Protein 8RSJ (pdb70)

InterPro domains:
  IPR002589 Macro domain [PF01661] (97-222)
  IPR002589 Macro domain [PS51154] (68-260)
  IPR002589 Macro domain [SM00506] (80-222)
  IPR043472 Macro domain-like [G3DSA:3.40.220.10] (12-259)
  IPR043472 Macro domain-like [SSF52949] (79-257)

Secondary structure (DSSP, 8-state):
----HHHHHHHHHHHHHHH-SS--PPP-SHHHHHHHHHHHHHH--S----HHHHHHHHHHHHHHHHTS--B-GGG---EETTEEEEES-GGGB--SEEEEE--TT-S---STT--SHHHHHHHHH-HHHHHHHHHHHHHHTSPPPTT--EEEE-TTSSSSEEEEE------TT-PPPHHHHHHHHHHHHHHHHHHHHTT-SEEEE--TTSSTT---HHHHHHHHHHHHHHHHHH---S--EEEEEE-SHHHHHHHHHHHH--/----HHHHHHHHHHHHHHHSSS--PPPSSHHHHHHHHHHHHHH--S----HHHHHHHHHHHHHHHHHS--B-GGG--EEETTEEEEES-GGGB--SEEEEE--TT-S---STT--SHHHHHHHHH-HHHHHHHHHHHHTTTS-PPTT--EEEE-TTSSSSEEEEE------TT-PPPHHHHHHHHHHHHHHHHHHHHTT-SEEEE--TTSSTT---HHHHHHHHHHHHHHHHHH---S-SEEEEEE-SHHHHHHHHHHHH-

Nearest PDB structures (foldseek):
  8rsi-assembly1_A  TM=9.944E-01  e=8.160E-47  Methanobrevibacter oralis
  8rsm-assembly1_A  TM=9.387E-01  e=8.386E-29  Streptococcus pyogenes
  6y4y-assembly1_A  TM=8.424E-01  e=1.197E-21  Escherichia coli K-12
  4iqy-assembly2_B  TM=8.321E-01  e=1.344E-21  Homo sapiens
  4iqy-assembly1_A  TM=8.313E-01  e=1.197E-21  Homo sapiens

Structure (mmCIF, N/CA/C/O backbone):
data_8RSJ
#
_entry.id   8RSJ
#
_cell.length_a   75.986
_cell.length_b   58.101
_cell.length_c   76.269
_cell.angle_alpha   90.000
_cell.angle_beta   117.664
_cell.angle_gamma   90.000
#
_symmetry.space_group_name_H-M   'P 1 21 1'
#
loop_
_entity.id
_entity.type
_entity.pdbx_description
1 polymer 'O-acetyl-ADP-ribose deacetylase'
2 non-polymer 'ZINC ION'
3 non-polymer '[[(2~{R},3~{S},4~{R},5~{R})-5-(6-aminopurin-9-yl)-3,4-bis(oxidanyl)oxolan-2-yl]methoxy-oxidanyl-phosphoryl] [(2~{R},3~{S},4~{S})-2,3,4,5-tetrakis(oxidanyl)pentyl] hydrogen phosphate'
4 non-polymer GLYCEROL
5 water water
#
loop_
_atom_site.group_PDB
_atom_site.id
_atom_site.type_symbol
_atom_site.label_atom_id
_atom_site.label_alt_id
_atom_site.label_comp_id
_atom_site.label_asym_id
_atom_site.label_entity_id
_atom_site.label_seq_id
_atom_site.pdbx_PDB_ins_code
_atom_site.Cartn_x
_atom_site.Cartn_y
_atom_site.Cartn_z
_atom_site.occupancy
_atom_site.B_iso_or_equiv
_atom_site.auth_seq_id
_atom_site.auth_comp_id
_atom_site.auth_asym_id
_atom_site.auth_atom_id
_atom_site.pdbx_PDB_model_num
ATOM 1 N N . GLY A 1 1 ? 35.923 14.712 18.551 1.000 59.216 -1 GLY A N 1
ATOM 2 C CA . GLY A 1 1 ? 35.829 13.715 17.464 1.000 54.994 -1 GLY A CA 1
ATOM 3 C C . GLY A 1 1 ? 34.390 13.388 17.062 1.000 50.892 -1 GLY A C 1
ATOM 4 O O . GLY A 1 1 ? 33.953 12.251 17.239 1.000 52.467 -1 GLY A O 1
ATOM 5 N N . PRO A 1 2 ? 33.606 14.347 16.496 1.000 44.912 0 PRO A N 1
ATOM 6 C CA . PRO A 1 2 ? 32.449 14.011 15.659 1.000 40.087 0 PRO A CA 1
ATOM 7 C C . PRO A 1 2 ? 32.779 12.912 14.647 1.000 38.007 0 PRO A C 1
ATOM 8 O O . PRO A 1 2 ? 33.881 12.899 14.098 1.000 36.027 0 PRO A O 1
ATOM 12 N N . MET A 1 3 ? 31.789 12.053 14.369 1.000 35.264 1 MET A N 1
ATOM 13 C CA A MET A 1 3 ? 31.987 10.883 13.528 0.500 34.638 1 MET A CA 1
ATOM 14 C CA B MET A 1 3 ? 31.933 10.842 13.571 0.500 34.457 1 MET A CA 1
ATOM 15 C C . MET A 1 3 ? 31.006 10.917 12.357 1.000 33.039 1 MET A C 1
ATOM 16 O O . MET A 1 3 ? 29.850 11.289 12.499 1.000 31.789 1 MET A O 1
ATOM 25 N N . ASN A 1 4 ? 31.503 10.534 11.170 1.000 32.273 2 ASN A N 1
ATOM 26 C CA . ASN A 1 4 ? 30.668 10.373 9.988 1.000 32.889 2 ASN A CA 1
ATOM 27 C C . ASN A 1 4 ? 29.949 9.027 10.105 1.000 31.215 2 ASN A C 1
ATOM 28 O O . ASN A 1 4 ? 30.228 8.277 11.039 1.000 29.087 2 ASN A O 1
ATOM 33 N N . ASN A 1 5 ? 29.078 8.713 9.133 1.000 32.791 3 ASN A N 1
ATOM 34 C CA . ASN A 1 5 ? 28.237 7.523 9.199 1.000 32.919 3 ASN A CA 1
ATOM 35 C C . ASN A 1 5 ? 29.100 6.262 9.290 1.000 32.294 3 ASN A C 1
ATOM 36 O O . ASN A 1 5 ? 28.800 5.373 10.091 1.000 30.066 3 ASN A O 1
ATOM 41 N N . ASP A 1 6 ? 30.174 6.221 8.486 1.000 33.457 4 ASP A N 1
ATOM 42 C CA . ASP A 1 6 ? 31.001 5.037 8.358 1.000 35.350 4 ASP A CA 1
ATOM 43 C C . ASP A 1 6 ? 31.779 4.809 9.649 1.000 33.134 4 ASP A C 1
ATOM 44 O O . ASP A 1 6 ? 31.840 3.704 10.151 1.000 31.567 4 ASP A O 1
ATOM 49 N N . GLU A 1 7 ? 32.313 5.877 10.234 1.000 32.435 5 GLU A N 1
ATOM 50 C CA . GLU A 1 7 ? 33.004 5.813 11.514 1.000 32.011 5 GLU A CA 1
ATOM 51 C C . GLU A 1 7 ? 32.076 5.370 12.642 1.000 30.589 5 GLU A C 1
ATOM 52 O O . GLU A 1 7 ? 32.515 4.645 13.545 1.000 29.048 5 GLU A O 1
ATOM 58 N N . GLN A 1 8 ? 30.795 5.781 12.580 1.000 29.593 6 GLN A N 1
ATOM 59 C CA . GLN A 1 8 ? 29.835 5.371 13.586 1.000 29.677 6 GLN A CA 1
ATOM 60 C C . GLN A 1 8 ? 29.591 3.867 13.461 1.000 26.943 6 GLN A C 1
ATOM 61 O O . GLN A 1 8 ? 29.688 3.180 14.467 1.000 26.815 6 GLN A O 1
ATOM 67 N N . LEU A 1 9 ? 29.388 3.375 12.226 1.000 29.238 7 LEU A N 1
ATOM 68 C CA . LEU A 1 9 ? 29.211 1.943 11.971 1.000 26.224 7 LEU A CA 1
ATOM 69 C C . LEU A 1 9 ? 30.419 1.146 12.475 1.000 28.204 7 LEU A C 1
ATOM 70 O O . LEU A 1 9 ? 30.229 0.171 13.208 1.000 27.916 7 LEU A O 1
ATOM 75 N N . GLU A 1 10 ? 31.637 1.600 12.137 1.000 28.700 8 GLU A N 1
ATOM 76 C CA A GLU A 1 10 ? 32.855 0.928 12.577 0.400 29.839 8 GLU A CA 1
ATOM 77 C CA B GLU A 1 10 ? 32.888 0.993 12.582 0.600 29.414 8 GLU A CA 1
ATOM 78 C C . GLU A 1 10 ? 32.960 0.958 14.108 1.000 29.467 8 GLU A C 1
ATOM 79 O O . GLU A 1 10 ? 33.315 -0.065 14.712 1.000 29.772 8 GLU A O 1
ATOM 90 N N . PHE A 1 11 ? 32.636 2.091 14.756 1.000 27.879 9 PHE A N 1
ATOM 91 C CA . PHE A 1 11 ? 32.706 2.150 16.212 1.000 29.136 9 PHE A CA 1
ATOM 92 C C . PHE A 1 11 ? 31.771 1.129 16.864 1.000 27.429 9 PHE A C 1
ATOM 93 O O . PHE A 1 11 ? 32.153 0.437 17.814 1.000 28.766 9 PHE A O 1
ATOM 101 N N . LEU A 1 12 ? 30.538 1.046 16.351 1.000 27.166 10 LEU A N 1
ATOM 102 C CA . LEU A 1 12 ? 29.518 0.151 16.892 1.000 27.347 10 LEU A CA 1
ATOM 103 C C . LEU A 1 12 ? 29.900 -1.319 16.725 1.000 25.654 10 LEU A C 1
ATOM 104 O O . LEU A 1 12 ? 29.818 -2.053 17.707 1.000 25.722 10 LEU A O 1
ATOM 109 N N . ILE A 1 13 ? 30.307 -1.704 15.506 1.000 26.048 11 ILE A N 1
ATOM 110 C CA . ILE A 1 13 ? 30.765 -3.060 15.209 1.000 25.915 11 ILE A CA 1
ATOM 111 C C . ILE A 1 13 ? 31.921 -3.411 16.145 1.000 27.681 11 ILE A C 1
ATOM 112 O O . ILE A 1 13 ? 31.906 -4.471 16.773 1.000 27.569 11 ILE A O 1
ATOM 117 N N . ASN A 1 14 ? 32.932 -2.517 16.238 1.000 28.249 12 ASN A N 1
ATOM 118 C CA . ASN A 1 14 ? 34.139 -2.810 16.988 1.000 29.192 12 ASN A CA 1
ATOM 119 C C . ASN A 1 14 ? 33.851 -2.944 18.476 1.000 27.446 12 ASN A C 1
ATOM 120 O O . ASN A 1 14 ? 34.422 -3.810 19.138 1.000 27.416 12 ASN A O 1
ATOM 125 N N . TYR A 1 15 ? 32.949 -2.112 18.995 1.000 26.670 13 TYR A N 1
ATOM 126 C CA . TYR A 1 15 ? 32.576 -2.189 20.395 1.000 26.868 13 TYR A CA 1
ATOM 127 C C . TYR A 1 15 ? 31.981 -3.580 20.682 1.000 26.291 13 TYR A C 1
ATOM 128 O O . TYR A 1 15 ? 32.348 -4.201 21.674 1.000 26.121 13 TYR A O 1
ATOM 137 N N . LEU A 1 16 ? 31.027 -4.030 19.845 1.000 24.474 14 LEU A N 1
ATOM 138 C CA . LEU A 1 16 ? 30.337 -5.296 20.058 1.000 25.273 14 LEU A CA 1
ATOM 139 C C . LEU A 1 16 ? 31.275 -6.485 19.791 1.000 24.016 14 LEU A C 1
ATOM 140 O O . LEU A 1 16 ? 31.175 -7.465 20.520 1.000 26.673 14 LEU A O 1
ATOM 145 N N . LEU A 1 17 ? 32.140 -6.411 18.758 1.000 24.270 15 LEU A N 1
ATOM 146 C CA . LEU A 1 17 ? 33.137 -7.451 18.511 1.000 25.162 15 LEU A CA 1
ATOM 147 C C . LEU A 1 17 ? 34.073 -7.618 19.701 1.000 26.554 15 LEU A C 1
ATOM 148 O O . LEU A 1 17 ? 34.438 -8.742 19.999 1.000 27.298 15 LEU A O 1
ATOM 153 N N . ASP A 1 18 ? 34.491 -6.507 20.327 1.000 28.863 16 ASP A N 1
ATOM 154 C CA . ASP A 1 18 ? 35.382 -6.564 21.473 1.000 29.297 16 ASP A CA 1
ATOM 155 C C . ASP A 1 18 ? 34.742 -7.305 22.647 1.000 28.398 16 ASP A C 1
ATOM 156 O O . ASP A 1 18 ? 35.471 -7.912 23.444 1.000 27.791 16 ASP A O 1
ATOM 161 N N . GLU A 1 19 ? 33.400 -7.279 22.746 1.000 24.390 17 GLU A N 1
ATOM 162 C CA . GLU A 1 19 ? 32.692 -8.016 23.780 1.000 25.315 17 GLU A CA 1
ATOM 163 C C . GLU A 1 19 ? 32.657 -9.510 23.475 1.000 22.801 17 GLU A C 1
ATOM 164 O O . GLU A 1 19 ? 32.508 -10.289 24.398 1.000 26.388 17 GLU A O 1
ATOM 170 N N . ARG A 1 20 ? 32.737 -9.898 22.195 1.000 23.350 18 ARG A N 1
ATOM 171 C CA . ARG A 1 20 ? 32.574 -11.307 21.836 1.000 23.423 18 ARG A CA 1
ATOM 172 C C . ARG A 1 20 ? 33.890 -12.083 21.958 1.000 21.939 18 ARG A C 1
ATOM 173 O O . ARG A 1 20 ? 34.966 -11.491 21.849 1.000 26.413 18 ARG A O 1
ATOM 181 N N . SER A 1 21 ? 33.778 -13.402 22.161 1.000 21.621 19 SER A N 1
ATOM 182 C CA A SER A 1 21 ? 34.912 -14.309 22.256 0.400 22.198 19 SER A CA 1
ATOM 183 C CA B SER A 1 21 ? 34.983 -14.219 22.252 0.300 21.226 19 SER A CA 1
ATOM 184 C CA C SER A 1 21 ? 34.903 -14.327 22.257 0.300 21.638 19 SER A CA 1
ATOM 185 C C . SER A 1 21 ? 35.435 -14.652 20.858 1.000 21.319 19 SER A C 1
ATOM 186 O O . SER A 1 21 ? 36.629 -14.845 20.650 1.000 21.536 19 SER A O 1
ATOM 193 N N . GLU A 1 22 ? 34.495 -14.754 19.903 1.000 19.350 20 GLU A N 1
ATOM 194 C CA . GLU A 1 22 ? 34.829 -15.102 18.544 1.000 18.944 20 GLU A CA 1
ATOM 195 C C . GLU A 1 22 ? 35.506 -13.952 17.817 1.000 20.319 20 GLU A C 1
ATOM 196 O O . GLU A 1 22 ? 35.235 -12.770 18.076 1.000 23.770 20 GLU A O 1
ATOM 202 N N . SER A 1 23 ? 36.406 -14.346 16.906 1.000 19.905 21 SER A N 1
ATOM 203 C CA A SER A 1 23 ? 37.156 -13.489 16.004 0.500 22.452 21 SER A CA 1
ATOM 204 C CA B SER A 1 23 ? 37.075 -13.409 16.034 0.500 22.616 21 SER A CA 1
ATOM 205 C C . SER A 1 23 ? 36.536 -13.557 14.611 1.000 24.697 21 SER A C 1
ATOM 206 O O . SER A 1 23 ? 36.344 -14.657 14.124 1.000 21.711 21 SER A O 1
ATOM 211 N N . ILE A 1 24 ? 36.186 -12.403 14.034 1.000 31.010 22 ILE A N 1
ATOM 212 C CA A ILE A 1 24 ? 35.555 -12.308 12.728 0.500 39.258 22 ILE A CA 1
ATOM 213 C CA B ILE A 1 24 ? 35.526 -12.281 12.741 0.500 38.643 22 ILE A CA 1
ATOM 214 C C . ILE A 1 24 ? 36.326 -11.239 11.967 1.000 43.876 22 ILE A C 1
ATOM 215 O O . ILE A 1 24 ? 36.388 -10.097 12.419 1.000 50.891 22 ILE A O 1
ATOM 224 N N . ASP A 1 25 ? 36.927 -11.621 10.835 1.000 51.372 23 ASP A N 1
ATOM 225 C CA . ASP A 1 25 ? 37.586 -10.628 9.993 1.000 54.819 23 ASP A CA 1
ATOM 226 C C . ASP A 1 25 ? 36.520 -9.607 9.585 1.000 53.551 23 ASP A C 1
ATOM 227 O O . ASP A 1 25 ? 35.426 -10.005 9.174 1.000 49.254 23 ASP A O 1
ATOM 232 N N . ILE A 1 26 ? 36.804 -8.315 9.853 1.000 52.877 24 ILE A N 1
ATOM 233 C CA A ILE A 1 26 ? 35.817 -7.250 9.731 0.500 50.392 24 ILE A CA 1
ATOM 234 C CA B ILE A 1 26 ? 35.807 -7.263 9.730 0.500 51.114 24 ILE A CA 1
ATOM 235 C C . ILE A 1 26 ? 35.479 -7.109 8.246 1.000 45.669 24 ILE A C 1
ATOM 236 O O . ILE A 1 26 ? 36.364 -7.158 7.395 1.000 44.367 24 ILE A O 1
ATOM 245 N N . PRO A 1 27 ? 34.198 -6.978 7.865 1.000 35.083 25 PRO A N 1
ATOM 246 C CA . PRO A 1 27 ? 33.884 -7.012 6.454 1.000 33.988 25 PRO A CA 1
ATOM 247 C C . PRO A 1 27 ? 34.216 -5.690 5.801 1.000 30.928 25 PRO A C 1
ATOM 248 O O . PRO A 1 27 ? 34.546 -4.726 6.489 1.000 29.713 25 PRO A O 1
ATOM 252 N N . LYS A 1 28 ? 34.102 -5.694 4.472 1.000 30.423 26 LYS A N 1
ATOM 253 C CA A LYS A 1 28 ? 34.555 -4.582 3.650 0.600 31.591 26 LYS A CA 1
ATOM 254 C CA B LYS A 1 28 ? 34.552 -4.591 3.638 0.400 31.207 26 LYS A CA 1
ATOM 255 C C . LYS A 1 28 ? 33.353 -3.776 3.158 1.000 31.099 26 LYS A C 1
ATOM 256 O O . LYS A 1 28 ? 33.341 -2.562 3.336 1.000 32.288 26 LYS A O 1
ATOM 267 N N . THR A 1 29 ? 32.377 -4.464 2.535 1.000 31.061 27 THR A N 1
ATOM 268 C CA . THR A 1 29 ? 31.287 -3.816 1.813 1.000 35.117 27 THR A CA 1
ATOM 269 C C . THR A 1 29 ? 30.237 -3.302 2.789 1.000 34.956 27 THR A C 1
ATOM 270 O O . THR A 1 29 ? 30.181 -3.716 3.954 1.000 31.174 27 THR A O 1
ATOM 274 N N . PHE A 1 30 ? 29.366 -2.422 2.289 1.000 32.276 28 PHE A N 1
ATOM 275 C CA . PHE A 1 30 ? 28.343 -1.847 3.136 1.000 33.170 28 PHE A CA 1
ATOM 276 C C . PHE A 1 30 ? 27.342 -2.895 3.607 1.000 32.546 28 PHE A C 1
ATOM 277 O O . PHE A 1 30 ? 26.935 -2.833 4.776 1.000 33.303 28 PHE A O 1
ATOM 285 N N . SER A 1 31 ? 26.950 -3.845 2.726 1.000 33.604 29 SER A N 1
ATOM 286 C CA . SER A 1 31 ? 26.015 -4.886 3.146 1.000 36.425 29 SER A CA 1
ATOM 287 C C . SER A 1 31 ? 26.639 -5.749 4.243 1.000 35.705 29 SER A C 1
ATOM 288 O O . SER A 1 31 ? 25.974 -6.067 5.226 1.000 33.462 29 SER A O 1
ATOM 291 N N . GLU A 1 32 ? 27.928 -6.064 4.114 1.000 34.547 30 GLU A N 1
ATOM 292 C CA . GLU A 1 32 ? 28.564 -6.951 5.064 1.000 34.307 30 GLU A CA 1
ATOM 293 C C . GLU A 1 32 ? 28.684 -6.249 6.421 1.000 28.796 30 GLU A C 1
ATOM 294 O O . GLU A 1 32 ? 28.398 -6.871 7.449 1.000 24.717 30 GLU A O 1
ATOM 300 N N . LYS A 1 33 ? 29.068 -4.956 6.437 1.000 27.278 31 LYS A N 1
ATOM 301 C CA . LYS A 1 33 ? 29.269 -4.250 7.707 1.000 25.256 31 LYS A CA 1
ATOM 302 C C . LYS A 1 33 ? 27.962 -4.037 8.458 1.000 24.697 31 LYS A C 1
ATOM 303 O O . LYS A 1 33 ? 27.895 -4.207 9.688 1.000 21.680 31 LYS A O 1
ATOM 309 N N . ARG A 1 34 ? 26.950 -3.577 7.722 1.000 24.007 32 ARG A N 1
ATOM 310 C CA . ARG A 1 34 ? 25.656 -3.298 8.316 1.000 24.003 32 ARG A CA 1
ATOM 311 C C . ARG A 1 34 ? 25.010 -4.578 8.849 1.000 21.482 32 ARG A C 1
ATOM 312 O O . ARG A 1 34 ? 24.365 -4.544 9.906 1.000 22.106 32 ARG A O 1
ATOM 320 N N . ASN A 1 35 ? 25.129 -5.655 8.076 1.000 21.363 33 ASN A N 1
ATOM 321 C CA . ASN A 1 35 ? 24.567 -6.947 8.477 1.000 21.842 33 ASN A CA 1
ATOM 322 C C . ASN A 1 35 ? 25.299 -7.489 9.695 1.000 20.967 33 ASN A C 1
ATOM 323 O O . ASN A 1 35 ? 24.642 -8.042 10.556 1.000 20.288 33 ASN A O 1
ATOM 328 N N . LEU A 1 36 ? 26.603 -7.216 9.801 1.000 19.601 34 LEU A N 1
ATOM 329 C CA . LEU A 1 36 ? 27.353 -7.608 10.983 1.000 19.802 34 LEU A CA 1
ATOM 330 C C . LEU A 1 36 ? 26.856 -6.879 12.222 1.000 20.045 34 LEU A C 1
ATOM 331 O O . LEU A 1 36 ? 26.685 -7.530 13.270 1.000 20.418 34 LEU A O 1
ATOM 336 N N . LEU A 1 37 ? 26.688 -5.554 12.132 1.000 20.504 35 LEU A N 1
ATOM 337 C CA . LEU A 1 37 ? 26.132 -4.776 13.229 1.000 20.999 35 LEU A CA 1
ATOM 338 C C . LEU A 1 37 ? 24.792 -5.388 13.649 1.000 21.494 35 LEU A C 1
ATOM 339 O O . LEU A 1 37 ? 24.571 -5.665 14.835 1.000 20.133 35 LEU A O 1
ATOM 344 N N . ARG A 1 38 ? 23.873 -5.565 12.698 1.000 19.785 36 ARG A N 1
ATOM 345 C CA . ARG A 1 38 ? 22.596 -6.173 13.069 1.000 19.679 36 ARG A CA 1
ATOM 346 C C . ARG A 1 38 ? 22.755 -7.550 13.768 1.000 20.578 36 ARG A C 1
ATOM 347 O O . ARG A 1 38 ? 22.115 -7.811 14.803 1.000 19.841 36 ARG A O 1
ATOM 355 N N . SER A 1 39 ? 23.618 -8.432 13.232 1.000 19.361 37 SER A N 1
ATOM 356 C CA . SER A 1 39 ? 23.893 -9.754 13.824 1.000 18.623 37 SER A CA 1
ATOM 357 C C . SER A 1 39 ? 24.387 -9.660 15.255 1.000 18.422 37 SER A C 1
ATOM 358 O O . SER A 1 39 ? 23.895 -10.378 16.124 1.000 16.985 37 SER A O 1
ATOM 361 N N . LEU A 1 40 ? 25.337 -8.754 15.482 1.000 18.611 38 LEU A N 1
ATOM 362 C CA . LEU A 1 40 ? 25.906 -8.617 16.818 1.000 18.719 38 LEU A CA 1
ATOM 363 C C . LEU A 1 40 ? 24.857 -8.091 17.792 1.000 18.197 38 LEU A C 1
ATOM 364 O O . LEU A 1 40 ? 24.835 -8.519 18.941 1.000 18.528 38 LEU A O 1
ATOM 369 N N . MET A 1 41 ? 24.021 -7.152 17.344 1.000 18.896 39 MET A N 1
ATOM 370 C CA . MET A 1 41 ? 22.936 -6.634 18.165 1.000 18.448 39 MET A CA 1
ATOM 371 C C . MET A 1 41 ? 21.940 -7.757 18.451 1.000 18.803 39 MET A C 1
ATOM 372 O O . MET A 1 41 ? 21.555 -7.975 19.597 1.000 18.337 39 MET A O 1
ATOM 377 N N . ASN A 1 42 ? 21.571 -8.503 17.408 1.000 17.534 40 ASN A N 1
ATOM 378 C CA . ASN A 1 42 ? 20.663 -9.636 17.580 1.000 17.048 40 ASN A CA 1
ATOM 379 C C . ASN A 1 42 ? 21.124 -10.596 18.680 1.000 16.442 40 ASN A C 1
ATOM 380 O O . ASN A 1 42 ? 20.316 -11.010 19.495 1.000 16.784 40 ASN A O 1
ATOM 385 N N . MET A 1 43 ? 22.414 -10.963 18.689 1.000 16.172 41 MET A N 1
ATOM 386 C CA . MET A 1 43 ? 22.945 -11.977 19.573 1.000 18.668 41 MET A CA 1
ATOM 387 C C . MET A 1 43 ? 23.210 -11.453 20.982 1.000 20.371 41 MET A C 1
ATOM 388 O O . MET A 1 43 ? 23.365 -12.290 21.879 1.000 20.262 41 MET A O 1
ATOM 393 N N . ARG A 1 44 ? 23.208 -10.124 21.189 1.000 19.209 42 ARG A N 1
ATOM 394 C CA . ARG A 1 44 ? 23.734 -9.597 22.454 1.000 20.699 42 ARG A CA 1
ATOM 395 C C . ARG A 1 44 ? 22.721 -9.786 23.585 1.000 22.015 42 ARG A C 1
ATOM 396 O O . ARG A 1 44 ? 21.733 -9.074 23.600 1.000 22.185 42 ARG A O 1
ATOM 404 N N . HIS A 1 45 ? 23.021 -10.651 24.571 1.000 23.038 43 HIS A N 1
ATOM 405 C CA . HIS A 1 45 ? 22.205 -10.688 25.782 1.000 26.327 43 HIS A CA 1
ATOM 406 C C . HIS A 1 45 ? 22.222 -9.336 26.489 1.000 25.624 43 HIS A C 1
ATOM 407 O O . HIS A 1 45 ? 23.205 -8.610 26.411 1.000 25.182 43 HIS A O 1
ATOM 414 N N . PRO A 1 46 ? 21.145 -8.987 27.238 1.000 25.126 44 PRO A N 1
ATOM 415 C CA . PRO A 1 46 ? 21.117 -7.722 27.980 1.000 27.512 44 PRO A CA 1
ATOM 416 C C . PRO A 1 46 ? 22.197 -7.637 29.065 1.000 27.402 44 PRO A C 1
ATOM 417 O O . PRO A 1 46 ? 22.436 -8.547 29.844 1.000 25.288 44 PRO A O 1
ATOM 421 N N . SER A 1 47 ? 22.913 -6.532 29.011 1.000 31.030 45 SER A N 1
ATOM 422 C CA . SER A 1 47 ? 23.988 -6.254 29.945 1.000 31.145 45 SER A CA 1
ATOM 423 C C . SER A 1 47 ? 24.312 -4.782 29.786 1.000 30.464 45 SER A C 1
ATOM 424 O O . SER A 1 47 ? 24.044 -4.185 28.746 1.000 33.296 45 SER A O 1
ATOM 427 N N . ASN A 1 48 ? 24.890 -4.206 30.831 1.000 33.330 46 ASN A N 1
ATOM 428 C CA . ASN A 1 48 ? 25.317 -2.821 30.832 1.000 35.462 46 ASN A CA 1
ATOM 429 C C . ASN A 1 48 ? 26.174 -2.533 29.601 1.000 34.100 46 ASN A C 1
ATOM 430 O O . ASN A 1 48 ? 26.963 -3.376 29.184 1.000 34.534 46 ASN A O 1
ATOM 435 N N . ILE A 1 49 ? 25.979 -1.352 29.006 1.000 34.421 47 ILE A N 1
ATOM 436 C CA . ILE A 1 49 ? 26.778 -0.870 27.891 1.000 33.308 47 ILE A CA 1
ATOM 437 C C . ILE A 1 49 ? 27.039 0.618 28.111 1.000 36.067 47 ILE A C 1
ATOM 438 O O . ILE A 1 49 ? 26.357 1.250 28.933 1.000 36.223 47 ILE A O 1
ATOM 443 N N . SER A 1 50 ? 28.033 1.153 27.391 1.000 34.374 48 SER A N 1
ATOM 444 C CA . SER A 1 50 ? 28.477 2.521 27.632 1.000 34.299 48 SER A CA 1
ATOM 445 C C . SER A 1 50 ? 27.419 3.492 27.119 1.000 34.653 48 SER A C 1
ATOM 446 O O . SER A 1 50 ? 26.807 3.284 26.072 1.000 32.901 48 SER A O 1
ATOM 449 N N . GLU A 1 51 ? 27.222 4.561 27.887 1.000 33.546 49 GLU A N 1
ATOM 450 C CA . GLU A 1 51 ? 26.486 5.739 27.459 1.000 35.179 49 GLU A CA 1
ATOM 451 C C . GLU A 1 51 ? 26.968 6.200 26.071 1.000 33.397 49 GLU A C 1
ATOM 452 O O . GLU A 1 51 ? 26.149 6.521 25.218 1.000 34.479 49 GLU A O 1
ATOM 458 N N . GLU A 1 52 ? 28.290 6.194 25.821 1.000 35.467 50 GLU A N 1
ATOM 459 C CA . GLU A 1 52 ? 28.870 6.526 24.521 1.000 35.966 50 GLU A CA 1
ATOM 460 C C . GLU A 1 52 ? 28.339 5.597 23.423 1.000 34.663 50 GLU A C 1
ATOM 461 O O . GLU A 1 52 ? 27.969 6.062 22.349 1.000 37.876 50 GLU A O 1
ATOM 467 N N . PHE A 1 53 ? 28.330 4.284 23.662 1.000 33.348 51 PHE A N 1
ATOM 468 C CA . PHE A 1 53 ? 27.801 3.360 22.657 1.000 32.010 51 PHE A CA 1
ATOM 469 C C . PHE A 1 53 ? 26.356 3.724 22.273 1.000 28.467 51 PHE A C 1
ATOM 470 O O . PHE A 1 53 ? 26.020 3.878 21.083 1.000 26.789 51 PHE A O 1
ATOM 478 N N . LEU A 1 54 ? 25.515 3.850 23.301 1.000 29.543 52 LEU A N 1
ATOM 479 C CA . LEU A 1 54 ? 24.100 4.135 23.128 1.000 30.645 52 LEU A CA 1
ATOM 480 C C . LEU A 1 54 ? 23.883 5.460 22.405 1.000 29.846 52 LEU A C 1
ATOM 481 O O . LEU A 1 54 ? 23.028 5.506 21.520 1.000 28.818 52 LEU A O 1
ATOM 486 N N . ARG A 1 55 ? 24.703 6.493 22.719 1.000 32.782 53 ARG A N 1
ATOM 487 C CA A ARG A 1 55 ? 24.619 7.784 22.050 0.500 32.739 53 ARG A CA 1
ATOM 488 C CA B ARG A 1 55 ? 24.609 7.780 22.051 0.500 32.696 53 ARG A CA 1
ATOM 489 C C . ARG A 1 55 ? 24.905 7.625 20.557 1.000 32.096 53 ARG A C 1
ATOM 490 O O . ARG A 1 55 ? 24.156 8.143 19.718 1.000 34.793 53 ARG A O 1
ATOM 505 N N . ILE A 1 56 ? 26.003 6.941 20.226 1.000 29.608 54 ILE A N 1
ATOM 506 C CA . ILE A 1 56 ? 26.424 6.744 18.843 1.000 28.542 54 ILE A CA 1
ATOM 507 C C . ILE A 1 56 ? 25.429 5.846 18.103 1.000 27.358 54 ILE A C 1
ATOM 508 O O . ILE A 1 56 ? 25.063 6.129 16.960 1.000 29.447 54 ILE A O 1
ATOM 513 N N . GLN A 1 57 ? 24.981 4.787 18.775 1.000 27.706 55 GLN A N 1
ATOM 514 C CA . GLN A 1 57 ? 23.986 3.861 18.236 1.000 26.421 55 GLN A CA 1
ATOM 515 C C . GLN A 1 57 ? 22.717 4.616 17.849 1.000 26.373 55 GLN A C 1
ATOM 516 O O . GLN A 1 57 ? 22.180 4.386 16.759 1.000 26.503 55 GLN A O 1
ATOM 522 N N . ASP A 1 58 ? 22.305 5.560 18.715 1.000 26.413 56 ASP A N 1
ATOM 523 C CA . ASP A 1 58 ? 21.085 6.318 18.520 1.000 26.572 56 ASP A CA 1
ATOM 524 C C . ASP A 1 58 ? 21.235 7.236 17.322 1.000 28.416 56 ASP A C 1
ATOM 525 O O . ASP A 1 58 ? 20.350 7.271 16.476 1.000 26.182 56 ASP A O 1
ATOM 530 N N . GLU A 1 59 ? 22.366 7.955 17.244 1.000 28.596 57 GLU A N 1
ATOM 53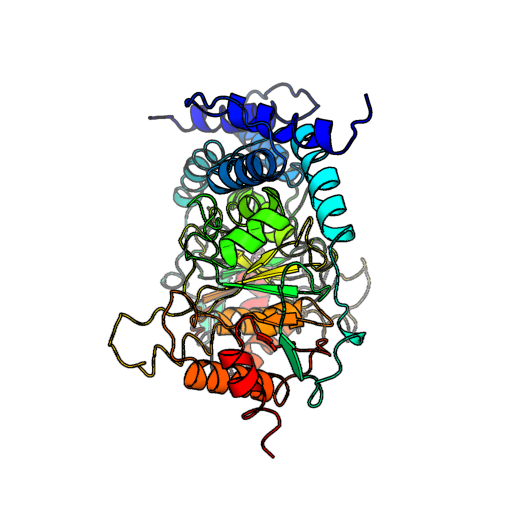1 C CA . GLU A 1 59 ? 22.636 8.812 16.109 1.000 30.456 57 GLU A CA 1
ATOM 532 C C . GLU A 1 59 ? 22.572 7.994 14.818 1.000 30.033 57 GLU A C 1
ATOM 533 O O . GLU A 1 59 ? 21.856 8.383 13.895 1.000 30.642 57 GLU A O 1
ATOM 539 N N . PHE A 1 60 ? 23.227 6.818 14.790 1.000 28.985 58 PHE A N 1
ATOM 540 C CA . PHE A 1 60 ? 23.314 6.004 13.587 1.000 28.815 58 PHE A CA 1
ATOM 541 C C . PHE A 1 60 ? 21.940 5.461 13.174 1.000 28.629 58 PHE A C 1
ATOM 542 O O . PHE A 1 60 ? 21.581 5.546 11.994 1.000 28.189 58 PHE A O 1
ATOM 550 N N . LEU A 1 61 ? 21.196 4.883 14.127 1.000 29.483 59 LEU A N 1
ATOM 551 C CA . LEU A 1 61 ? 19.909 4.256 13.817 1.000 29.298 59 LEU A CA 1
ATOM 552 C C . LEU A 1 61 ? 18.823 5.307 13.543 1.000 30.210 59 LEU A C 1
ATOM 553 O O . LEU A 1 61 ? 17.977 5.095 12.672 1.000 30.624 59 LEU A O 1
ATOM 558 N N . SER A 1 62 ? 18.813 6.405 14.315 1.000 31.741 60 SER A N 1
ATOM 559 C CA . SER A 1 62 ? 17.926 7.536 14.054 1.000 32.162 60 SER A CA 1
ATOM 560 C C . SER A 1 62 ? 18.139 8.079 12.639 1.000 31.859 60 SER A C 1
ATOM 561 O O . SER A 1 62 ? 17.180 8.363 11.930 1.000 33.168 60 SER A O 1
ATOM 564 N N . ARG A 1 63 ? 19.403 8.217 12.219 1.000 33.540 61 ARG A N 1
ATOM 565 C CA . ARG A 1 63 ? 19.736 8.716 10.898 1.000 33.976 61 ARG A CA 1
ATOM 566 C C . ARG A 1 63 ? 19.316 7.731 9.817 1.000 32.637 61 ARG A C 1
ATOM 567 O O . ARG A 1 63 ? 18.873 8.135 8.754 1.000 36.865 61 ARG A O 1
ATOM 575 N N . GLU A 1 64 ? 19.474 6.432 10.082 1.000 32.589 62 GLU A N 1
ATOM 576 C CA . GLU A 1 64 ? 18.995 5.423 9.163 1.000 29.981 62 GLU A CA 1
ATOM 577 C C . GLU A 1 64 ? 17.472 5.553 9.026 1.000 28.425 62 GLU A C 1
ATOM 578 O O . GLU A 1 64 ? 16.969 5.552 7.903 1.000 29.791 62 GLU A O 1
ATOM 584 N N . THR A 1 65 ? 16.754 5.728 10.145 1.000 29.334 63 THR A N 1
ATOM 585 C CA . THR A 1 65 ? 15.300 5.840 10.121 1.000 28.881 63 THR A CA 1
ATOM 586 C C . THR A 1 65 ? 14.874 7.068 9.296 1.000 29.379 63 THR A C 1
ATOM 587 O O . THR A 1 65 ? 13.967 6.980 8.472 1.000 28.866 63 THR A O 1
ATOM 591 N N . ALA A 1 66 ? 15.519 8.209 9.527 1.000 30.947 64 ALA A N 1
ATOM 592 C CA . ALA A 1 66 ? 15.164 9.426 8.817 1.000 31.806 64 ALA A CA 1
ATOM 593 C C . ALA A 1 66 ? 15.392 9.314 7.303 1.000 33.179 64 ALA A C 1
ATOM 594 O O . ALA A 1 66 ? 14.738 10.036 6.550 1.000 31.720 64 ALA A O 1
ATOM 596 N N . ASN A 1 67 ? 16.309 8.429 6.855 1.000 32.112 65 ASN A N 1
ATOM 597 C CA . ASN A 1 67 ? 16.689 8.309 5.452 1.000 32.665 65 ASN A CA 1
ATOM 598 C C . ASN A 1 67 ? 15.910 7.210 4.726 1.000 33.889 65 ASN A C 1
ATOM 599 O O . ASN A 1 67 ? 16.087 7.007 3.526 1.000 34.840 65 ASN A O 1
ATOM 604 N N . LYS A 1 68 ? 15.017 6.513 5.441 1.000 32.604 66 LYS A N 1
ATOM 605 C CA . LYS A 1 68 ? 14.036 5.646 4.817 1.000 32.566 66 LYS A CA 1
ATOM 606 C C . LYS A 1 68 ? 12.930 6.496 4.175 1.000 33.897 66 LYS A C 1
ATOM 607 O O . LYS A 1 68 ? 12.778 7.678 4.481 1.000 33.733 66 LYS A O 1
ATOM 613 N N . ASN A 1 69 ? 12.179 5.879 3.250 1.000 35.086 67 ASN A N 1
ATOM 614 C CA . ASN A 1 69 ? 10.915 6.419 2.780 1.000 38.554 67 ASN A CA 1
ATOM 615 C C . ASN A 1 69 ? 9.856 6.163 3.854 1.000 36.809 67 ASN A C 1
ATOM 616 O O . ASN A 1 69 ? 9.317 5.058 3.945 1.000 34.772 67 ASN A O 1
ATOM 621 N N . LEU A 1 70 ? 9.563 7.182 4.676 1.000 35.444 68 LEU A N 1
ATOM 622 C CA . LEU A 1 70 ? 8.633 7.014 5.789 1.000 33.477 68 LEU A CA 1
ATOM 623 C C . LEU A 1 70 ? 7.197 7.302 5.326 1.000 33.644 68 LEU A C 1
ATOM 624 O O . LEU A 1 70 ? 6.984 8.033 4.351 1.000 34.451 68 LEU A O 1
ATOM 629 N N . THR A 1 71 ? 6.223 6.714 6.050 1.000 32.112 69 THR A N 1
ATOM 630 C CA . THR A 1 71 ? 4.791 6.930 5.870 1.000 33.022 69 THR A CA 1
ATOM 631 C C . THR A 1 71 ? 4.190 7.507 7.154 1.000 33.284 69 THR A C 1
ATOM 632 O O . THR A 1 71 ? 4.351 6.941 8.234 1.000 34.060 69 THR A O 1
ATOM 636 N N . SER A 1 72 ? 3.525 8.663 7.020 1.000 35.396 70 SER A N 1
ATOM 637 C CA . SER A 1 72 ? 2.694 9.223 8.072 1.000 37.452 70 SER A CA 1
ATOM 638 C C . SER A 1 72 ? 1.297 8.610 7.982 1.000 38.080 70 SER A C 1
ATOM 639 O O . SER A 1 72 ? 0.856 8.197 6.913 1.000 38.231 70 SER A O 1
ATOM 642 N N . VAL A 1 73 ? 0.581 8.599 9.108 1.000 38.129 71 VAL A N 1
ATOM 643 C CA . VAL A 1 73 ? -0.786 8.101 9.171 1.000 38.978 71 VAL A CA 1
ATOM 644 C C . VAL A 1 73 ? -1.683 8.865 8.179 1.000 40.401 71 VAL A C 1
ATOM 645 O O . VAL A 1 73 ? -2.451 8.259 7.428 1.000 42.540 71 VAL A O 1
ATOM 649 N N . GLU A 1 74 ? -1.539 10.195 8.132 1.000 45.107 72 GLU A N 1
ATOM 650 C CA . GLU A 1 74 ? -2.313 11.043 7.231 1.000 47.704 72 GLU A CA 1
ATOM 651 C C . GLU A 1 74 ? -2.012 10.790 5.747 1.000 45.168 72 GLU A C 1
ATOM 652 O O . GLU A 1 74 ? -2.811 11.196 4.905 1.000 54.104 72 GLU A O 1
ATOM 658 N N . ASP A 1 75 ? -0.880 10.150 5.418 1.000 41.811 73 ASP A N 1
ATOM 659 C CA . ASP A 1 75 ? -0.581 9.670 4.075 1.000 41.500 73 ASP A CA 1
ATOM 660 C C . ASP A 1 75 ? -1.431 8.456 3.646 1.000 41.531 73 ASP A C 1
ATOM 661 O O . ASP A 1 75 ? -1.399 8.099 2.466 1.000 41.886 73 ASP A O 1
ATOM 666 N N . ILE A 1 76 ? -2.151 7.768 4.549 1.000 34.044 74 ILE A N 1
ATOM 667 C CA . ILE A 1 76 ? -2.803 6.516 4.168 1.000 34.178 74 ILE A CA 1
ATOM 668 C C . ILE A 1 76 ? -4.204 6.790 3.619 1.000 34.761 74 ILE A C 1
ATOM 669 O O . ILE A 1 76 ? -5.072 7.262 4.338 1.000 37.072 74 ILE A O 1
ATOM 674 N N . SER A 1 77 ? -4.416 6.438 2.345 1.000 37.146 75 SER A N 1
ATOM 675 C CA . SER A 1 77 ? -5.634 6.735 1.611 1.000 39.420 75 SER A CA 1
ATOM 676 C C . SER A 1 77 ? -6.759 5.763 1.963 1.000 38.024 75 SER A C 1
ATOM 677 O O . SER A 1 77 ? -7.932 6.151 2.000 1.000 41.158 75 SER A O 1
ATOM 680 N N . LEU A 1 78 ? -6.395 4.491 2.180 1.000 37.399 76 LEU A N 1
ATOM 681 C CA . LEU A 1 78 ? -7.356 3.402 2.236 1.000 34.651 76 LEU A CA 1
ATOM 682 C C . LEU A 1 78 ? -7.829 3.294 3.681 1.000 34.019 76 LEU A C 1
ATOM 683 O O . LEU A 1 78 ? -7.146 2.682 4.496 1.000 35.360 76 LEU A O 1
ATOM 688 N N . SER A 1 79 ? -8.974 3.927 3.984 1.000 31.466 77 SER A N 1
ATOM 689 C CA . SER A 1 79 ? -9.591 3.875 5.297 1.000 31.753 77 SER A CA 1
ATOM 690 C C . SER A 1 79 ? -11.093 3.578 5.234 1.000 33.268 77 SER A C 1
ATOM 691 O O . SER A 1 79 ? -11.765 3.846 4.231 1.000 34.374 77 SER A O 1
ATOM 694 N N . SER A 1 80 ? -11.575 2.949 6.319 1.000 29.340 78 SER A N 1
ATOM 695 C CA . SER A 1 80 ? -12.980 2.679 6.600 1.000 30.992 78 SER A CA 1
ATOM 696 C C . SER A 1 80 ? -13.281 3.146 8.027 1.000 31.500 78 SER A C 1
ATOM 697 O O . SER A 1 80 ? -13.012 2.417 8.984 1.000 32.017 78 SER A O 1
ATOM 700 N N . GLY A 1 81 ? -13.810 4.379 8.152 1.000 34.983 79 GLY A N 1
ATOM 701 C CA . GLY A 1 81 ? -13.808 5.111 9.414 1.000 33.628 79 GLY A CA 1
ATOM 702 C C . GLY A 1 81 ? -12.393 5.227 9.983 1.000 30.365 79 GLY A C 1
ATOM 703 O O . GLY A 1 81 ? -11.486 5.659 9.279 1.000 28.510 79 GLY A O 1
ATOM 704 N N . LYS A 1 82 ? -12.210 4.766 11.239 1.000 29.881 80 LYS A N 1
ATOM 705 C CA . LYS A 1 82 ? -10.929 4.814 11.939 1.000 28.810 80 LYS A CA 1
ATOM 706 C C . LYS A 1 82 ? -9.952 3.721 11.500 1.000 28.211 80 LYS A C 1
ATOM 707 O O . LYS A 1 82 ? -8.786 3.794 11.903 1.000 27.144 80 LYS A O 1
ATOM 713 N N . ILE A 1 83 ? -10.420 2.689 10.766 1.000 25.532 81 ILE A N 1
ATOM 714 C CA . ILE A 1 83 ? -9.551 1.617 10.307 1.000 25.988 81 ILE A CA 1
ATOM 715 C C . ILE A 1 83 ? -8.840 2.054 9.034 1.000 27.646 81 ILE A C 1
ATOM 716 O O . ILE A 1 83 ? -9.464 2.619 8.132 1.000 28.599 81 ILE A O 1
ATOM 721 N N . MET A 1 84 ? -7.536 1.742 8.973 1.000 27.067 82 MET A N 1
ATOM 722 C CA . MET A 1 84 ? -6.728 1.911 7.784 1.000 27.398 82 MET A CA 1
ATOM 723 C C . MET A 1 84 ? -6.127 0.573 7.372 1.000 25.912 82 MET A C 1
ATOM 724 O O . MET A 1 84 ? -5.823 -0.250 8.226 1.000 24.945 82 MET A O 1
ATOM 729 N N . LEU A 1 85 ? -5.989 0.373 6.058 1.000 24.851 83 LEU A N 1
ATOM 730 C CA . LEU A 1 85 ? -5.249 -0.744 5.502 1.000 25.693 83 LEU A CA 1
ATOM 731 C C . LEU A 1 85 ? -4.066 -0.157 4.736 1.000 27.098 83 LEU A C 1
ATOM 732 O O . LEU A 1 85 ? -4.265 0.721 3.878 1.000 28.243 83 LEU A O 1
ATOM 737 N N . TRP A 1 86 ? -2.868 -0.688 5.048 1.000 24.717 84 TRP A N 1
ATOM 738 C CA . TRP A 1 86 ? -1.611 -0.239 4.488 1.000 25.942 84 TRP A CA 1
ATOM 739 C C . TRP A 1 86 ? -0.664 -1.428 4.339 1.000 25.062 84 TRP A C 1
ATOM 740 O O . TRP A 1 86 ? -0.450 -2.179 5.284 1.000 24.673 84 TRP A O 1
ATOM 751 N N . GLN A 1 87 ? -0.106 -1.588 3.140 1.000 23.573 85 GLN A N 1
ATOM 752 C CA . GLN A 1 87 ? 0.957 -2.539 2.911 1.000 24.726 85 GLN A CA 1
ATOM 753 C C . GLN A 1 87 ? 2.279 -1.793 3.011 1.000 26.301 85 GLN A C 1
ATOM 754 O O . GLN A 1 87 ? 2.554 -0.870 2.236 1.000 24.726 85 GLN A O 1
ATOM 760 N N . GLY A 1 88 ? 3.088 -2.198 3.987 1.000 25.668 86 GLY A N 1
ATOM 761 C CA . GLY A 1 88 ? 4.482 -1.816 3.977 1.000 26.957 86 GLY A CA 1
ATOM 762 C C . GLY A 1 88 ? 5.185 -2.236 5.252 1.000 26.202 86 GLY A C 1
ATOM 763 O O . GLY A 1 88 ? 4.642 -3.006 6.037 1.000 23.326 86 GLY A O 1
ATOM 764 N N . ASP A 1 89 ? 6.401 -1.717 5.411 1.000 26.412 87 ASP A N 1
ATOM 765 C CA . ASP A 1 89 ? 7.301 -2.123 6.479 1.000 24.900 87 ASP A CA 1
ATOM 766 C C . ASP A 1 89 ? 6.961 -1.292 7.718 1.000 23.977 87 ASP A C 1
ATOM 767 O O . ASP A 1 89 ? 7.063 -0.056 7.685 1.000 23.312 87 ASP A O 1
ATOM 772 N N . ILE A 1 90 ? 6.677 -1.983 8.844 1.000 22.217 88 ILE A N 1
ATOM 773 C CA . ILE A 1 90 ? 6.188 -1.331 10.051 1.000 20.679 88 ILE A CA 1
ATOM 774 C C . ILE A 1 90 ? 7.266 -0.424 10.653 1.000 22.637 88 ILE A C 1
ATOM 775 O O . ILE A 1 90 ? 6.922 0.519 11.380 1.000 23.225 88 ILE A O 1
ATOM 780 N N . THR A 1 91 ? 8.573 -0.678 10.367 1.000 21.820 89 THR A N 1
ATOM 781 C CA . THR A 1 91 ? 9.645 0.163 10.885 1.000 22.267 89 THR A CA 1
ATOM 782 C C . THR A 1 91 ? 9.767 1.497 10.142 1.000 24.546 89 THR A C 1
ATOM 783 O O . THR A 1 91 ? 10.658 2.269 10.496 1.000 24.859 89 THR A O 1
ATOM 787 N N . THR A 1 92 ? 8.948 1.750 9.111 1.000 26.239 90 THR A N 1
ATOM 788 C CA . THR A 1 92 ? 8.934 2.998 8.356 1.000 26.371 90 THR A CA 1
ATOM 789 C C . THR A 1 92 ? 7.626 3.775 8.517 1.000 26.020 90 THR A C 1
ATOM 790 O O . THR A 1 92 ? 7.440 4.800 7.876 1.000 28.963 90 THR A O 1
ATOM 794 N N . LEU A 1 93 ? 6.759 3.355 9.440 1.000 24.716 91 LEU A N 1
ATOM 795 C CA . LEU A 1 93 ? 5.450 3.929 9.645 1.000 24.802 91 LEU A CA 1
ATOM 796 C C . LEU A 1 93 ? 5.499 4.759 10.929 1.000 26.192 91 LEU A C 1
ATOM 797 O O . LEU A 1 93 ? 5.841 4.270 11.992 1.000 25.427 91 LEU A O 1
ATOM 802 N N . SER A 1 94 ? 5.073 6.012 10.841 1.000 27.599 92 SER A N 1
ATOM 803 C CA A SER A 1 94 ? 5.175 6.922 11.973 0.500 28.207 92 SER A CA 1
ATOM 804 C CA B SER A 1 94 ? 5.154 6.954 11.942 0.500 27.523 92 SER A CA 1
ATOM 805 C C . SER A 1 94 ? 3.858 6.945 12.755 1.000 27.999 92 SER A C 1
ATOM 806 O O . SER A 1 94 ? 3.327 8.005 13.078 1.000 30.891 92 SER A O 1
ATOM 811 N N . ALA A 1 95 ? 3.367 5.745 13.134 1.000 25.802 93 ALA A N 1
ATOM 812 C CA . ALA A 1 95 ? 2.211 5.606 14.007 1.000 25.765 93 ALA A CA 1
ATOM 813 C C . ALA A 1 95 ? 2.681 5.816 15.435 1.000 24.778 93 ALA A C 1
ATOM 814 O O . ALA A 1 95 ? 3.874 5.766 15.691 1.000 25.285 93 ALA A O 1
ATOM 816 N N . ASP A 1 96 ? 1.767 6.110 16.347 1.000 24.072 94 ASP A N 1
ATOM 817 C CA . ASP A 1 96 ? 2.170 6.385 17.714 1.000 23.982 94 ASP A CA 1
ATOM 818 C C . ASP A 1 96 ? 2.664 5.080 18.312 1.000 23.823 94 ASP A C 1
ATOM 819 O O . ASP A 1 96 ? 3.702 5.104 18.962 1.000 26.707 94 ASP A O 1
ATOM 824 N N . ALA A 1 97 ? 1.904 3.990 18.090 1.000 22.184 95 ALA A N 1
ATOM 825 C CA . ALA A 1 97 ? 2.313 2.650 18.530 1.000 23.023 95 ALA A CA 1
ATOM 826 C C . ALA A 1 97 ? 2.396 1.701 17.342 1.000 21.886 95 ALA A C 1
ATOM 827 O O . ALA A 1 97 ? 1.498 1.716 16.500 1.000 22.121 95 ALA A O 1
ATOM 829 N N . ILE A 1 98 ? 3.454 0.872 17.298 1.000 20.090 96 ILE A N 1
ATOM 830 C CA . ILE A 1 98 ? 3.472 -0.326 16.467 1.000 21.315 96 ILE A CA 1
ATOM 831 C C . ILE A 1 98 ? 3.473 -1.562 17.367 1.000 20.444 96 ILE A C 1
ATOM 832 O O . ILE A 1 98 ? 3.945 -1.512 18.514 1.000 21.465 96 ILE A O 1
ATOM 837 N N . VAL A 1 99 ? 2.899 -2.638 16.826 1.000 19.887 97 VAL A N 1
ATOM 838 C CA . VAL A 1 99 ? 2.749 -3.886 17.528 1.000 18.944 97 VAL A CA 1
ATOM 839 C C . VAL A 1 99 ? 3.770 -4.876 16.992 1.000 17.718 97 VAL A C 1
ATOM 840 O O . VAL A 1 99 ? 3.865 -5.142 15.796 1.000 18.591 97 VAL A O 1
ATOM 844 N N . ASN A 1 100 ? 4.487 -5.449 17.949 1.000 17.502 98 ASN A N 1
ATOM 845 C CA . ASN A 1 100 ? 5.518 -6.450 17.764 1.000 16.985 98 ASN A CA 1
ATOM 846 C C . ASN A 1 100 ? 4.931 -7.793 18.187 1.000 18.670 98 ASN A C 1
ATOM 847 O O . ASN A 1 100 ? 4.380 -7.893 19.285 1.000 16.473 98 ASN A O 1
ATOM 852 N N . ALA A 1 101 ? 4.978 -8.754 17.261 1.000 17.562 99 ALA A N 1
ATOM 853 C CA . ALA A 1 101 ? 4.717 -10.155 17.571 1.000 16.207 99 ALA A CA 1
ATOM 854 C C . ALA A 1 101 ? 5.972 -10.739 18.231 1.000 16.688 99 ALA A C 1
ATOM 855 O O . ALA A 1 101 ? 6.867 -11.273 17.602 1.000 17.021 99 ALA A O 1
ATOM 857 N N . ALA A 1 102 ? 6.024 -10.593 19.554 1.000 16.785 100 ALA A N 1
ATOM 858 C CA . ALA A 1 102 ? 7.181 -10.919 20.355 1.000 17.976 100 ALA A CA 1
ATOM 859 C C . ALA A 1 102 ? 7.128 -12.367 20.779 1.000 16.147 100 ALA A C 1
ATOM 860 O O . ALA A 1 102 ? 6.094 -13.019 20.588 1.000 16.990 100 ALA A O 1
ATOM 862 N N . ASN A 1 103 ? 8.254 -12.888 21.301 1.000 16.017 101 ASN A N 1
ATOM 863 C CA . ASN A 1 103 ? 8.222 -14.237 21.887 1.000 16.671 101 ASN A CA 1
ATOM 864 C C . ASN A 1 103 ? 7.994 -14.103 23.386 1.000 16.589 101 ASN A C 1
ATOM 865 O O . ASN A 1 103 ? 8.179 -12.993 23.924 1.000 14.972 101 ASN A O 1
ATOM 870 N N . SER A 1 104 ? 7.729 -15.234 24.060 1.000 17.175 102 SER A N 1
ATOM 871 C CA . SER A 1 104 ? 7.389 -15.222 25.491 1.000 17.826 102 SER A CA 1
ATOM 872 C C . SER A 1 104 ? 8.518 -14.770 26.406 1.000 20.074 102 SER A C 1
ATOM 873 O O . SER A 1 104 ? 8.223 -14.378 27.536 1.000 19.394 102 SER A O 1
ATOM 876 N N . LYS A 1 105 ? 9.775 -14.786 25.955 1.000 19.043 103 LYS A N 1
ATOM 877 C CA . LYS A 1 105 ? 10.873 -14.229 26.732 1.000 20.066 103 LYS A CA 1
ATOM 878 C C . LYS A 1 105 ? 10.933 -12.707 26.593 1.000 18.830 103 LYS A C 1
ATOM 879 O O . LYS A 1 105 ? 11.571 -12.012 27.390 1.000 19.148 103 LYS A O 1
ATOM 885 N N . LEU A 1 106 ? 10.395 -12.179 25.478 1.000 17.462 104 LEU A N 1
ATOM 886 C CA . LEU A 1 106 ? 10.173 -10.761 25.236 1.000 18.530 104 LEU A CA 1
ATOM 887 C C . LEU A 1 106 ? 11.462 -9.970 24.948 1.000 16.559 104 LEU A C 1
ATOM 888 O O . LEU A 1 106 ? 11.357 -8.768 24.745 1.000 18.564 104 LEU A O 1
ATOM 893 N N . LEU A 1 107 ? 12.621 -10.638 24.787 1.000 17.137 105 LEU A N 1
ATOM 894 C CA . LEU A 1 107 ? 13.907 -9.979 24.631 1.000 17.561 105 LEU A CA 1
ATOM 895 C C . LEU A 1 107 ? 14.230 -9.777 23.146 1.000 17.174 105 LEU A C 1
ATOM 896 O O . LEU A 1 107 ? 15.333 -9.350 22.846 1.000 19.092 105 LEU A O 1
ATOM 901 N N . GLY A 1 108 ? 13.269 -10.014 22.253 1.000 17.232 106 GLY A N 1
ATOM 902 C CA . GLY A 1 108 ? 13.553 -9.973 20.843 1.000 16.897 106 GLY A CA 1
ATOM 903 C C . GLY A 1 108 ? 14.114 -11.306 20.351 1.000 16.692 106 GLY A C 1
ATOM 904 O O . GLY A 1 108 ? 13.894 -12.369 20.928 1.000 15.745 106 GLY A O 1
ATOM 905 N N . CYS A 1 109 ? 14.787 -11.214 19.200 1.000 15.502 107 CYS A N 1
ATOM 906 C CA . CYS A 1 109 ? 15.206 -12.395 18.477 1.000 16.693 107 CYS A CA 1
ATOM 907 C C . CYS A 1 109 ? 16.733 -12.444 18.493 1.000 17.978 107 CYS A C 1
ATOM 908 O O . CYS A 1 109 ? 17.383 -11.494 18.074 1.000 16.370 107 CYS A O 1
ATOM 911 N N . PHE A 1 110 ? 17.279 -13.573 18.918 1.000 16.124 108 PHE A N 1
ATOM 912 C CA . PHE A 1 110 ? 18.713 -13.766 18.977 1.000 17.232 108 PHE A CA 1
ATOM 913 C C . PHE A 1 110 ? 19.281 -14.518 17.792 1.000 16.692 108 PHE A C 1
ATOM 914 O O . PHE A 1 110 ? 20.476 -14.821 17.807 1.000 17.974 108 PHE A O 1
ATOM 922 N N . ILE A 1 111 ? 18.446 -14.849 16.819 1.000 19.124 109 ILE A N 1
ATOM 923 C CA . ILE A 1 111 ? 18.933 -15.566 15.641 1.000 16.867 109 ILE A CA 1
ATOM 924 C C . ILE A 1 111 ? 19.414 -14.493 14.689 1.000 15.614 109 ILE A C 1
ATOM 925 O O . ILE A 1 111 ? 18.596 -13.758 14.299 1.000 14.959 109 ILE A O 1
ATOM 930 N N . PRO A 1 112 ? 20.706 -14.367 14.341 1.000 16.681 110 PRO A N 1
ATOM 931 C CA . PRO A 1 112 ? 21.221 -13.266 13.524 1.000 17.559 110 PRO A CA 1
ATOM 932 C C . PRO A 1 112 ? 20.592 -13.237 12.137 1.000 17.797 110 PRO A C 1
ATOM 933 O O . PRO A 1 112 ? 20.406 -14.304 11.547 1.000 19.260 110 PRO A O 1
ATOM 937 N N . MET A 1 113 ? 20.113 -12.030 11.768 1.000 18.908 111 MET A N 1
ATOM 938 C CA A MET A 1 113 ? 19.602 -11.736 10.426 0.500 19.578 111 MET A CA 1
ATOM 939 C CA B MET A 1 113 ? 19.558 -11.677 10.467 0.500 18.553 111 MET A CA 1
ATOM 940 C C . MET A 1 113 ? 18.231 -12.389 10.195 1.000 18.188 111 MET A C 1
ATOM 941 O O . MET A 1 113 ? 17.744 -12.438 9.075 1.000 20.388 111 MET A O 1
ATOM 950 N N . HIS A 1 114 ? 17.535 -12.832 11.256 1.000 17.094 112 HIS A N 1
ATOM 951 C CA . HIS A 1 114 ? 16.266 -13.514 11.070 1.000 17.624 112 HIS A CA 1
ATOM 952 C C . HIS A 1 114 ? 15.210 -12.470 10.726 1.000 19.504 112 HIS A C 1
ATOM 953 O O . HIS A 1 114 ? 15.176 -11.424 11.376 1.000 19.146 112 HIS A O 1
ATOM 960 N N . ASN A 1 115 ? 14.414 -12.736 9.683 1.000 18.843 113 ASN A N 1
ATOM 961 C CA A ASN A 1 115 ? 13.491 -11.707 9.222 0.600 19.678 113 ASN A CA 1
ATOM 962 C CA B ASN A 1 115 ? 13.434 -11.848 9.097 0.400 18.887 113 ASN A CA 1
ATOM 963 C C . ASN A 1 115 ? 12.086 -11.871 9.813 1.000 19.091 113 ASN A C 1
ATOM 964 O O . ASN A 1 115 ? 11.118 -11.365 9.236 1.000 17.815 113 ASN A O 1
ATOM 973 N N . CYS A 1 116 ? 11.989 -12.397 11.058 1.000 18.504 114 CYS A N 1
ATOM 974 C CA . CYS A 1 116 ? 10.762 -12.243 11.828 1.000 18.707 114 CYS A CA 1
ATOM 975 C C . CYS A 1 116 ? 10.566 -10.744 12.151 1.000 17.173 114 CYS A C 1
ATOM 976 O O . CYS A 1 116 ? 11.527 -9.927 12.207 1.000 15.943 114 CYS A O 1
ATOM 979 N N . ILE A 1 117 ? 9.318 -10.309 12.383 1.000 17.418 115 ILE A N 1
ATOM 980 C CA . ILE A 1 117 ? 9.073 -8.894 12.653 1.000 16.249 115 ILE A CA 1
ATOM 981 C C . ILE A 1 117 ? 9.742 -8.458 13.962 1.000 16.745 115 ILE A C 1
ATOM 982 O O . ILE A 1 117 ? 10.151 -7.319 14.115 1.000 15.159 115 ILE A O 1
ATOM 987 N N . ASP A 1 118 ? 9.895 -9.401 14.928 1.000 16.243 116 ASP A N 1
ATOM 988 C CA . ASP A 1 118 ? 10.537 -9.124 16.216 1.000 17.535 116 ASP A CA 1
ATOM 989 C C . ASP A 1 118 ? 11.995 -8.656 16.025 1.000 18.247 116 ASP A C 1
ATOM 990 O O . ASP A 1 118 ? 12.424 -7.640 16.577 1.000 17.214 116 ASP A O 1
ATOM 995 N N . ASN A 1 119 ? 12.740 -9.412 15.220 1.000 17.491 117 ASN A N 1
ATOM 996 C CA . ASN A 1 119 ? 14.134 -9.106 14.927 1.000 17.519 117 ASN A CA 1
ATOM 997 C C . ASN A 1 119 ? 14.207 -7.762 14.209 1.000 16.987 117 ASN A C 1
ATOM 998 O O . ASN A 1 119 ? 15.049 -6.933 14.514 1.000 17.294 117 ASN A O 1
ATOM 1003 N N . ILE A 1 120 ? 13.334 -7.568 13.227 1.000 20.976 118 ILE A N 1
ATOM 1004 C CA . ILE A 1 120 ? 13.332 -6.360 12.429 1.000 20.651 118 ILE A CA 1
ATOM 1005 C C . ILE A 1 120 ? 13.046 -5.119 13.276 1.000 19.398 118 ILE A C 1
ATOM 1006 O O . ILE A 1 120 ? 13.706 -4.072 13.117 1.000 18.518 118 ILE A O 1
ATOM 1011 N N . ILE A 1 121 ? 12.070 -5.243 14.170 1.000 17.280 119 ILE A N 1
ATOM 1012 C CA . ILE A 1 121 ? 11.759 -4.176 15.116 1.000 18.518 119 ILE A CA 1
ATOM 1013 C C . ILE A 1 121 ? 12.933 -3.877 16.047 1.000 18.132 119 ILE A C 1
ATOM 1014 O O . ILE A 1 121 ? 13.328 -2.738 16.147 1.000 18.834 119 ILE A O 1
ATOM 1019 N N . HIS A 1 122 ? 13.471 -4.872 16.744 1.000 17.919 120 HIS A N 1
ATOM 1020 C CA . HIS A 1 122 ? 14.595 -4.663 17.653 1.000 17.857 120 HIS A CA 1
ATOM 1021 C C . HIS A 1 122 ? 15.808 -4.106 16.926 1.000 17.857 120 HIS A C 1
ATOM 1022 O O . HIS A 1 122 ? 16.480 -3.221 17.445 1.000 19.844 120 HIS A O 1
ATOM 1029 N N . SER A 1 123 ? 16.032 -4.578 15.689 1.000 17.627 121 SER A N 1
ATOM 1030 C CA . SER A 1 123 ? 17.218 -4.203 14.934 1.000 18.419 121 SER A CA 1
ATOM 1031 C C . SER A 1 123 ? 17.214 -2.712 14.598 1.000 20.188 121 SER A C 1
ATOM 1032 O O . SER A 1 123 ? 18.292 -2.099 14.623 1.000 18.977 121 SER A O 1
ATOM 1035 N N . ALA A 1 124 ? 16.027 -2.156 14.293 1.000 19.670 122 ALA A N 1
ATOM 1036 C CA . ALA A 1 124 ? 15.855 -0.754 13.924 1.000 22.168 122 ALA A CA 1
ATOM 1037 C C . ALA A 1 124 ? 15.723 0.129 15.177 1.000 23.747 122 ALA A C 1
ATOM 1038 O O . ALA A 1 124 ? 16.197 1.255 15.162 1.000 23.166 122 ALA A O 1
ATOM 1040 N N . SER A 1 125 ? 15.139 -0.399 16.259 1.000 23.526 123 SER A N 1
ATOM 1041 C CA . SER A 1 125 ? 14.896 0.326 17.503 1.000 23.306 123 SER A CA 1
ATOM 1042 C C . SER A 1 125 ? 16.181 0.634 18.254 1.000 24.371 123 SER A C 1
ATOM 1043 O O . SER A 1 125 ? 16.336 1.750 18.744 1.000 26.829 123 SER A O 1
ATOM 1046 N N . GLY A 1 126 ? 17.047 -0.378 18.394 1.000 24.832 124 GLY A N 1
ATOM 1047 C CA . GLY A 1 126 ? 18.221 -0.312 19.258 1.000 25.788 124 GLY A CA 1
ATOM 1048 C C . GLY A 1 126 ? 18.129 -1.279 20.432 1.000 23.974 124 GLY A C 1
ATOM 1049 O O . GLY A 1 126 ? 17.061 -1.803 20.760 1.000 24.020 124 GLY A O 1
ATOM 1050 N N . LEU A 1 127 ? 19.280 -1.494 21.085 1.000 22.793 125 LEU A N 1
ATOM 1051 C CA . LEU A 1 127 ? 19.443 -2.443 22.180 1.000 24.013 125 LEU A CA 1
ATOM 1052 C C . LEU A 1 127 ? 18.656 -2.068 23.447 1.000 23.276 125 LEU A C 1
ATOM 1053 O O . LEU A 1 127 ? 18.476 -2.917 24.325 1.000 23.138 125 LEU A O 1
ATOM 1058 N N . GLN A 1 128 ? 18.213 -0.812 23.552 1.000 22.649 126 GLN A N 1
ATOM 1059 C CA . GLN A 1 128 ? 17.408 -0.322 24.673 1.000 23.833 126 GLN A CA 1
ATOM 1060 C C . GLN A 1 128 ? 16.046 -1.031 24.740 1.000 23.510 126 GLN A C 1
ATOM 1061 O O . GLN A 1 128 ? 15.499 -1.236 25.829 1.000 22.670 126 GLN A O 1
ATOM 1067 N N . LEU A 1 129 ? 15.512 -1.404 23.562 1.000 22.690 127 LEU A N 1
ATOM 1068 C CA . LEU A 1 129 ? 14.245 -2.131 23.487 1.000 20.890 127 LEU A CA 1
ATOM 1069 C C . LEU A 1 129 ? 14.353 -3.471 24.219 1.000 20.908 127 LEU A C 1
ATOM 1070 O O . LEU A 1 129 ? 13.511 -3.784 25.060 1.000 20.420 127 LEU A O 1
ATOM 1075 N N . ARG A 1 130 ? 15.426 -4.235 23.951 1.000 19.687 128 ARG A N 1
ATOM 1076 C CA . ARG A 1 130 ? 15.683 -5.486 24.649 1.000 19.888 128 ARG A CA 1
ATOM 1077 C C . ARG A 1 130 ? 15.880 -5.263 26.141 1.000 20.884 128 ARG A C 1
ATOM 1078 O O . ARG A 1 130 ? 15.412 -6.046 26.960 1.000 21.223 128 ARG A O 1
ATOM 1086 N N . GLU A 1 131 ? 16.597 -4.182 26.468 1.000 22.028 129 GLU A N 1
ATOM 1087 C CA . GLU A 1 131 ? 16.877 -3.870 27.862 1.000 25.013 129 GLU A CA 1
ATOM 1088 C C . GLU A 1 131 ? 15.576 -3.558 28.618 1.000 24.600 129 GLU A C 1
ATOM 1089 O O . GLU A 1 131 ? 15.379 -4.133 29.691 1.000 23.584 129 GLU A O 1
ATOM 1095 N N . GLU A 1 132 ? 14.710 -2.700 28.052 1.000 24.748 130 GLU A N 1
ATOM 1096 C CA A GLU A 1 132 ? 13.448 -2.320 28.693 0.600 25.305 130 GLU A CA 1
ATOM 1097 C CA B GLU A 1 132 ? 13.449 -2.334 28.676 0.400 23.117 130 GLU A CA 1
ATOM 1098 C C . GLU A 1 132 ? 12.623 -3.593 28.929 1.000 24.508 130 GLU A C 1
ATOM 1099 O O . GLU A 1 132 ? 12.142 -3.824 30.035 1.000 23.785 130 GLU A O 1
ATOM 1110 N N . CYS A 1 133 ? 12.521 -4.461 27.901 1.000 22.750 131 CYS A N 1
ATOM 1111 C CA . CYS A 1 133 ? 11.791 -5.715 27.992 1.000 21.599 131 CYS A CA 1
ATOM 1112 C C . CYS A 1 133 ? 12.380 -6.654 29.051 1.000 19.955 131 CYS A C 1
ATOM 1113 O O . CYS A 1 133 ? 11.623 -7.292 29.768 1.000 19.937 131 CYS A O 1
ATOM 1116 N N . ASN A 1 134 ? 13.718 -6.718 29.162 1.000 19.680 132 ASN A N 1
ATOM 1117 C CA . ASN A 1 134 ? 14.412 -7.545 30.133 1.000 20.605 132 ASN A CA 1
ATOM 1118 C C . ASN A 1 134 ? 13.982 -7.149 31.544 1.000 21.674 132 ASN A C 1
ATOM 1119 O O . ASN A 1 134 ? 13.632 -8.009 32.336 1.000 24.295 132 ASN A O 1
ATOM 1124 N N . ARG A 1 135 ? 13.982 -5.851 31.805 1.000 22.262 133 ARG A N 1
ATOM 1125 C CA . ARG A 1 135 ? 13.568 -5.311 33.098 1.000 25.443 133 ARG A CA 1
ATOM 1126 C C . ARG A 1 135 ? 12.136 -5.736 33.428 1.000 26.445 133 ARG A C 1
ATOM 1127 O O . ARG A 1 135 ? 11.850 -6.168 34.540 1.000 27.345 133 ARG A O 1
ATOM 1135 N N . MET A 1 136 ? 11.230 -5.602 32.464 1.000 26.947 134 MET A N 1
ATOM 1136 C CA A MET A 1 136 ? 9.837 -5.943 32.693 0.600 27.209 134 MET A CA 1
ATOM 1137 C CA B MET A 1 136 ? 9.829 -5.940 32.675 0.400 25.897 134 MET A CA 1
ATOM 1138 C C . MET A 1 136 ? 9.707 -7.425 33.054 1.000 27.304 134 MET A C 1
ATOM 1139 O O . MET A 1 136 ? 9.034 -7.776 34.014 1.000 25.281 134 MET A O 1
ATOM 1148 N N . ILE A 1 137 ? 10.360 -8.308 32.298 1.000 24.505 135 ILE A N 1
ATOM 1149 C CA . ILE A 1 137 ? 10.294 -9.749 32.559 1.000 24.462 135 ILE A CA 1
ATOM 1150 C C . ILE A 1 137 ? 10.948 -10.123 33.880 1.000 25.859 135 ILE A C 1
ATOM 1151 O O . ILE A 1 137 ? 10.425 -11.008 34.560 1.000 29.032 135 ILE A O 1
ATOM 1156 N N . MET A 1 138 ? 12.125 -9.528 34.166 1.000 25.888 136 MET A N 1
ATOM 1157 C CA A MET A 1 138 ? 12.846 -9.706 35.421 0.400 28.289 136 MET A CA 1
ATOM 1158 C CA B MET A 1 138 ? 12.831 -9.774 35.415 0.300 28.424 136 MET A CA 1
ATOM 1159 C CA C MET A 1 138 ? 12.843 -9.731 35.418 0.300 26.784 136 MET A CA 1
ATOM 1160 C C . MET A 1 138 ? 11.897 -9.452 36.585 1.000 28.275 136 MET A C 1
ATOM 1161 O O . MET A 1 138 ? 11.771 -10.273 37.491 1.000 29.973 136 MET A O 1
ATOM 1174 N N . LEU A 1 139 ? 11.232 -8.272 36.551 1.000 27.858 137 LEU A N 1
ATOM 1175 C CA . LEU A 1 139 ? 10.320 -7.861 37.624 1.000 28.782 137 LEU A CA 1
ATOM 1176 C C . LEU A 1 139 ? 9.096 -8.778 37.702 1.000 27.722 137 LEU A C 1
ATOM 1177 O O . LEU A 1 139 ? 8.669 -9.125 38.797 1.000 30.697 137 LEU A O 1
ATOM 1182 N N . GLN A 1 140 ? 8.566 -9.199 36.544 1.000 25.319 138 GLN A N 1
ATOM 1183 C CA . GLN A 1 140 ? 7.415 -10.092 36.474 1.000 26.171 138 GLN A CA 1
ATOM 1184 C C . GLN A 1 140 ? 7.718 -11.481 37.053 1.000 27.083 138 GLN A C 1
ATOM 1185 O O . GLN A 1 140 ? 6.807 -12.149 37.569 1.000 28.826 138 GLN A O 1
ATOM 1191 N N . GLY A 1 141 ? 8.986 -11.901 36.992 1.000 26.718 139 GLY A N 1
ATOM 1192 C CA . GLY A 1 141 ? 9.417 -13.164 37.564 1.000 27.236 139 GLY A CA 1
ATOM 1193 C C . GLY A 1 141 ? 9.082 -14.340 36.646 1.000 29.754 139 GLY A C 1
ATOM 1194 O O . GLY A 1 141 ? 9.049 -15.477 37.098 1.000 30.605 139 GLY A O 1
ATOM 1195 N N . GLY A 1 142 ? 8.774 -14.075 35.361 1.000 29.574 140 GLY A N 1
ATOM 1196 C CA . GLY A 1 142 ? 8.294 -15.156 34.526 1.000 28.007 140 GLY A CA 1
ATOM 1197 C C . GLY A 1 142 ? 8.081 -14.721 33.083 1.000 25.942 140 GLY A C 1
ATOM 1198 O O . GLY A 1 142 ? 7.952 -13.523 32.793 1.000 26.736 140 GLY A O 1
ATOM 1199 N N . ASP A 1 143 ? 8.076 -15.733 32.204 1.000 24.999 141 ASP A N 1
ATOM 1200 C CA . ASP A 1 143 ? 7.785 -15.566 30.789 1.000 24.088 141 ASP A CA 1
ATOM 1201 C C . ASP A 1 143 ? 6.414 -14.933 30.594 1.000 20.870 141 ASP A C 1
ATOM 1202 O O . ASP A 1 143 ? 5.500 -15.074 31.429 1.000 21.997 141 ASP A O 1
ATOM 1207 N N . GLU A 1 144 ? 6.236 -14.285 29.433 1.000 20.140 142 GLU A N 1
ATOM 1208 C CA . GLU A 1 144 ? 5.026 -13.530 29.154 1.000 20.849 142 GLU A CA 1
ATOM 1209 C C . GLU A 1 144 ? 3.998 -14.507 28.583 1.000 23.863 142 GLU A C 1
ATOM 1210 O O . GLU A 1 144 ? 4.304 -15.196 27.615 1.000 22.619 142 GLU A O 1
ATOM 1216 N N . ASP A 1 145 ? 2.774 -14.499 29.144 1.000 22.567 143 ASP A N 1
ATOM 1217 C CA . ASP A 1 145 ? 1.672 -15.300 28.618 1.000 22.647 143 ASP A CA 1
ATOM 1218 C C . ASP A 1 145 ? 1.223 -14.756 27.265 1.000 20.084 143 ASP A C 1
ATOM 1219 O O . ASP A 1 145 ? 1.380 -13.584 27.024 1.000 19.523 143 ASP A O 1
ATOM 1224 N N . VAL A 1 146 ? 0.605 -15.617 26.469 1.000 19.161 144 VAL A N 1
ATOM 1225 C CA . VAL A 1 146 ? -0.052 -15.233 25.221 1.000 19.550 144 VAL A CA 1
ATOM 1226 C C . VAL A 1 146 ? -1.221 -14.313 25.554 1.000 17.475 144 VAL A C 1
ATOM 1227 O O . VAL A 1 146 ? -1.937 -14.505 26.556 1.000 18.275 144 VAL A O 1
ATOM 1231 N N . GLY A 1 147 ? -1.485 -13.343 24.680 1.000 18.620 145 GLY A N 1
ATOM 1232 C CA . GLY A 1 147 ? -2.729 -12.600 24.712 1.000 18.182 145 GLY A CA 1
ATOM 1233 C C . GLY A 1 147 ? -2.694 -11.355 25.582 1.000 21.053 145 GLY A C 1
ATOM 1234 O O . GLY A 1 147 ? -3.772 -10.802 25.843 1.000 21.632 145 GLY A O 1
ATOM 1235 N N . LYS A 1 148 ? -1.461 -10.903 25.939 1.000 20.263 146 LYS A N 1
ATOM 1236 C CA . LYS A 1 148 ? -1.216 -9.716 26.744 1.000 23.040 146 LYS A CA 1
ATOM 1237 C C . LYS A 1 148 ? -0.554 -8.612 25.911 1.000 20.394 146 LYS A C 1
ATOM 1238 O O . LYS A 1 148 ? -0.425 -8.716 24.700 1.000 22.228 146 LYS A O 1
ATOM 1244 N N . ALA A 1 149 ? -0.224 -7.497 26.575 1.000 20.818 147 ALA A N 1
ATOM 1245 C CA . ALA A 1 149 ? 0.461 -6.398 25.921 1.000 21.396 147 ALA A CA 1
ATOM 1246 C C . ALA A 1 149 ? 1.371 -5.705 26.932 1.000 22.008 147 ALA A C 1
ATOM 1247 O O . ALA A 1 149 ? 0.982 -5.508 28.088 1.000 24.554 147 ALA A O 1
ATOM 1249 N N . LYS A 1 150 ? 2.605 -5.376 26.508 1.000 20.834 148 LYS A N 1
ATOM 1250 C CA . LYS A 1 150 ? 3.493 -4.493 27.253 1.000 22.077 148 LYS A CA 1
ATOM 1251 C C . LYS A 1 150 ? 3.942 -3.388 26.308 1.000 22.872 148 LYS A C 1
ATOM 1252 O O . LYS A 1 150 ? 4.202 -3.660 25.130 1.000 25.056 148 LYS A O 1
ATOM 1258 N N . ILE A 1 151 ? 3.990 -2.137 26.808 1.000 22.050 149 ILE A N 1
ATOM 1259 C CA . ILE A 1 151 ? 4.387 -1.003 25.994 1.000 22.311 149 ILE A CA 1
ATOM 1260 C C . ILE A 1 151 ? 5.773 -0.546 26.441 1.000 23.654 149 ILE A C 1
ATOM 1261 O O . ILE A 1 151 ? 6.079 -0.529 27.652 1.000 21.851 149 ILE A O 1
ATOM 1266 N N . THR A 1 152 ? 6.570 -0.140 25.439 1.000 21.097 150 THR A N 1
ATOM 1267 C CA . THR A 1 152 ? 7.899 0.444 25.618 1.000 20.243 150 THR A CA 1
ATOM 1268 C C . THR A 1 152 ? 8.041 1.636 24.681 1.000 20.133 150 THR A C 1
ATOM 1269 O O . THR A 1 152 ? 7.300 1.756 23.700 1.000 20.257 150 THR A O 1
ATOM 1273 N N . ASN A 1 153 ? 9.073 2.457 24.950 1.000 21.235 151 ASN A N 1
ATOM 1274 C CA A ASN A 1 153 ? 9.517 3.440 23.973 0.500 21.662 151 ASN A CA 1
ATOM 1275 C CA B ASN A 1 153 ? 9.558 3.436 23.993 0.500 22.715 151 ASN A CA 1
ATOM 1276 C C . ASN A 1 153 ? 9.957 2.719 22.706 1.000 21.545 151 ASN A C 1
ATOM 1277 O O . ASN A 1 153 ? 10.375 1.569 22.778 1.000 22.958 151 ASN A O 1
ATOM 1286 N N . ALA A 1 154 ? 9.783 3.377 21.553 1.000 22.212 152 ALA A N 1
ATOM 1287 C CA . ALA A 1 154 ? 10.244 2.849 20.278 1.000 22.862 152 ALA A CA 1
ATOM 1288 C C . ALA A 1 154 ? 11.695 3.240 19.943 1.000 24.979 152 ALA A C 1
ATOM 1289 O O . ALA A 1 154 ? 12.242 2.667 18.990 1.000 25.915 152 ALA A O 1
ATOM 1291 N N . TYR A 1 155 ? 12.338 4.141 20.715 1.000 25.936 153 TYR A N 1
ATOM 1292 C CA . TYR A 1 155 ? 13.749 4.518 20.529 1.000 24.722 153 TYR A CA 1
ATOM 1293 C C . TYR A 1 155 ? 13.944 5.036 19.097 1.000 25.636 153 TYR A C 1
ATOM 1294 O O . TYR A 1 155 ? 13.293 6.006 18.701 1.000 27.413 153 TYR A O 1
ATOM 1303 N N . ASN A 1 156 ? 14.727 4.325 18.260 1.000 23.921 154 ASN A N 1
ATOM 1304 C CA . ASN A 1 156 ? 15.195 4.858 16.992 1.000 23.305 154 ASN A CA 1
ATOM 1305 C C . ASN A 1 156 ? 14.242 4.589 15.833 1.000 23.301 154 ASN A C 1
ATOM 1306 O O . ASN A 1 156 ? 14.526 5.020 14.712 1.000 24.149 154 ASN A O 1
ATOM 1311 N N . LEU A 1 157 ? 13.106 3.910 16.119 1.000 23.034 155 LEU A N 1
ATOM 1312 C CA . LEU A 1 157 ? 12.005 3.807 15.186 1.000 23.888 155 LEU A CA 1
ATOM 1313 C C . LEU A 1 157 ? 11.299 5.149 14.998 1.000 24.014 155 LEU A C 1
ATOM 1314 O O . LEU A 1 157 ? 11.373 6.013 15.883 1.000 25.081 155 LEU A O 1
ATOM 1319 N N . PRO A 1 158 ? 10.593 5.334 13.853 1.000 25.564 156 PRO A N 1
ATOM 1320 C CA . PRO A 1 158 ? 9.832 6.553 13.582 1.000 26.661 156 PRO A CA 1
ATOM 1321 C C . PRO A 1 158 ? 8.512 6.637 14.353 1.000 27.016 156 PRO A C 1
ATOM 1322 O O . PRO A 1 158 ? 7.936 7.729 14.434 1.000 27.622 156 PRO A O 1
ATOM 1326 N N . SER A 1 159 ? 8.070 5.508 14.932 1.000 24.997 157 SER A N 1
ATOM 1327 C CA . SER A 1 159 ? 6.943 5.474 15.845 1.000 23.561 157 SER A CA 1
ATOM 1328 C C . SER A 1 159 ? 7.370 5.914 17.245 1.000 22.901 157 SER A C 1
ATOM 1329 O O . SER A 1 159 ? 8.538 5.963 17.534 1.000 25.741 157 SER A O 1
ATOM 1332 N N . LYS A 1 160 ? 6.417 6.182 18.134 1.000 23.630 158 LYS A N 1
ATOM 1333 C CA . LYS A 1 160 ? 6.721 6.621 19.492 1.000 25.443 158 LYS A CA 1
ATOM 1334 C C . LYS A 1 160 ? 6.897 5.443 20.443 1.000 24.139 158 LYS A C 1
ATOM 1335 O O . LYS A 1 160 ? 7.741 5.517 21.343 1.000 23.824 158 LYS A O 1
ATOM 1341 N N . TYR A 1 161 ? 6.060 4.407 20.273 1.000 23.243 159 TYR A N 1
ATOM 1342 C CA . TYR A 1 161 ? 5.987 3.270 21.183 1.000 22.033 159 TYR A CA 1
ATOM 1343 C C . TYR A 1 161 ? 5.915 1.958 20.407 1.000 20.950 159 TYR A C 1
ATOM 1344 O O . TYR A 1 161 ? 5.428 1.895 19.265 1.000 20.932 159 TYR A O 1
ATOM 1353 N N . VAL A 1 162 ? 6.466 0.917 21.037 1.000 20.857 160 VAL A N 1
ATOM 1354 C CA . VAL A 1 162 ? 6.261 -0.457 20.614 1.000 19.127 160 VAL A CA 1
ATOM 1355 C C . VAL A 1 162 ? 5.386 -1.154 21.658 1.000 19.770 160 VAL A C 1
ATOM 1356 O O . VAL A 1 162 ? 5.689 -1.076 22.847 1.000 19.026 160 VAL A O 1
ATOM 1360 N N . VAL A 1 163 ? 4.302 -1.820 21.193 1.000 18.047 161 VAL A N 1
ATOM 1361 C CA . VAL A 1 163 ? 3.476 -2.656 22.042 1.000 18.719 161 VAL A CA 1
ATOM 1362 C C . VAL A 1 163 ? 3.815 -4.114 21.722 1.000 18.534 161 VAL A C 1
ATOM 1363 O O . VAL A 1 163 ? 3.664 -4.548 20.589 1.000 18.858 161 VAL A O 1
ATOM 1367 N N . HIS A 1 164 ? 4.286 -4.847 22.727 1.000 16.479 162 HIS A N 1
ATOM 1368 C CA . HIS A 1 164 ? 4.755 -6.212 22.551 1.000 17.793 162 HIS A CA 1
ATOM 1369 C C . HIS A 1 164 ? 3.673 -7.192 22.989 1.000 17.688 162 HIS A C 1
ATOM 1370 O O . HIS A 1 164 ? 3.263 -7.201 24.156 1.000 17.753 162 HIS A O 1
ATOM 1377 N N . THR A 1 165 ? 3.274 -8.081 22.073 1.000 16.822 163 THR A N 1
ATOM 1378 C CA . THR A 1 165 ? 2.260 -9.092 22.319 1.000 19.064 163 THR A CA 1
ATOM 1379 C C . THR A 1 165 ? 2.790 -10.446 21.843 1.000 17.941 163 THR A C 1
ATOM 1380 O O . THR A 1 165 ? 3.579 -10.506 20.901 1.000 17.313 163 THR A O 1
ATOM 1384 N N . VAL A 1 166 ? 2.335 -11.518 22.496 1.000 19.589 164 VAL A N 1
ATOM 1385 C CA . VAL A 1 166 ? 2.706 -12.877 22.152 1.000 17.317 164 VAL A CA 1
ATOM 1386 C C . VAL A 1 166 ? 1.440 -13.609 21.707 1.000 17.085 164 VAL A C 1
ATOM 1387 O O . VAL A 1 166 ? 0.463 -13.648 22.439 1.000 17.528 164 VAL A O 1
ATOM 1391 N N . GLY A 1 167 ? 1.421 -14.008 20.428 1.000 17.160 165 GLY A N 1
ATOM 1392 C CA . GLY A 1 167 ? 0.254 -14.656 19.871 1.000 16.519 165 GLY A CA 1
ATOM 1393 C C . GLY A 1 167 ? 0.290 -16.177 19.998 1.000 16.262 165 GLY A C 1
ATOM 1394 O O . GLY A 1 167 ? 1.314 -16.776 20.341 1.000 16.379 165 GLY A O 1
ATOM 1395 N N . PRO A 1 168 ? -0.871 -16.811 19.723 1.000 17.240 166 PRO A N 1
ATOM 1396 C CA . PRO A 1 168 ? -0.984 -18.267 19.615 1.000 17.318 166 PRO A CA 1
ATOM 1397 C C . PRO A 1 168 ? -0.252 -18.769 18.396 1.000 18.140 166 PRO A C 1
ATOM 1398 O O . PRO A 1 168 ? -0.228 -18.105 17.387 1.000 17.971 166 PRO A O 1
ATOM 1402 N N . SER A 1 169 ? 0.325 -19.971 18.531 1.000 20.264 167 SER A N 1
ATOM 1403 C CA A SER A 1 169 ? 1.002 -20.661 17.452 0.500 20.927 167 SER A CA 1
ATOM 1404 C CA B SER A 1 169 ? 1.028 -20.689 17.489 0.500 21.051 167 SER A CA 1
ATOM 1405 C C . SER A 1 169 ? 0.190 -21.893 17.073 1.000 22.193 167 SER A C 1
ATOM 1406 O O . SER A 1 169 ? -0.256 -22.631 17.938 1.000 23.193 167 SER A O 1
ATOM 1411 N N . ILE A 1 170 ? 0.068 -22.134 15.776 1.000 20.471 168 ILE A N 1
ATOM 1412 C CA . ILE A 1 170 ? -0.717 -23.251 15.255 1.000 23.166 168 ILE A CA 1
ATOM 1413 C C . ILE A 1 170 ? 0.298 -24.254 14.716 1.000 25.334 168 ILE A C 1
ATOM 1414 O O . ILE A 1 170 ? 1.134 -23.884 13.885 1.000 26.572 168 ILE A O 1
ATOM 1419 N N A GLU A 1 171 ? 0.234 -25.507 15.178 0.500 28.308 169 GLU A N 1
ATOM 1420 N N B GLU A 1 171 ? 0.207 -25.502 15.201 0.500 27.846 169 GLU A N 1
ATOM 1421 C CA A GLU A 1 171 ? 1.183 -26.521 14.747 0.500 30.825 169 GLU A CA 1
ATOM 1422 C CA B GLU A 1 171 ? 1.057 -26.585 14.736 0.500 30.101 169 GLU A CA 1
ATOM 1423 C C A GLU A 1 171 ? 0.864 -26.923 13.314 0.500 32.120 169 GLU A C 1
ATOM 1424 C C B GLU A 1 171 ? 0.813 -26.800 13.252 0.500 31.181 169 GLU A C 1
ATOM 1425 O O A GLU A 1 171 ? -0.300 -27.060 12.947 0.500 30.546 169 GLU A O 1
ATOM 1426 O O B GLU A 1 171 ? -0.319 -26.731 12.789 0.500 30.336 169 GLU A O 1
ATOM 1437 N N A ARG A 1 172 ? 1.930 -27.118 12.538 0.500 33.791 170 ARG A N 1
ATOM 1438 N N B ARG A 1 172 ? 1.898 -27.084 12.540 0.500 33.339 170 ARG A N 1
ATOM 1439 C CA A ARG A 1 172 ? 1.858 -27.557 11.155 0.500 37.871 170 ARG A CA 1
ATOM 1440 C CA B ARG A 1 172 ? 1.846 -27.518 11.157 0.500 37.718 170 ARG A CA 1
ATOM 1441 C C A ARG A 1 172 ? 0.715 -28.554 10.960 0.500 37.832 170 ARG A C 1
ATOM 1442 C C B ARG A 1 172 ? 0.724 -28.541 10.955 0.500 37.802 170 ARG A C 1
ATOM 1443 O O A ARG A 1 172 ? 0.688 -29.610 11.599 0.500 39.475 170 ARG A O 1
ATOM 1444 O O B ARG A 1 172 ? 0.715 -29.600 11.590 0.500 39.671 170 ARG A O 1
ATOM 1459 N N . GLY A 1 173 ? -0.223 -28.212 10.063 1.000 37.925 171 GLY A N 1
ATOM 1460 C CA . GLY A 1 173 ? -1.244 -29.142 9.605 1.000 38.782 171 GLY A CA 1
ATOM 1461 C C . GLY A 1 173 ? -2.382 -29.375 10.602 1.000 38.403 171 GLY A C 1
ATOM 1462 O O . GLY A 1 173 ? -3.161 -30.309 10.396 1.000 37.733 171 GLY A O 1
ATOM 1463 N N . MET A 1 174 ? -2.481 -28.537 11.657 1.000 34.734 172 MET A N 1
ATOM 1464 C CA A MET A 1 174 ? -3.498 -28.652 12.693 0.500 34.500 172 MET A CA 1
ATOM 1465 C CA B MET A 1 174 ? -3.521 -28.673 12.663 0.500 34.302 172 MET A CA 1
ATOM 1466 C C . MET A 1 174 ? -4.526 -27.533 12.493 1.000 33.369 172 MET A C 1
ATOM 1467 O O . MET A 1 174 ? -4.198 -26.457 12.008 1.000 29.520 172 MET A O 1
ATOM 1476 N N . ARG A 1 175 ? -5.781 -27.788 12.877 1.000 31.964 173 ARG A N 1
ATOM 1477 C CA A ARG A 1 175 ? -6.822 -26.771 12.770 0.700 29.722 173 ARG A CA 1
ATOM 1478 C CA B ARG A 1 175 ? -6.859 -26.809 12.796 0.300 30.893 173 ARG A CA 1
ATOM 1479 C C . ARG A 1 175 ? -6.690 -25.814 13.948 1.000 26.160 173 ARG A C 1
ATOM 1480 O O . ARG A 1 175 ? -6.114 -26.150 14.954 1.000 26.570 173 ARG A O 1
ATOM 1495 N N . VAL A 1 176 ? -7.295 -24.637 13.815 1.000 26.792 174 VAL A N 1
ATOM 1496 C CA . VAL A 1 176 ? -7.425 -23.647 14.865 1.000 24.318 174 VAL A CA 1
ATOM 1497 C C . VAL A 1 176 ? -8.539 -24.096 15.815 1.000 21.974 174 VAL A C 1
ATOM 1498 O O . VAL A 1 176 ? -9.634 -24.450 15.391 1.000 22.628 174 VAL A O 1
ATOM 1502 N N . SER A 1 177 ? -8.271 -24.034 17.115 1.000 22.542 175 SER A N 1
ATOM 1503 C CA . SER A 1 177 ? -9.275 -24.282 18.138 1.000 20.537 175 SER A CA 1
ATOM 1504 C C . SER A 1 177 ? -9.898 -22.976 18.591 1.000 20.206 175 SER A C 1
ATOM 1505 O O . SER A 1 177 ? -9.322 -21.905 18.409 1.000 21.461 175 SER A O 1
ATOM 1508 N N . SER A 1 178 ? -11.006 -23.098 19.311 1.000 20.801 176 SER A N 1
ATOM 1509 C CA A SER A 1 178 ? -11.669 -21.947 19.898 0.700 21.359 176 SER A CA 1
ATOM 1510 C CA B SER A 1 178 ? -11.668 -21.940 19.895 0.300 21.454 176 SER A CA 1
ATOM 1511 C C . SER A 1 178 ? -10.711 -21.200 20.835 1.000 21.658 176 SER A C 1
ATOM 1512 O O . SER A 1 178 ? -10.702 -19.959 20.820 1.000 20.057 176 SER A O 1
ATOM 1517 N N . ASP A 1 179 ? -9.914 -21.957 21.616 1.000 21.623 177 ASP A N 1
ATOM 1518 C CA A ASP A 1 179 ? -8.891 -21.372 22.472 0.600 24.185 177 ASP A CA 1
ATOM 1519 C CA B ASP A 1 179 ? -8.872 -21.397 22.473 0.400 22.082 177 ASP A CA 1
ATOM 1520 C C . ASP A 1 179 ? -7.881 -20.594 21.629 1.000 21.364 177 ASP A C 1
ATOM 1521 O O . ASP A 1 179 ? -7.469 -19.494 22.018 1.000 18.452 177 ASP A O 1
ATOM 1530 N N . ASP A 1 180 ? -7.486 -21.148 20.473 1.000 20.043 178 ASP A N 1
ATOM 1531 C CA . ASP A 1 180 ? -6.574 -20.406 19.615 1.000 21.143 178 ASP A CA 1
ATOM 1532 C C . ASP A 1 180 ? -7.174 -19.050 19.202 1.000 18.335 178 ASP A C 1
ATOM 1533 O O . ASP A 1 180 ? -6.466 -18.070 19.165 1.000 16.382 178 ASP A O 1
ATOM 1538 N N . VAL A 1 181 ? -8.469 -19.025 18.871 1.000 19.591 179 VAL A N 1
ATOM 1539 C CA . VAL A 1 181 ? -9.174 -17.833 18.415 1.000 19.157 179 VAL A CA 1
ATOM 1540 C C . VAL A 1 181 ? -9.213 -16.842 19.561 1.000 18.617 179 VAL A C 1
ATOM 1541 O O . VAL A 1 181 ? -8.838 -15.693 19.369 1.000 17.114 179 VAL A O 1
ATOM 1545 N N . LYS A 1 182 ? -9.543 -17.351 20.762 1.000 19.365 180 LYS A N 1
ATOM 1546 C CA A LYS A 1 182 ? -9.677 -16.476 21.914 0.500 20.517 180 LYS A CA 1
ATOM 1547 C CA B LYS A 1 182 ? -9.668 -16.527 21.956 0.500 20.384 180 LYS A CA 1
ATOM 1548 C C . LYS A 1 182 ? -8.335 -15.839 22.260 1.000 19.023 180 LYS A C 1
ATOM 1549 O O . LYS A 1 182 ? -8.302 -14.693 22.660 1.000 19.981 180 LYS A O 1
ATOM 1560 N N . LYS A 1 183 ? -7.219 -16.570 22.097 1.000 18.860 181 LYS A N 1
ATOM 1561 C CA . LYS A 1 183 ? -5.901 -16.012 22.356 1.000 17.810 181 LYS A CA 1
ATOM 1562 C C . LYS A 1 183 ? -5.556 -14.887 21.391 1.000 17.445 181 LYS A C 1
ATOM 1563 O O . LYS A 1 183 ? -5.021 -13.827 21.784 1.000 16.435 181 LYS A O 1
ATOM 1569 N N . LEU A 1 184 ? -5.935 -15.071 20.113 1.000 18.405 182 LEU A N 1
ATOM 1570 C CA . LEU A 1 184 ? -5.579 -14.051 19.154 1.000 17.733 182 LEU A CA 1
ATOM 1571 C C . LEU A 1 184 ? -6.436 -12.821 19.410 1.000 18.932 182 LEU A C 1
ATOM 1572 O O . LEU A 1 184 ? -5.929 -11.710 19.379 1.000 20.089 182 LEU A O 1
ATOM 1577 N N . GLU A 1 185 ? -7.727 -13.047 19.690 1.000 19.342 183 GLU A N 1
ATOM 1578 C CA A GLU A 1 185 ? -8.629 -11.982 20.108 0.500 19.535 183 GLU A CA 1
ATOM 1579 C CA B GLU A 1 185 ? -8.615 -11.969 20.090 0.500 20.721 183 GLU A CA 1
ATOM 1580 C C . GLU A 1 185 ? -8.004 -11.180 21.243 1.000 19.448 183 GLU A C 1
ATOM 1581 O O . GLU A 1 185 ? -8.053 -9.966 21.232 1.000 19.143 183 GLU A O 1
ATOM 1592 N N . ARG A 1 186 ? -7.485 -11.887 22.231 1.000 19.314 184 ARG A N 1
ATOM 1593 C CA . ARG A 1 186 ? -6.921 -11.274 23.422 1.000 21.378 184 ARG A CA 1
ATOM 1594 C C . ARG A 1 186 ? -5.703 -10.409 23.088 1.000 19.220 184 ARG A C 1
ATOM 1595 O O . ARG A 1 186 ? -5.600 -9.307 23.632 1.000 18.073 184 ARG A O 1
ATOM 1603 N N . CYS A 1 187 ? -4.847 -10.844 22.156 1.000 18.146 185 CYS A N 1
ATOM 1604 C CA . CYS A 1 187 ? -3.725 -9.996 21.759 1.000 17.554 185 CYS A CA 1
ATOM 1605 C C . CYS A 1 187 ? -4.254 -8.657 21.223 1.000 17.648 185 CYS A C 1
ATOM 1606 O O . CYS A 1 187 ? -3.774 -7.595 21.636 1.000 16.441 185 CYS A O 1
ATOM 1609 N N . TYR A 1 188 ? -5.237 -8.696 20.307 1.000 18.196 186 TYR A N 1
ATOM 1610 C CA . TYR A 1 188 ? -5.794 -7.478 19.708 1.000 18.868 186 TYR A CA 1
ATOM 1611 C C . TYR A 1 188 ? -6.416 -6.601 20.793 1.000 19.711 186 TYR A C 1
ATOM 1612 O O . TYR A 1 188 ? -6.103 -5.422 20.915 1.000 18.205 186 TYR A O 1
ATOM 1621 N N . ASN A 1 189 ? -7.245 -7.213 21.643 1.000 21.812 187 ASN A N 1
ATOM 1622 C CA A ASN A 1 189 ? -7.870 -6.518 22.758 0.600 21.956 187 ASN A CA 1
ATOM 1623 C CA B ASN A 1 189 ? -7.888 -6.512 22.745 0.400 22.757 187 ASN A CA 1
ATOM 1624 C C . ASN A 1 189 ? -6.853 -5.854 23.667 1.000 23.256 187 ASN A C 1
ATOM 1625 O O . ASN A 1 189 ? -6.946 -4.652 23.928 1.000 23.516 187 ASN A O 1
ATOM 1634 N N . SER A 1 190 ? -5.862 -6.620 24.140 1.000 21.385 188 SER A N 1
ATOM 1635 C CA . SER A 1 190 ? -4.867 -6.107 25.071 1.000 20.676 188 SER A CA 1
ATOM 1636 C C . SER A 1 190 ? -4.051 -4.938 24.513 1.000 20.047 188 SER A C 1
ATOM 1637 O O . SER A 1 190 ? -3.777 -3.993 25.235 1.000 21.363 188 SER A O 1
ATOM 1640 N N . CYS A 1 191 ? -3.681 -4.983 23.218 1.000 20.243 189 CYS A N 1
ATOM 1641 C CA . CYS A 1 191 ? -2.977 -3.880 22.567 1.000 20.178 189 CYS A CA 1
ATOM 1642 C C . CYS A 1 191 ? -3.854 -2.625 22.433 1.000 19.728 189 CYS A C 1
ATOM 1643 O O . CYS A 1 191 ? -3.395 -1.486 22.641 1.000 20.392 189 CYS A O 1
ATOM 1646 N N . LEU A 1 192 ? -5.114 -2.803 21.994 1.000 20.313 190 LEU A N 1
ATOM 1647 C CA . LEU A 1 192 ? -6.050 -1.684 21.860 1.000 20.550 190 LEU A CA 1
ATOM 1648 C C . LEU A 1 192 ? -6.295 -0.998 23.215 1.000 21.478 190 LEU A C 1
ATOM 1649 O O . LEU A 1 192 ? -6.213 0.238 23.303 1.000 22.795 190 LEU A O 1
ATOM 1654 N N . GLU A 1 193 ? -6.527 -1.802 24.253 1.000 22.260 191 GLU A N 1
ATOM 1655 C CA . GLU A 1 193 ? -6.743 -1.310 25.606 1.000 23.779 191 GLU A CA 1
ATOM 1656 C C . GLU A 1 193 ? -5.544 -0.511 26.133 1.000 27.028 191 GLU A C 1
ATOM 1657 O O . GLU A 1 193 ? -5.728 0.577 26.666 1.000 25.938 191 GLU A O 1
ATOM 1663 N N . LEU A 1 194 ? -4.329 -1.068 26.005 1.000 25.976 192 LEU A N 1
ATOM 1664 C CA . LEU A 1 194 ? -3.115 -0.407 26.475 1.000 24.531 192 LEU A CA 1
ATOM 1665 C C . LEU A 1 194 ? -2.839 0.903 25.744 1.000 26.315 192 LEU A C 1
ATOM 1666 O O . LEU A 1 194 ? -2.553 1.896 26.405 1.000 27.353 192 LEU A O 1
ATOM 1671 N N . ALA A 1 195 ? -2.883 0.916 24.404 1.000 25.351 193 ALA A N 1
ATOM 1672 C CA . ALA A 1 195 ? -2.716 2.141 23.626 1.000 25.058 193 ALA A CA 1
ATOM 1673 C C . ALA A 1 195 ? -3.791 3.184 23.953 1.000 25.647 193 ALA A C 1
ATOM 1674 O O . ALA A 1 195 ? -3.485 4.373 23.992 1.000 26.849 193 ALA A O 1
ATOM 1676 N N . SER A 1 196 ? -5.025 2.737 24.243 1.000 26.487 194 SER A N 1
ATOM 1677 C CA . SER A 1 196 ? -6.121 3.620 24.634 1.000 28.312 194 SER A CA 1
ATOM 1678 C C . SER A 1 196 ? -5.854 4.244 26.013 1.000 29.894 194 SER A C 1
ATOM 1679 O O . SER A 1 196 ? -5.933 5.469 26.159 1.000 29.588 194 SER A O 1
ATOM 1682 N N . GLU A 1 197 ? -5.389 3.420 26.964 1.000 28.741 195 GLU A N 1
ATOM 1683 C CA . GLU A 1 197 ? -5.002 3.868 28.290 1.000 29.219 195 GLU A CA 1
ATOM 1684 C C . GLU A 1 197 ? -3.881 4.918 28.243 1.000 28.778 195 GLU A C 1
ATOM 1685 O O . GLU A 1 197 ? -3.923 5.883 28.998 1.000 30.754 195 GLU A O 1
ATOM 1691 N N . TYR A 1 198 ? -2.917 4.749 27.327 1.000 27.628 196 TYR A N 1
ATOM 1692 C CA . TYR A 1 198 ? -1.795 5.657 27.132 1.000 28.057 196 TYR A CA 1
ATOM 1693 C C . TYR A 1 198 ? -2.158 6.864 26.252 1.000 27.386 196 TYR A C 1
ATOM 1694 O O . TYR A 1 198 ? -1.270 7.684 26.018 1.000 27.466 196 TYR A O 1
ATOM 1703 N N . LYS A 1 199 ? -3.420 6.978 25.780 1.000 26.396 197 LYS A N 1
ATOM 1704 C CA A LYS A 1 199 ? -3.975 8.189 25.188 0.500 28.663 197 LYS A CA 1
ATOM 1705 C CA B LYS A 1 199 ? -3.970 8.190 25.185 0.500 27.732 197 LYS A CA 1
ATOM 1706 C C . LYS A 1 199 ? -3.357 8.428 23.805 1.000 30.004 197 LYS A C 1
ATOM 1707 O O . LYS A 1 199 ? -3.180 9.585 23.362 1.000 29.252 197 LYS A O 1
ATOM 1718 N N . LEU A 1 200 ? -3.084 7.325 23.093 1.000 28.528 198 LEU A N 1
ATOM 1719 C CA . LEU A 1 200 ? -2.438 7.389 21.795 1.000 28.919 198 LEU A CA 1
ATOM 1720 C C . LEU A 1 200 ? -3.492 7.676 20.734 1.000 28.854 198 LEU A C 1
ATOM 1721 O O . LEU A 1 200 ? -4.661 7.351 20.911 1.000 28.759 198 LEU A O 1
ATOM 1726 N N . ASN A 1 201 ? -3.032 8.298 19.646 1.000 29.312 199 ASN A N 1
ATOM 1727 C CA . ASN A 1 201 ? -3.869 8.700 18.531 1.000 30.619 199 ASN A CA 1
ATOM 1728 C C . ASN A 1 201 ? -3.921 7.566 17.504 1.000 28.571 199 ASN A C 1
ATOM 1729 O O . ASN A 1 201 ? -4.933 7.452 16.800 1.000 29.246 199 ASN A O 1
ATOM 1734 N N . SER A 1 202 ? -2.838 6.758 17.385 1.000 26.271 200 SER A N 1
ATOM 1735 C CA A SER A 1 202 ? -2.780 5.754 16.333 0.600 24.471 200 SER A CA 1
ATOM 1736 C CA B SER A 1 202 ? -2.746 5.773 16.317 0.400 26.620 200 SER A CA 1
ATOM 1737 C C . SER A 1 202 ? -2.002 4.521 16.787 1.000 25.410 200 SER A C 1
ATOM 1738 O O . SER A 1 202 ? -1.073 4.620 17.586 1.000 26.198 200 SER A O 1
ATOM 1743 N N . ILE A 1 203 ? -2.417 3.360 16.263 1.000 24.036 201 ILE A N 1
ATOM 1744 C CA . ILE A 1 203 ? -1.717 2.099 16.503 1.000 23.433 201 ILE A CA 1
ATOM 1745 C C . ILE A 1 203 ? -1.719 1.330 15.193 1.000 22.213 201 ILE A C 1
ATOM 1746 O O . ILE A 1 203 ? -2.725 1.299 14.498 1.000 23.000 201 ILE A O 1
ATOM 1751 N N . ALA A 1 204 ? -0.568 0.732 14.860 1.000 21.955 202 ALA A N 1
ATOM 1752 C CA . ALA A 1 204 ? -0.451 -0.095 13.685 1.000 21.920 202 ALA A CA 1
ATOM 1753 C C . ALA A 1 204 ? -0.202 -1.540 14.104 1.000 21.243 202 ALA A C 1
ATOM 1754 O O . ALA A 1 204 ? 0.720 -1.801 14.862 1.000 19.422 202 ALA A O 1
ATOM 1756 N N . PHE A 1 205 ? -1.079 -2.458 13.677 1.000 21.416 203 PHE A N 1
ATOM 1757 C CA . PHE A 1 205 ? -0.875 -3.874 13.974 1.000 19.782 203 PHE A CA 1
ATOM 1758 C C . PHE A 1 205 ? -0.174 -4.543 12.814 1.000 20.070 203 PHE A C 1
ATOM 1759 O O . PHE A 1 205 ? -0.535 -4.312 11.665 1.000 19.887 203 PHE A O 1
ATOM 1767 N N . CYS A 1 206 ? 0.733 -5.466 13.127 1.000 18.337 204 CYS A N 1
ATOM 1768 C CA . CYS A 1 206 ? 1.128 -6.494 12.176 1.000 18.328 204 CYS A CA 1
ATOM 1769 C C . CYS A 1 206 ? 0.113 -7.627 12.180 1.000 20.304 204 CYS A C 1
ATOM 1770 O O . CYS A 1 206 ? -0.716 -7.725 13.078 1.000 20.743 204 CYS A O 1
ATOM 1773 N N . CYS A 1 207 ? 0.218 -8.509 11.175 1.000 20.750 205 CYS A N 1
ATOM 1774 C CA . CYS A 1 207 ? -0.650 -9.669 11.061 1.000 19.259 205 CYS A CA 1
ATOM 1775 C C . CYS A 1 207 ? -0.211 -10.755 12.057 1.000 17.879 205 CYS A C 1
ATOM 1776 O O . CYS A 1 207 ? 0.335 -11.765 11.661 1.000 18.926 205 CYS A O 1
ATOM 1779 N N . ILE A 1 208 ? -0.460 -10.528 13.364 1.000 17.284 206 ILE A N 1
ATOM 1780 C CA . ILE A 1 208 ? -0.046 -11.387 14.465 1.000 16.974 206 ILE A CA 1
ATOM 1781 C C . ILE A 1 208 ? -0.325 -12.850 14.152 1.000 15.755 206 ILE A C 1
ATOM 1782 O O . ILE A 1 208 ? -1.456 -13.196 13.833 1.000 16.972 206 ILE A O 1
ATOM 1787 N N . SER A 1 209 ? 0.680 -13.726 14.359 1.000 15.076 207 SER A N 1
ATOM 1788 C CA . SER A 1 209 ? 0.530 -15.170 14.384 1.000 15.969 207 SER A CA 1
ATOM 1789 C C . SER A 1 209 ? 0.434 -15.773 12.977 1.000 15.892 207 SER A C 1
ATOM 1790 O O . SER A 1 209 ? 0.417 -17.003 12.923 1.000 18.158 207 SER A O 1
ATOM 1793 N N . THR A 1 210 ? 0.409 -14.956 11.899 1.000 18.920 208 THR A N 1
ATOM 1794 C CA . THR A 1 210 ? 0.214 -15.492 10.557 1.000 21.451 208 THR A CA 1
ATOM 1795 C C . THR A 1 210 ? 1.515 -15.687 9.803 1.000 20.707 208 THR A C 1
ATOM 1796 O O . THR A 1 210 ? 1.463 -16.162 8.678 1.000 20.206 208 THR A O 1
ATOM 1800 N N . GLY A 1 211 ? 2.658 -15.267 10.380 1.000 20.100 209 GLY A N 1
ATOM 1801 C CA . GLY A 1 211 ? 3.947 -15.593 9.789 1.000 21.971 209 GLY A CA 1
ATOM 1802 C C . GLY A 1 211 ? 4.349 -17.040 10.120 1.000 20.937 209 GLY A C 1
ATOM 1803 O O . GLY A 1 211 ? 3.636 -18.003 9.769 1.000 20.867 209 GLY A O 1
ATOM 1804 N N . VAL A 1 212 ? 5.456 -17.167 10.880 1.000 19.134 210 VAL A N 1
ATOM 1805 C CA A VAL A 1 212 ? 5.973 -18.457 11.309 0.500 19.490 210 VAL A CA 1
ATOM 1806 C CA B VAL A 1 212 ? 5.985 -18.449 11.326 0.500 18.988 210 VAL A CA 1
ATOM 1807 C C . VAL A 1 212 ? 4.956 -19.161 12.205 1.000 18.664 210 VAL A C 1
ATOM 1808 O O . VAL A 1 212 ? 5.043 -20.357 12.365 1.000 18.249 210 VAL A O 1
ATOM 1815 N N . PHE A 1 213 ? 4.048 -18.422 12.879 1.000 19.436 211 PHE A N 1
ATOM 1816 C CA . PHE A 1 213 ? 3.108 -19.083 13.794 1.000 18.774 211 PHE A CA 1
ATOM 1817 C C . PHE A 1 213 ? 1.937 -19.748 13.058 1.000 19.449 211 PHE A C 1
ATOM 1818 O O . PHE A 1 213 ? 1.103 -20.355 13.702 1.000 19.365 211 PHE A O 1
ATOM 1826 N N . ASN A 1 214 ? 1.868 -19.635 11.736 1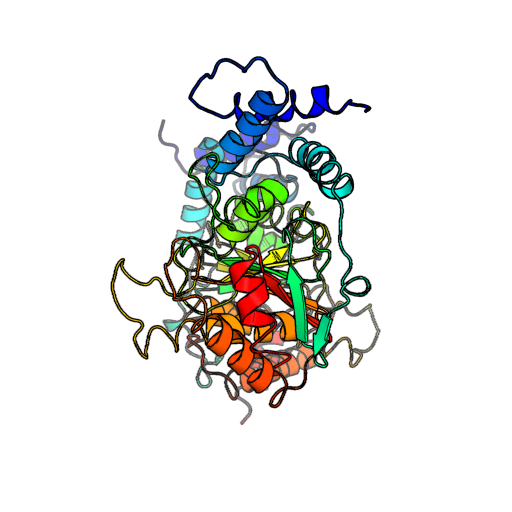.000 21.847 212 ASN A N 1
ATOM 1827 C CA . ASN A 1 214 ? 0.991 -20.512 10.934 1.000 22.131 212 ASN A CA 1
ATOM 1828 C C . ASN A 1 214 ? -0.514 -20.313 11.215 1.000 22.058 212 ASN A C 1
ATOM 1829 O O . ASN A 1 214 ? -1.336 -21.139 10.794 1.000 21.653 212 ASN A O 1
ATOM 1834 N N . PHE A 1 215 ? -0.939 -19.155 11.762 1.000 20.581 213 PHE A N 1
ATOM 1835 C CA . PHE A 1 215 ? -2.367 -18.896 11.920 1.000 18.618 213 PHE A CA 1
ATOM 1836 C C . PHE A 1 215 ? -2.986 -18.622 10.552 1.000 19.264 213 PHE A C 1
ATOM 1837 O O . PHE A 1 215 ? -2.456 -17.800 9.840 1.000 18.441 213 PHE A O 1
ATOM 1845 N N . PRO A 1 216 ? -4.036 -19.359 10.136 1.000 20.137 214 PRO A N 1
ATOM 1846 C CA . PRO A 1 216 ? -4.601 -19.177 8.791 1.000 21.170 214 PRO A CA 1
ATOM 1847 C C . PRO A 1 216 ? -4.969 -17.721 8.543 1.000 22.571 214 PRO A C 1
ATOM 1848 O O . PRO A 1 216 ? -5.555 -17.060 9.394 1.000 22.702 214 PRO A O 1
ATOM 1852 N N . GLN A 1 217 ? -4.564 -17.185 7.388 1.000 23.123 215 GLN A N 1
ATOM 1853 C CA . GLN A 1 217 ? -4.525 -15.742 7.198 1.000 21.509 215 GLN A CA 1
ATOM 1854 C C . GLN A 1 217 ? -5.932 -15.152 7.056 1.000 22.319 215 GLN A C 1
ATOM 1855 O O . GLN A 1 217 ? -6.147 -14.070 7.554 1.000 21.849 215 GLN A O 1
ATOM 1861 N N . LYS A 1 218 ? -6.890 -15.826 6.394 1.000 24.129 216 LYS A N 1
ATOM 1862 C CA . LYS A 1 218 ? -8.260 -15.311 6.348 1.000 26.665 216 LYS A CA 1
ATOM 1863 C C . LYS A 1 218 ? -8.843 -15.237 7.766 1.000 26.138 216 LYS A C 1
ATOM 1864 O O . LYS A 1 218 ? -9.381 -14.211 8.146 1.000 23.458 216 LYS A O 1
ATOM 1870 N N . LYS A 1 219 ? -8.679 -16.316 8.538 1.000 23.705 217 LYS A N 1
ATOM 1871 C CA . LYS A 1 219 ? -9.268 -16.449 9.867 1.000 24.891 217 LYS A CA 1
ATOM 1872 C C . LYS A 1 219 ? -8.691 -15.374 10.795 1.000 20.572 217 LYS A C 1
ATOM 1873 O O . LYS A 1 219 ? -9.449 -14.675 11.487 1.000 19.438 217 LYS A O 1
ATOM 1879 N N . ALA A 1 220 ? -7.356 -15.194 10.743 1.000 19.904 218 ALA A N 1
ATOM 1880 C CA . ALA A 1 220 ? -6.690 -14.165 11.544 1.000 18.371 218 ALA A CA 1
ATOM 1881 C C . ALA A 1 220 ? -7.219 -12.786 11.188 1.000 19.508 218 ALA A C 1
ATOM 1882 O O . ALA A 1 220 ? -7.575 -12.011 12.052 1.000 18.979 218 ALA A O 1
ATOM 1884 N N . ALA A 1 221 ? -7.358 -12.487 9.894 1.000 19.722 219 ALA A N 1
ATOM 1885 C CA . ALA A 1 221 ? -7.884 -11.190 9.515 1.000 20.827 219 ALA A CA 1
ATOM 1886 C C . ALA A 1 221 ? -9.294 -10.971 10.049 1.000 20.764 219 ALA A C 1
ATOM 1887 O O . ALA A 1 221 ? -9.545 -9.905 10.592 1.000 20.052 219 ALA A O 1
ATOM 1889 N N . GLU A 1 222 ? -10.159 -12.006 9.980 1.000 20.758 220 GLU A N 1
ATOM 1890 C CA . GLU A 1 222 ? -11.531 -11.890 10.449 1.000 22.795 220 GLU A CA 1
ATOM 1891 C C . GLU A 1 222 ? -11.538 -11.540 11.940 1.000 21.785 220 GLU A C 1
ATOM 1892 O O . GLU A 1 222 ? -12.269 -10.633 12.351 1.000 21.458 220 GLU A O 1
ATOM 1898 N N . ILE A 1 223 ? -10.662 -12.192 12.711 1.000 19.354 221 ILE A N 1
ATOM 1899 C CA . ILE A 1 223 ? -10.552 -11.975 14.165 1.000 18.833 221 ILE A CA 1
ATOM 1900 C C . ILE A 1 223 ? -10.058 -10.557 14.464 1.000 19.552 221 ILE A C 1
ATOM 1901 O O . ILE A 1 223 ? -10.548 -9.879 15.405 1.000 20.078 221 ILE A O 1
ATOM 1906 N N . ALA A 1 224 ? -9.038 -10.125 13.720 1.000 19.227 222 ALA A N 1
ATOM 1907 C CA . ALA A 1 224 ? -8.402 -8.838 13.942 1.000 18.956 222 ALA A CA 1
ATOM 1908 C C . ALA A 1 224 ? -9.425 -7.721 13.688 1.000 20.563 222 ALA A C 1
ATOM 1909 O O . ALA A 1 224 ? -9.672 -6.893 14.548 1.000 21.684 222 ALA A O 1
ATOM 1911 N N . ILE A 1 225 ? -10.104 -7.803 12.542 1.000 22.924 223 ILE A N 1
ATOM 1912 C CA . ILE A 1 225 ? -11.124 -6.839 12.166 1.000 21.391 223 ILE A CA 1
ATOM 1913 C C . ILE A 1 225 ? -12.295 -6.868 13.141 1.000 22.343 223 ILE A C 1
ATOM 1914 O O . ILE A 1 225 ? -12.707 -5.805 13.620 1.000 21.651 223 ILE A O 1
ATOM 1919 N N . ARG A 1 226 ? -12.801 -8.071 13.475 1.000 21.651 224 ARG A N 1
ATOM 1920 C CA . ARG A 1 226 ? -13.899 -8.124 14.430 1.000 22.148 224 ARG A CA 1
ATOM 1921 C C . ARG A 1 226 ? -13.493 -7.530 15.792 1.000 21.868 224 ARG A C 1
ATOM 1922 O O . ARG A 1 226 ? -14.272 -6.774 16.406 1.000 22.790 224 ARG A O 1
ATOM 1930 N N . THR A 1 227 ? -12.292 -7.860 16.267 1.000 21.904 225 THR A N 1
ATOM 1931 C CA . THR A 1 227 ? -11.875 -7.410 17.587 1.000 21.187 225 THR A CA 1
ATOM 1932 C C . THR A 1 227 ? -11.741 -5.879 17.615 1.000 21.791 225 THR A C 1
ATOM 1933 O O . THR A 1 227 ? -12.151 -5.228 18.573 1.000 21.568 225 THR A O 1
ATOM 1937 N N . VAL A 1 228 ? -11.170 -5.301 16.541 1.000 23.093 226 VAL A N 1
ATOM 1938 C CA . VAL A 1 228 ? -10.991 -3.867 16.415 1.000 23.031 226 VAL A CA 1
ATOM 1939 C C . VAL A 1 228 ? -12.365 -3.212 16.303 1.000 23.400 226 VAL A C 1
ATOM 1940 O O . VAL A 1 228 ? -12.590 -2.216 16.966 1.000 28.454 226 VAL 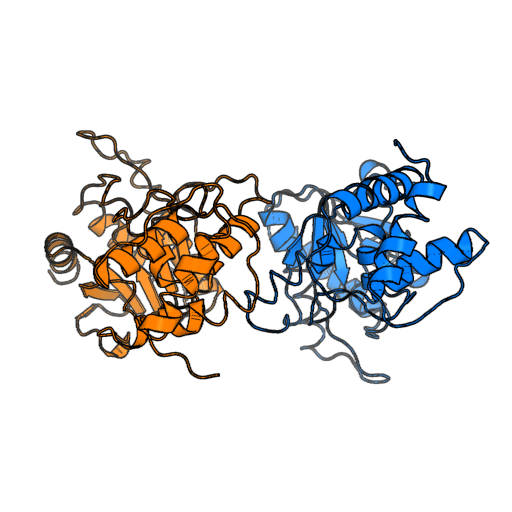A O 1
ATOM 1944 N N . LYS A 1 229 ? -13.264 -3.726 15.453 1.000 22.589 227 LYS A N 1
ATOM 1945 C CA . LYS A 1 229 ? -14.580 -3.092 15.342 1.000 23.811 227 LYS A CA 1
ATOM 1946 C C . LYS A 1 229 ? -15.366 -3.191 16.648 1.000 24.260 227 LYS A C 1
ATOM 1947 O O . LYS A 1 229 ? -15.990 -2.222 17.027 1.000 25.333 227 LYS A O 1
ATOM 1953 N N . ASP A 1 230 ? -15.360 -4.347 17.332 1.000 24.671 228 ASP A N 1
ATOM 1954 C CA . ASP A 1 230 ? -16.013 -4.460 18.633 1.000 25.077 228 ASP A CA 1
ATOM 1955 C C . ASP A 1 230 ? -15.444 -3.445 19.622 1.000 24.900 228 ASP A C 1
ATOM 1956 O O . ASP A 1 230 ? -16.204 -2.776 20.316 1.000 25.069 228 ASP A O 1
ATOM 1961 N N . PHE A 1 231 ? -14.114 -3.297 19.636 1.000 22.264 229 PHE A N 1
ATOM 1962 C CA . PHE A 1 231 ? -13.458 -2.374 20.539 1.000 22.513 229 PHE A CA 1
ATOM 1963 C C . PHE A 1 231 ? -13.934 -0.933 20.297 1.000 24.637 229 PHE A C 1
ATOM 1964 O O . PHE A 1 231 ? -14.293 -0.268 21.254 1.000 23.684 229 PHE A O 1
ATOM 1972 N N . LEU A 1 232 ? -13.970 -0.491 19.037 1.000 24.081 230 LEU A N 1
ATOM 1973 C CA . LEU A 1 232 ? -14.383 0.868 18.703 1.000 28.243 230 LEU A CA 1
ATOM 1974 C C . LEU A 1 232 ? -15.880 1.084 18.944 1.000 29.289 230 LEU A C 1
ATOM 1975 O O . LEU A 1 232 ? -16.266 2.198 19.270 1.000 29.463 230 LEU A O 1
ATOM 1980 N N . ASN A 1 233 ? -16.701 0.038 18.744 1.000 29.645 231 ASN A N 1
ATOM 1981 C CA A ASN A 1 233 ? -18.141 0.112 18.955 0.500 29.999 231 ASN A CA 1
ATOM 1982 C CA B ASN A 1 233 ? -18.142 0.124 18.952 0.500 31.724 231 ASN A CA 1
ATOM 1983 C C . ASN A 1 233 ? -18.496 0.160 20.441 1.000 32.629 231 ASN A C 1
ATOM 1984 O O . ASN A 1 233 ? -19.582 0.634 20.783 1.000 35.008 231 ASN A O 1
ATOM 1993 N N . SER A 1 234 ? -17.588 -0.327 21.314 1.000 31.434 232 SER A N 1
ATOM 1994 C CA A SER A 1 234 ? -17.880 -0.545 22.726 0.400 31.131 232 SER A CA 1
ATOM 1995 C CA B SER A 1 234 ? -17.877 -0.547 22.727 0.600 31.006 232 SER A CA 1
ATOM 1996 C C . SER A 1 234 ? -17.091 0.387 23.647 1.000 31.002 232 SER A C 1
ATOM 1997 O O . SER A 1 234 ? -17.309 0.343 24.861 1.000 33.241 232 SER A O 1
ATOM 2002 N N . ASN A 1 235 ? -16.169 1.218 23.103 1.000 30.165 233 ASN A N 1
ATOM 2003 C CA . ASN A 1 235 ? -15.321 2.044 23.970 1.000 33.056 233 ASN A CA 1
ATOM 2004 C C . ASN A 1 235 ? -15.127 3.466 23.431 1.000 36.556 233 ASN A C 1
ATOM 2005 O O . ASN A 1 235 ? -14.919 3.677 22.230 1.000 38.080 233 ASN A O 1
ATOM 2010 N N . GLU A 1 236 ? -15.153 4.450 24.353 1.000 38.404 234 GLU A N 1
ATOM 2011 C CA . GLU A 1 236 ? -14.490 5.724 24.127 1.000 39.757 234 GLU A CA 1
ATOM 2012 C C . GLU A 1 236 ? -12.983 5.459 24.105 1.000 36.573 234 GLU A C 1
ATOM 2013 O O . GLU A 1 236 ? -12.482 4.698 24.925 1.000 40.541 234 GLU A O 1
ATOM 2019 N N . THR A 1 237 ? -12.290 6.060 23.131 1.000 35.191 235 THR A N 1
ATOM 2020 C CA . THR A 1 237 ? -10.857 5.878 22.963 1.000 30.448 235 THR A CA 1
ATOM 2021 C C . THR A 1 237 ? -10.246 7.133 22.346 1.000 32.368 235 THR A C 1
ATOM 2022 O O . THR A 1 237 ? -10.853 7.790 21.512 1.000 32.645 235 THR A O 1
ATOM 2026 N N . SER A 1 238 ? -8.998 7.423 22.731 1.000 31.792 236 SER A N 1
ATOM 2027 C CA . SER A 1 238 ? -8.175 8.430 22.071 1.000 32.231 236 SER A CA 1
ATOM 2028 C C . SER A 1 238 ? -7.786 8.022 20.648 1.000 31.481 236 SER A C 1
ATOM 2029 O O . SER A 1 238 ? -7.362 8.857 19.857 1.000 32.488 236 SER A O 1
ATOM 2032 N N . LEU A 1 239 ? -7.817 6.724 20.367 1.000 29.363 237 LEU A N 1
ATOM 2033 C CA . LEU A 1 239 ? -7.370 6.221 19.085 1.000 29.908 237 LEU A CA 1
ATOM 2034 C C . LEU A 1 239 ? -8.273 6.748 17.980 1.000 29.557 237 LEU A C 1
ATOM 2035 O O . LEU A 1 239 ? -9.484 6.610 18.053 1.000 28.087 237 LEU A O 1
ATOM 2040 N N . ASN A 1 240 ? -7.640 7.361 16.983 1.000 29.972 238 ASN A N 1
ATOM 2041 C CA A ASN A 1 240 ? -8.320 7.864 15.807 0.700 31.299 238 ASN A CA 1
ATOM 2042 C CA B ASN A 1 240 ? -8.312 7.881 15.803 0.300 30.930 238 ASN A CA 1
ATOM 2043 C C . ASN A 1 240 ? -7.993 7.042 14.569 1.000 30.468 238 ASN A C 1
ATOM 2044 O O . ASN A 1 240 ? -8.701 7.159 13.565 1.000 29.836 238 ASN A O 1
ATOM 2053 N N . HIS A 1 241 ? -6.930 6.223 14.633 1.000 29.201 239 HIS A N 1
ATOM 2054 C CA . HIS A 1 241 ? -6.503 5.454 13.478 1.000 28.644 239 HIS A CA 1
ATOM 2055 C C . HIS A 1 241 ? -5.959 4.119 13.967 1.000 26.935 239 HIS A C 1
ATOM 2056 O O . HIS A 1 241 ? -5.034 4.104 14.776 1.000 28.978 239 HIS A O 1
ATOM 2063 N N . ILE A 1 242 ? -6.602 3.021 13.547 1.000 26.311 240 ILE A N 1
ATOM 2064 C CA . ILE A 1 242 ? -6.123 1.678 13.789 1.000 24.896 240 ILE A CA 1
ATOM 2065 C C . ILE A 1 242 ? -5.719 1.104 12.432 1.000 24.649 240 ILE A C 1
ATOM 2066 O O . ILE A 1 242 ? -6.571 0.831 11.578 1.000 23.622 240 ILE A O 1
ATOM 2071 N N . ILE A 1 243 ? -4.408 0.897 12.261 1.000 23.696 241 ILE A N 1
ATOM 2072 C CA A ILE A 1 243 ? -3.826 0.628 10.961 0.500 23.971 241 ILE A CA 1
ATOM 2073 C CA B ILE A 1 243 ? -3.826 0.628 10.961 0.500 23.971 241 ILE A CA 1
ATOM 2074 C C . ILE A 1 243 ? -3.546 -0.864 10.903 1.000 22.591 241 ILE A C 1
ATOM 2075 O O . ILE A 1 243 ? -2.826 -1.374 11.757 1.000 20.544 241 ILE A O 1
ATOM 2084 N N . PHE A 1 244 ? -4.156 -1.538 9.922 1.000 22.035 242 PHE A N 1
ATOM 2085 C CA . PHE A 1 244 ? -3.735 -2.870 9.589 1.000 22.661 242 PHE A CA 1
ATOM 2086 C C . PHE A 1 244 ? -2.561 -2.750 8.636 1.000 22.003 242 PHE A C 1
ATOM 2087 O O . PHE A 1 244 ? -2.762 -2.595 7.441 1.000 21.454 242 PHE A O 1
ATOM 2095 N N . ASP A 1 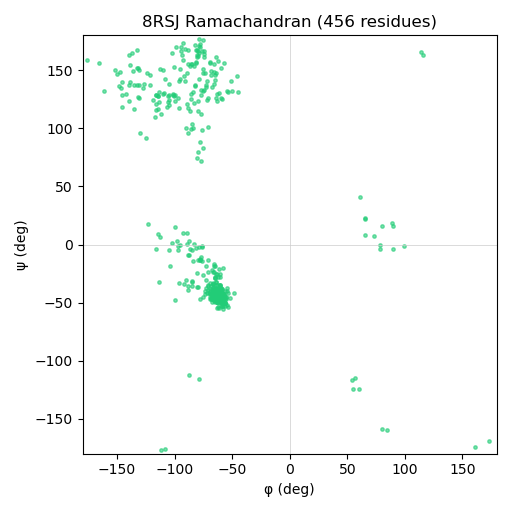245 ? -1.356 -2.922 9.205 1.000 21.283 243 ASP A N 1
ATOM 2096 C CA . ASP A 1 245 ? -0.130 -2.967 8.443 1.000 21.661 243 ASP A CA 1
ATOM 2097 C C . ASP A 1 245 ? 0.080 -4.400 7.943 1.000 21.003 243 ASP A C 1
ATOM 2098 O O . ASP A 1 245 ? 0.468 -5.261 8.720 1.000 19.751 243 ASP A O 1
ATOM 2103 N N . VAL A 1 246 ? -0.192 -4.655 6.656 1.000 21.437 244 VAL A N 1
ATOM 2104 C CA . VAL A 1 246 ? 0.029 -5.946 6.022 1.000 22.147 244 VAL A CA 1
ATOM 2105 C C . VAL A 1 246 ? 1.386 -5.955 5.323 1.000 22.887 244 VAL A C 1
ATOM 2106 O O . VAL A 1 246 ? 1.865 -4.908 4.883 1.000 24.380 244 VAL A O 1
ATOM 2110 N N . PHE A 1 247 ? 1.997 -7.142 5.219 1.000 22.009 245 PHE A N 1
ATOM 2111 C CA . PHE A 1 247 ? 3.326 -7.274 4.655 1.000 23.611 245 PHE A CA 1
ATOM 2112 C C . PHE A 1 247 ? 3.269 -8.066 3.338 1.000 27.035 245 PHE A C 1
ATOM 2113 O O . PHE A 1 247 ? 4.048 -7.761 2.436 1.000 36.058 245 PHE A O 1
ATOM 2121 N N . THR A 1 248 ? 2.349 -9.031 3.180 1.000 25.320 246 THR A N 1
ATOM 2122 C CA . THR A 1 248 ? 2.212 -9.786 1.943 1.000 26.930 246 THR A CA 1
ATOM 2123 C C . THR A 1 248 ? 1.044 -9.245 1.121 1.000 27.282 246 THR A C 1
ATOM 2124 O O . THR A 1 248 ? 0.092 -8.662 1.632 1.000 26.349 246 THR A O 1
ATOM 2128 N N . ASP A 1 249 ?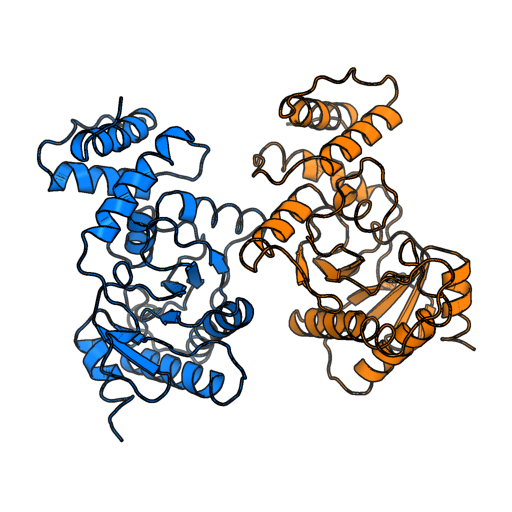 1.136 -9.426 -0.207 1.000 28.519 247 ASP A N 1
ATOM 2129 C CA . ASP A 1 249 ? 0.018 -9.192 -1.103 1.000 30.327 247 ASP A CA 1
ATOM 2130 C C . ASP A 1 249 ? -1.225 -9.985 -0.685 1.000 28.699 247 ASP A C 1
ATOM 2131 O O . ASP A 1 249 ? -2.355 -9.474 -0.779 1.000 26.651 247 ASP A O 1
ATOM 2136 N N . LYS A 1 250 ? -1.001 -11.237 -0.248 1.000 28.594 248 LYS A N 1
ATOM 2137 C CA . LYS A 1 250 ? -2.076 -12.135 0.147 1.000 30.233 248 LYS A CA 1
ATOM 2138 C C . LYS A 1 250 ? -2.876 -11.552 1.319 1.000 27.947 248 LYS A C 1
ATOM 2139 O O . LYS A 1 250 ? -4.108 -11.587 1.303 1.000 27.521 248 LYS A O 1
ATOM 2145 N N . ASP A 1 251 ? -2.166 -11.054 2.337 1.000 25.993 249 ASP A N 1
ATOM 2146 C CA . ASP A 1 251 ? -2.798 -10.358 3.456 1.000 24.260 249 ASP A CA 1
ATOM 2147 C C . ASP A 1 251 ? -3.517 -9.102 2.989 1.000 24.211 249 ASP A C 1
ATOM 2148 O O . ASP A 1 251 ? -4.658 -8.891 3.388 1.000 23.873 249 ASP A O 1
ATOM 2153 N N . TYR A 1 252 ? -2.898 -8.302 2.107 1.000 27.152 250 TYR A N 1
ATOM 2154 C CA . TYR A 1 252 ? -3.557 -7.114 1.590 1.000 26.742 250 TYR A CA 1
ATOM 2155 C C . TYR A 1 252 ? -4.895 -7.468 0.923 1.000 25.693 250 TYR A C 1
ATOM 2156 O O . TYR A 1 252 ? -5.906 -6.852 1.213 1.000 26.423 250 TYR A O 1
ATOM 2165 N N . ASP A 1 253 ? -4.896 -8.452 0.024 1.000 28.004 251 ASP A N 1
ATOM 2166 C CA . ASP A 1 253 ? -6.093 -8.871 -0.683 1.000 29.061 251 ASP A CA 1
ATOM 2167 C C . ASP A 1 253 ? -7.189 -9.381 0.254 1.000 27.552 251 ASP A C 1
ATOM 2168 O O . ASP A 1 253 ? -8.361 -9.129 -0.002 1.000 27.086 251 ASP A O 1
ATOM 2173 N N . ILE A 1 254 ? -6.804 -10.131 1.295 1.000 24.908 252 ILE A N 1
ATOM 2174 C CA . ILE A 1 254 ? -7.737 -10.610 2.310 1.000 24.499 252 ILE A CA 1
ATOM 2175 C C . ILE A 1 254 ? -8.387 -9.426 3.0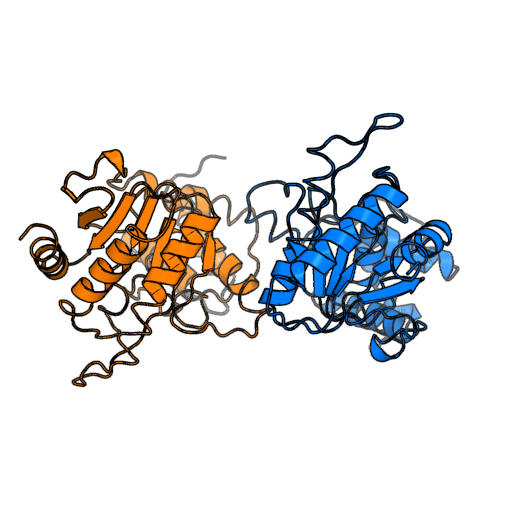35 1.000 22.287 252 ILE A C 1
ATOM 2176 O O . ILE A 1 254 ? -9.616 -9.358 3.123 1.000 23.936 252 ILE A O 1
ATOM 2181 N N . TYR A 1 255 ? -7.571 -8.519 3.592 1.000 21.629 253 TYR A N 1
ATOM 2182 C CA . TYR A 1 255 ? -8.085 -7.397 4.380 1.000 21.380 253 TYR A CA 1
ATOM 2183 C C . TYR A 1 255 ? -8.925 -6.469 3.488 1.000 22.806 253 TYR A C 1
ATOM 2184 O O . TYR A 1 255 ? -9.895 -5.863 3.970 1.000 22.755 253 TYR A O 1
ATOM 2193 N N . LYS A 1 256 ? -8.553 -6.368 2.199 1.000 24.153 254 LYS A N 1
ATOM 2194 C CA . LYS A 1 256 ? -9.252 -5.459 1.292 1.000 24.947 254 LYS A CA 1
ATOM 2195 C C . LYS A 1 256 ? -10.652 -6.008 1.103 1.000 23.451 254 LYS A C 1
ATOM 2196 O O . LYS A 1 256 ? -11.618 -5.271 1.258 1.000 23.270 254 LYS A O 1
ATOM 2202 N N . LYS A 1 257 ? -10.753 -7.318 0.836 1.000 24.062 255 LYS A N 1
ATOM 2203 C CA A LYS A 1 257 ? -12.049 -7.950 0.678 0.600 25.650 255 LYS A CA 1
ATOM 2204 C CA B LYS A 1 257 ? -12.048 -7.955 0.674 0.400 25.915 255 LYS A CA 1
ATOM 2205 C C . LYS A 1 257 ? -12.882 -7.786 1.946 1.000 25.749 255 LYS A C 1
ATOM 2206 O O . LYS A 1 257 ? -14.017 -7.342 1.883 1.000 25.662 255 LYS A O 1
ATOM 2217 N N . LEU A 1 258 ? -12.324 -8.144 3.119 1.000 25.980 256 LEU A N 1
ATOM 2218 C CA . LEU A 1 258 ? -13.112 -8.088 4.335 1.000 24.622 256 LEU A CA 1
ATOM 2219 C C . LEU A 1 258 ? -13.543 -6.682 4.723 1.000 24.445 256 LEU A C 1
ATOM 2220 O O . LEU A 1 258 ? -14.678 -6.567 5.174 1.000 25.500 256 LEU A O 1
ATOM 2225 N N . LEU A 1 259 ? -12.674 -5.659 4.575 1.000 25.147 257 LEU A N 1
ATOM 2226 C CA . LEU A 1 259 ? -12.991 -4.296 4.986 1.000 24.009 257 LEU A CA 1
ATOM 2227 C C . LEU A 1 259 ? -13.846 -3.541 3.968 1.000 26.121 257 LEU A C 1
ATOM 2228 O O . LEU A 1 259 ? -14.638 -2.701 4.382 1.000 27.652 257 LEU A O 1
ATOM 2233 N N . PHE A 1 260 ? -13.612 -3.761 2.666 1.000 27.029 258 PHE A N 1
ATOM 2234 C CA . PHE A 1 260 ? -14.228 -2.961 1.611 1.000 28.068 258 PHE A CA 1
ATOM 2235 C C . PHE A 1 260 ? -15.164 -3.781 0.719 1.000 32.416 258 PHE A C 1
ATOM 2236 O O . PHE A 1 260 ? -15.805 -3.192 -0.156 1.000 31.314 258 PHE A O 1
ATOM 2244 N N . GLY A 1 261 ? -15.256 -5.110 0.926 1.000 32.925 259 GLY A N 1
ATOM 2245 C CA . GLY A 1 261 ? -16.309 -5.907 0.302 1.000 36.571 259 GLY A CA 1
ATOM 2246 C C . GLY A 1 261 ? -17.640 -5.664 1.013 1.000 40.605 259 GLY A C 1
ATOM 2247 O O . GLY A 1 261 ? -18.014 -6.427 1.907 1.000 41.270 259 GLY A O 1
ATOM 2248 N N . ASN A 1 262 ? -18.314 -4.575 0.613 1.000 49.185 260 ASN A N 1
ATOM 2249 C CA . ASN A 1 262 ? -19.552 -4.103 1.222 1.000 52.384 260 ASN A CA 1
ATOM 2250 C C . ASN A 1 262 ? -20.273 -3.150 0.250 1.000 52.977 260 ASN A C 1
ATOM 2251 O O . ASN A 1 262 ? -19.684 -2.087 -0.021 1.000 48.099 260 ASN A O 1
ATOM 2257 N N . GLY B 1 1 ? 28.217 -19.012 48.818 1.000 59.975 -1 GLY B N 1
ATOM 2258 C CA . GLY B 1 1 ? 26.742 -19.118 48.833 1.000 58.403 -1 GLY B CA 1
ATOM 2259 C C . GLY B 1 1 ? 26.120 -18.553 50.112 1.000 54.935 -1 GLY B C 1
ATOM 2260 O O . GLY B 1 1 ? 25.295 -17.637 50.036 1.000 53.771 -1 GLY B O 1
ATOM 2261 N N . PRO B 1 2 ? 26.478 -19.091 51.309 1.000 46.758 0 PRO B N 1
ATOM 2262 C CA . PRO B 1 2 ? 25.883 -18.646 52.573 1.000 41.000 0 PRO B CA 1
ATOM 2263 C C . PRO B 1 2 ? 26.340 -17.271 53.059 1.000 39.723 0 PRO B C 1
ATOM 2264 O O . PRO B 1 2 ? 27.525 -16.980 53.022 1.000 33.995 0 PRO B O 1
ATOM 2268 N N . MET B 1 3 ? 25.368 -16.456 53.514 1.000 38.570 1 MET B N 1
ATOM 2269 C CA A MET B 1 3 ? 25.635 -15.185 54.177 0.700 39.394 1 MET B CA 1
ATOM 2270 C CA B MET B 1 3 ? 25.606 -15.168 54.155 0.300 35.378 1 MET B CA 1
ATOM 2271 C C . MET B 1 3 ? 24.713 -15.084 55.391 1.000 34.836 1 MET B C 1
ATOM 2272 O O . MET B 1 3 ? 23.528 -15.401 55.292 1.000 36.131 1 MET B O 1
ATOM 2281 N N . ASN B 1 4 ? 25.261 -14.683 56.554 1.000 32.274 2 ASN B N 1
ATOM 2282 C CA . ASN B 1 4 ? 24.408 -14.430 57.710 1.000 32.533 2 ASN B CA 1
ATOM 2283 C C . ASN B 1 4 ? 23.711 -13.093 57.463 1.000 29.089 2 ASN B C 1
ATOM 2284 O O . ASN B 1 4 ? 24.028 -12.401 56.473 1.000 29.304 2 ASN B O 1
ATOM 2289 N N . ASN B 1 5 ? 22.823 -12.750 58.406 1.000 29.686 3 ASN B N 1
ATOM 2290 C CA . ASN B 1 5 ? 22.006 -11.551 58.332 1.000 29.156 3 ASN B CA 1
ATOM 2291 C C . ASN B 1 5 ? 22.879 -10.296 58.368 1.000 30.273 3 ASN B C 1
ATOM 2292 O O . ASN B 1 5 ? 22.630 -9.361 57.620 1.000 28.456 3 ASN B O 1
ATOM 2297 N N . ASP B 1 6 ? 23.904 -10.273 59.231 1.000 29.834 4 ASP B N 1
ATOM 2298 C CA . ASP B 1 6 ? 24.775 -9.111 59.327 1.000 29.767 4 ASP B CA 1
ATOM 2299 C C . ASP B 1 6 ? 25.538 -8.900 58.019 1.000 28.715 4 ASP B C 1
ATOM 2300 O O . ASP B 1 6 ? 25.749 -7.768 57.636 1.000 26.917 4 ASP B O 1
ATOM 2305 N N . GLU B 1 7 ? 25.978 -9.993 57.359 1.000 28.664 5 GLU B N 1
ATOM 2306 C CA . GLU B 1 7 ? 26.737 -9.925 56.116 1.000 27.931 5 GLU B CA 1
ATOM 2307 C C . GLU B 1 7 ? 25.897 -9.444 54.943 1.000 27.137 5 GLU B C 1
ATOM 2308 O O . GLU B 1 7 ? 26.384 -8.676 54.105 1.000 25.406 5 GLU B O 1
ATOM 2314 N N . GLN B 1 8 ? 24.634 -9.871 54.889 1.000 25.830 6 GLN B N 1
ATOM 2315 C CA . GLN B 1 8 ? 23.750 -9.371 53.847 1.000 27.135 6 GLN B CA 1
ATOM 2316 C C . GLN B 1 8 ? 23.453 -7.890 54.047 1.000 25.781 6 GLN B C 1
ATOM 2317 O O . GLN B 1 8 ? 23.403 -7.130 53.074 1.000 26.302 6 GLN B O 1
ATOM 2323 N N . LEU B 1 9 ? 23.220 -7.467 55.297 1.000 26.058 7 LEU B N 1
ATOM 2324 C CA . LEU B 1 9 ? 22.984 -6.049 55.531 1.000 22.738 7 LEU B CA 1
ATOM 2325 C C . LEU B 1 9 ? 24.204 -5.212 55.125 1.000 22.688 7 LEU B C 1
ATOM 2326 O O . LEU B 1 9 ? 24.044 -4.165 54.498 1.000 24.129 7 LEU B O 1
ATOM 2331 N N . GLU B 1 10 ? 25.404 -5.697 55.443 1.000 23.940 8 GLU B N 1
ATOM 2332 C CA A GLU B 1 10 ? 26.654 -5.032 55.099 0.300 24.274 8 GLU B CA 1
ATOM 2333 C CA B GLU B 1 10 ? 26.662 -5.045 55.103 0.700 24.269 8 GLU B CA 1
ATOM 2334 C C . GLU B 1 10 ? 26.761 -4.906 53.585 1.000 23.828 8 GLU B C 1
ATOM 2335 O O . GLU B 1 10 ? 27.075 -3.812 53.084 1.000 23.453 8 GLU B O 1
ATOM 2346 N N . PHE B 1 11 ? 26.497 -6.017 52.894 1.000 24.678 9 PHE B N 1
ATOM 2347 C CA . PHE B 1 11 ? 26.545 -6.060 51.446 1.000 23.760 9 PHE B CA 1
ATOM 2348 C C . PHE B 1 11 ? 25.659 -4.974 50.845 1.000 21.997 9 PHE B C 1
ATOM 2349 O O . PHE B 1 11 ? 26.118 -4.222 49.984 1.000 24.573 9 PHE B O 1
ATOM 2357 N N . LEU B 1 12 ? 24.393 -4.915 51.272 1.000 21.900 10 LEU B N 1
ATOM 2358 C CA . LEU B 1 12 ? 23.406 -4.020 50.659 1.000 20.793 10 LEU B CA 1
ATOM 2359 C C . LEU B 1 12 ? 23.781 -2.562 50.934 1.000 19.877 10 LEU B C 1
ATOM 2360 O O . LEU B 1 12 ? 23.713 -1.724 50.034 1.000 19.184 10 LEU B O 1
ATOM 2365 N N . ILE B 1 13 ? 24.135 -2.247 52.189 1.000 20.345 11 ILE B N 1
ATOM 2366 C CA . ILE B 1 13 ? 24.575 -0.899 52.512 1.000 19.477 11 ILE B CA 1
ATOM 2367 C C . ILE B 1 13 ? 25.770 -0.491 51.643 1.000 20.755 11 ILE B C 1
ATOM 2368 O O . ILE B 1 13 ? 25.775 0.585 51.056 1.000 21.016 11 ILE B O 1
ATOM 2373 N N . ASN B 1 14 ? 26.806 -1.334 51.572 1.000 21.262 12 ASN B N 1
ATOM 2374 C CA . ASN B 1 14 ? 28.003 -0.962 50.835 1.000 22.571 12 ASN B CA 1
ATOM 2375 C C . ASN B 1 14 ? 27.710 -0.801 49.346 1.000 22.095 12 ASN B C 1
ATOM 2376 O O . ASN B 1 14 ? 28.233 0.123 48.716 1.000 22.475 12 ASN B O 1
ATOM 2381 N N . TYR B 1 15 ? 26.849 -1.674 48.806 1.000 22.266 13 TYR B N 1
ATOM 2382 C CA . TYR B 1 15 ? 26.444 -1.585 47.408 1.000 22.740 13 TYR B CA 1
ATOM 2383 C C . TYR B 1 15 ? 25.792 -0.216 47.140 1.000 22.276 13 TYR B C 1
ATOM 2384 O O . TYR B 1 15 ? 26.177 0.467 46.203 1.000 20.789 13 TYR B O 1
ATOM 2393 N N . LEU B 1 16 ? 24.815 0.174 47.958 1.000 21.699 14 LEU B N 1
ATOM 2394 C CA . LEU B 1 16 ? 24.075 1.396 47.714 1.000 20.324 14 LEU B CA 1
ATOM 2395 C C . LEU B 1 16 ? 24.962 2.622 47.984 1.000 21.657 14 LEU B C 1
ATOM 2396 O O . LEU B 1 16 ? 24.879 3.615 47.250 1.000 19.720 14 LEU B O 1
ATOM 2401 N N . LEU B 1 17 ? 25.857 2.563 48.977 1.000 20.532 15 LEU B N 1
ATOM 2402 C CA . LEU B 1 17 ? 26.800 3.666 49.214 1.000 18.787 15 LEU B CA 1
ATOM 2403 C C . LEU B 1 17 ? 27.783 3.857 48.060 1.000 20.215 15 LEU B C 1
ATOM 2404 O O . LEU B 1 17 ? 28.131 4.977 47.698 1.000 20.076 15 LEU B O 1
ATOM 2409 N N . ASP B 1 18 ? 28.256 2.749 47.497 1.000 21.668 16 ASP B N 1
ATOM 2410 C CA A ASP B 1 18 ? 29.184 2.781 46.380 0.300 22.603 16 ASP B CA 1
ATOM 2411 C CA B ASP B 1 18 ? 29.192 2.792 46.391 0.700 23.718 16 ASP B CA 1
ATOM 2412 C C . ASP B 1 18 ? 28.554 3.503 45.192 1.000 22.590 16 ASP B C 1
ATOM 2413 O O . ASP B 1 18 ? 29.261 4.210 44.495 1.000 23.925 16 ASP B O 1
ATOM 2422 N N . GLU B 1 19 ? 27.233 3.333 44.981 1.000 22.059 17 GLU B N 1
ATOM 2423 C CA . GLU B 1 19 ? 26.503 4.016 43.910 1.000 21.011 17 GLU B CA 1
ATOM 2424 C C . GLU B 1 19 ? 26.432 5.532 44.142 1.000 20.819 17 GLU B C 1
ATOM 2425 O O . GLU B 1 19 ? 26.437 6.339 43.206 1.000 25.997 17 GLU B O 1
ATOM 2431 N N . ARG B 1 20 ? 26.344 5.936 45.404 1.000 20.569 18 ARG B N 1
ATOM 2432 C CA . ARG B 1 20 ? 26.092 7.334 45.714 1.000 20.744 18 ARG B CA 1
ATOM 2433 C C . ARG B 1 20 ? 27.332 8.206 45.498 1.000 19.332 18 ARG B C 1
ATOM 2434 O O . ARG B 1 20 ? 28.461 7.762 45.701 1.000 19.823 18 ARG B O 1
ATOM 2442 N N . SER B 1 21 ? 27.072 9.460 45.087 1.000 18.383 19 SER B N 1
ATOM 2443 C CA A SER B 1 21 ? 28.147 10.440 44.988 0.500 20.400 19 SER B CA 1
ATOM 2444 C CA B SER B 1 21 ? 28.088 10.505 45.007 0.500 17.831 19 SER B CA 1
ATOM 2445 C C . SER B 1 21 ? 28.741 10.721 46.368 1.000 17.762 19 SER B C 1
ATOM 2446 O O . SER B 1 21 ? 29.946 10.949 46.472 1.000 18.259 19 SER B O 1
ATOM 2451 N N . GLU B 1 22 ? 27.898 10.708 47.409 1.000 17.489 20 GLU B N 1
ATOM 2452 C CA . GLU B 1 22 ? 28.321 11.018 48.764 1.000 18.282 20 GLU B CA 1
ATOM 2453 C C . GLU B 1 22 ? 28.985 9.808 49.422 1.000 20.789 20 GLU B C 1
ATOM 2454 O O . GLU B 1 22 ? 28.774 8.660 49.009 1.000 20.144 20 GLU B O 1
ATOM 2460 N N . SER B 1 23 ? 29.716 10.091 50.526 1.000 20.613 21 SER B N 1
ATOM 2461 C CA A SER B 1 23 ? 30.311 9.117 51.422 0.500 21.643 21 SER B CA 1
ATOM 2462 C CA B SER B 1 23 ? 30.220 9.052 51.407 0.500 21.323 21 SER B CA 1
ATOM 2463 C C . SER B 1 23 ? 29.754 9.328 52.829 1.000 20.912 21 SER B C 1
ATOM 2464 O O . SER B 1 23 ? 29.686 10.464 53.258 1.000 21.263 21 SER B O 1
ATOM 2469 N N . ILE B 1 24 ? 29.340 8.253 53.506 1.000 23.376 22 ILE B N 1
ATOM 2470 C CA . ILE B 1 24 ? 28.642 8.371 54.788 1.000 26.634 22 ILE B CA 1
ATOM 2471 C C . ILE B 1 24 ? 29.335 7.401 55.740 1.000 28.271 22 ILE B C 1
ATOM 2472 O O . ILE B 1 24 ? 29.473 6.219 55.371 1.000 26.340 22 ILE B O 1
ATOM 2477 N N . ASP B 1 25 ? 29.770 7.869 56.922 1.000 24.718 23 ASP B N 1
ATOM 2478 C CA A ASP B 1 25 ? 30.314 6.961 57.925 0.300 28.659 23 ASP B CA 1
ATOM 2479 C CA B ASP B 1 25 ? 30.298 6.977 57.949 0.700 29.198 23 ASP B CA 1
ATOM 2480 C C . ASP B 1 25 ? 29.244 5.921 58.279 1.000 27.405 23 ASP B C 1
ATOM 2481 O O . ASP B 1 25 ? 28.058 6.234 58.382 1.000 32.187 23 ASP B O 1
ATOM 2490 N N . ILE B 1 26 ? 29.654 4.658 58.421 1.000 28.307 24 ILE B N 1
ATOM 2491 C CA . ILE B 1 26 ? 28.699 3.603 58.724 1.000 28.457 24 ILE B CA 1
ATOM 2492 C C . ILE B 1 26 ? 28.488 3.606 60.240 1.000 28.795 24 ILE B C 1
ATOM 2493 O O . ILE B 1 26 ? 29.457 3.762 61.002 1.000 26.047 24 ILE B O 1
ATOM 2498 N N . PRO B 1 27 ? 27.214 3.596 60.713 1.000 27.039 25 PRO B N 1
ATOM 2499 C CA . PRO B 1 27 ? 26.930 3.844 62.127 1.000 25.708 25 PRO B CA 1
ATOM 2500 C C . PRO B 1 27 ? 27.204 2.590 62.945 1.000 27.292 25 PRO B C 1
ATOM 2501 O O . PRO B 1 27 ? 27.392 1.526 62.367 1.000 25.865 25 PRO B O 1
ATOM 2505 N N . LYS B 1 28 ? 27.165 2.749 64.277 1.000 27.807 26 LYS B N 1
ATOM 2506 C CA . LYS B 1 28 ? 27.699 1.754 65.200 1.000 31.453 26 LYS B CA 1
ATOM 2507 C C . LYS B 1 28 ? 26.750 0.565 65.371 1.000 26.308 26 LYS B C 1
ATOM 2508 O O . LYS B 1 28 ? 27.217 -0.549 65.312 1.000 29.171 26 LYS B O 1
ATOM 2514 N N . THR B 1 29 ? 25.444 0.784 65.590 1.000 26.097 27 THR B N 1
ATOM 2515 C CA . THR B 1 29 ? 24.549 -0.305 65.953 1.000 27.346 27 THR B CA 1
ATOM 2516 C C . THR B 1 29 ? 23.841 -0.947 64.767 1.000 26.065 27 THR B C 1
ATOM 2517 O O . THR B 1 29 ? 23.711 -0.331 63.710 1.000 24.379 27 THR B O 1
ATOM 2521 N N . PHE B 1 30 ? 23.304 -2.154 65.001 1.000 24.824 28 PHE B N 1
ATOM 2522 C CA . PHE B 1 30 ? 22.505 -2.877 64.016 1.000 27.828 28 PHE B CA 1
ATOM 2523 C C . PHE B 1 30 ? 21.316 -2.033 63.538 1.000 27.479 28 PHE B C 1
ATOM 2524 O O . PHE B 1 30 ? 21.097 -1.891 62.330 1.000 27.292 28 PHE B O 1
ATOM 2532 N N . SER B 1 31 ? 20.542 -1.475 64.489 1.000 27.697 29 SER B N 1
ATOM 2533 C CA . SER B 1 31 ? 19.355 -0.706 64.138 1.000 29.739 29 SER B CA 1
ATOM 2534 C C . SER B 1 31 ? 19.735 0.527 63.308 1.000 25.247 29 SER B C 1
ATOM 2535 O O . SER B 1 31 ? 19.043 0.852 62.333 1.000 24.190 29 SER B O 1
ATOM 2538 N N . GLU B 1 32 ? 20.831 1.217 63.663 1.000 23.272 30 GLU B N 1
ATOM 2539 C CA . GLU B 1 32 ? 21.276 2.367 62.883 1.000 23.661 30 GLU B CA 1
ATOM 2540 C C . GLU B 1 32 ? 21.643 1.936 61.459 1.000 22.423 30 GLU B C 1
ATOM 2541 O O . GLU B 1 32 ? 21.309 2.642 60.498 1.000 22.536 30 GLU B O 1
ATOM 2547 N N . LYS B 1 33 ? 22.378 0.821 61.327 1.000 21.647 31 LYS B N 1
ATOM 2548 C CA . LYS B 1 33 ? 22.742 0.296 60.014 1.000 21.112 31 LYS B CA 1
ATOM 2549 C C . LYS B 1 33 ? 21.493 -0.102 59.219 1.000 20.293 31 LYS B C 1
ATOM 2550 O O . LYS B 1 33 ? 21.400 0.127 58.014 1.000 20.155 31 LYS B O 1
ATOM 2556 N N . ARG B 1 34 ? 20.486 -0.653 59.873 1.000 22.013 32 ARG B N 1
ATOM 2557 C CA . ARG B 1 34 ? 19.281 -1.054 59.163 1.000 22.175 32 ARG B CA 1
ATOM 2558 C C . ARG B 1 34 ? 18.522 0.186 58.683 1.000 20.979 32 ARG B C 1
ATOM 2559 O O . ARG B 1 34 ? 18.002 0.211 57.578 1.000 20.785 32 ARG B O 1
ATOM 2567 N N . ASN B 1 35 ? 18.465 1.213 59.515 1.000 19.721 33 ASN B N 1
ATOM 2568 C CA . ASN B 1 35 ? 17.814 2.464 59.130 1.000 21.266 33 ASN B CA 1
ATOM 2569 C C . ASN B 1 35 ? 18.568 3.179 58.016 1.000 19.687 33 ASN B C 1
ATOM 2570 O O . ASN B 1 35 ? 17.912 3.734 57.117 1.000 21.037 33 ASN B O 1
ATOM 2575 N N . LEU B 1 36 ? 19.907 3.043 58.005 1.000 19.026 34 LEU B N 1
ATOM 2576 C CA . LEU B 1 36 ? 20.704 3.540 56.882 1.000 19.467 34 LEU B CA 1
ATOM 2577 C C . LEU B 1 36 ? 20.296 2.825 55.593 1.000 18.930 34 LEU B C 1
ATOM 2578 O O . LEU B 1 36 ? 20.125 3.512 54.570 1.000 18.721 34 LEU B O 1
ATOM 2583 N N . LEU B 1 37 ? 20.162 1.494 55.625 1.000 19.065 35 LEU B N 1
ATOM 2584 C CA . LEU B 1 37 ? 19.732 0.760 54.434 1.000 17.982 35 LEU B CA 1
ATOM 2585 C C . LEU B 1 37 ? 18.405 1.314 53.928 1.000 17.189 35 LEU B C 1
ATOM 2586 O O . LEU B 1 37 ? 18.233 1.549 52.740 1.000 19.076 35 LEU B O 1
ATOM 2591 N N . ARG B 1 38 ? 17.441 1.508 54.821 1.000 17.113 36 ARG B N 1
ATOM 2592 C CA . ARG B 1 38 ? 16.143 2.012 54.419 1.000 17.462 36 ARG B CA 1
ATOM 2593 C C . ARG B 1 38 ? 16.261 3.416 53.814 1.000 16.202 36 ARG B C 1
ATOM 2594 O O . ARG B 1 38 ? 15.681 3.688 52.738 1.000 15.371 36 ARG B O 1
ATOM 2602 N N . SER B 1 39 ? 17.030 4.311 54.478 1.000 16.245 37 SER B N 1
ATOM 2603 C CA . SER B 1 39 ? 17.269 5.675 54.004 1.000 15.469 37 SER B CA 1
ATOM 2604 C C . SER B 1 39 ? 17.878 5.674 52.613 1.000 16.185 37 SER B C 1
ATOM 2605 O O . SER B 1 39 ? 17.395 6.372 51.712 1.000 15.999 37 SER B O 1
ATOM 2608 N N . LEU B 1 40 ? 18.857 4.773 52.399 1.000 15.300 38 LEU B N 1
ATOM 2609 C CA . LEU B 1 40 ? 19.462 4.672 51.070 1.000 16.229 38 LEU B CA 1
ATOM 2610 C C . LEU B 1 40 ? 18.473 4.198 50.014 1.000 18.317 38 LEU B C 1
ATOM 2611 O O . LEU B 1 40 ? 18.487 4.711 48.882 1.000 16.953 38 LEU B O 1
ATOM 2616 N N . MET B 1 41 ? 17.659 3.191 50.349 1.000 18.062 39 MET B N 1
ATOM 2617 C CA . MET B 1 41 ? 16.598 2.755 49.466 1.000 18.823 39 MET B CA 1
ATOM 2618 C C . MET B 1 41 ? 15.604 3.895 49.208 1.000 16.967 39 MET B C 1
ATOM 2619 O O . MET B 1 41 ? 15.256 4.155 48.068 1.000 17.189 39 MET B O 1
ATOM 2624 N N . ASN B 1 42 ? 15.239 4.662 50.255 1.000 14.539 40 ASN B N 1
ATOM 2625 C CA . ASN B 1 42 ? 14.301 5.756 50.111 1.000 16.184 40 ASN B CA 1
ATOM 2626 C C . ASN B 1 42 ? 14.798 6.794 49.086 1.000 17.266 40 ASN B C 1
ATOM 2627 O O . ASN B 1 42 ? 13.990 7.226 48.260 1.000 19.061 40 ASN B O 1
ATOM 2632 N N . MET B 1 43 ? 16.086 7.187 49.161 1.000 17.957 41 MET B N 1
ATOM 2633 C CA . MET B 1 43 ? 16.611 8.313 48.416 1.000 19.099 41 MET B CA 1
ATOM 2634 C C . MET B 1 43 ? 17.025 7.890 47.008 1.000 20.823 41 MET B C 1
ATOM 2635 O O . MET B 1 43 ? 17.464 8.773 46.287 1.000 21.713 41 MET B O 1
ATOM 2640 N N . ARG B 1 44 ? 16.956 6.586 46.660 1.000 19.094 42 ARG B N 1
ATOM 2641 C CA . ARG B 1 44 ? 17.613 6.105 45.453 1.000 20.299 42 ARG B CA 1
ATOM 2642 C C . ARG B 1 44 ? 16.740 6.454 44.246 1.000 22.997 42 ARG B C 1
ATOM 2643 O O . ARG B 1 44 ? 15.628 5.949 44.118 1.000 21.180 42 ARG B O 1
ATOM 2651 N N . HIS B 1 45 ? 17.275 7.321 43.379 1.000 23.710 43 HIS B N 1
ATOM 2652 C CA . HIS B 1 45 ? 16.594 7.689 42.148 1.000 27.072 43 HIS B CA 1
ATOM 2653 C C . HIS B 1 45 ? 16.473 6.447 41.266 1.000 24.417 43 HIS B C 1
ATOM 2654 O O . HIS B 1 45 ? 17.302 5.526 41.284 1.000 24.103 43 HIS B O 1
ATOM 2661 N N . PRO B 1 46 ? 15.391 6.358 40.470 1.000 28.608 44 PRO B N 1
ATOM 2662 C CA . PRO B 1 46 ? 15.189 5.188 39.632 1.000 30.926 44 PRO B CA 1
ATOM 2663 C C . PRO B 1 46 ? 16.378 5.021 38.681 1.000 31.386 44 PRO B C 1
ATOM 2664 O O . PRO B 1 46 ? 16.797 5.972 38.026 1.000 29.497 44 PRO B O 1
ATOM 2668 N N . SER B 1 47 ? 16.957 3.828 38.746 1.000 30.750 45 SER B N 1
ATOM 2669 C CA . SER B 1 47 ? 18.111 3.403 37.975 1.000 33.113 45 SER B CA 1
ATOM 2670 C C . SER B 1 47 ? 18.107 1.884 38.036 1.000 30.232 45 SER B C 1
ATOM 2671 O O . SER B 1 47 ? 17.890 1.294 39.089 1.000 33.031 45 SER B O 1
ATOM 2674 N N . ASN B 1 48 ? 18.265 1.241 36.893 1.000 30.476 46 ASN B N 1
ATOM 2675 C CA . ASN B 1 48 ? 18.089 -0.199 36.823 1.000 31.275 46 ASN B CA 1
ATOM 2676 C C . ASN B 1 48 ? 19.265 -0.875 37.535 1.000 31.077 46 ASN B C 1
ATOM 2677 O O . ASN B 1 48 ? 20.341 -0.969 36.955 1.000 39.632 46 ASN B O 1
ATOM 2682 N N . ILE B 1 49 ? 19.054 -1.336 38.779 1.000 32.429 47 ILE B N 1
ATOM 2683 C CA . ILE B 1 49 ? 20.087 -1.986 39.579 1.000 30.550 47 ILE B CA 1
ATOM 2684 C C . ILE B 1 49 ? 20.196 -3.428 39.114 1.000 34.521 47 ILE B C 1
ATOM 2685 O O . ILE B 1 49 ? 19.252 -3.966 38.531 1.000 34.484 47 ILE B O 1
ATOM 2690 N N . SER B 1 50 ? 21.316 -4.066 39.456 1.000 35.957 48 SER B N 1
ATOM 2691 C CA . SER B 1 50 ? 21.640 -5.388 38.959 1.000 35.417 48 SER B CA 1
ATOM 2692 C C . SER B 1 50 ? 20.858 -6.509 39.645 1.000 34.452 48 SER B C 1
ATOM 2693 O O . SER B 1 50 ? 20.346 -6.366 40.737 1.000 33.567 48 SER B O 1
ATOM 2696 N N . GLU B 1 51 ? 20.924 -7.684 39.020 1.000 38.309 49 GLU B N 1
ATOM 2697 C CA . GLU B 1 51 ? 20.256 -8.902 39.458 1.000 36.572 49 GLU B CA 1
ATOM 2698 C C . GLU B 1 51 ? 20.903 -9.491 40.728 1.000 35.538 49 GLU B C 1
ATOM 2699 O O . GLU B 1 51 ? 20.163 -10.013 41.568 1.000 36.111 49 GLU B O 1
ATOM 2705 N N . GLU B 1 52 ? 22.243 -9.404 40.885 1.000 33.973 50 GLU B N 1
ATOM 2706 C CA A GLU B 1 52 ? 22.943 -9.873 42.087 0.600 33.936 50 GLU B CA 1
ATOM 2707 C CA B GLU B 1 52 ? 22.951 -9.859 42.076 0.400 33.759 50 GLU B CA 1
ATOM 2708 C C . GLU B 1 52 ? 22.423 -9.111 43.304 1.000 31.998 50 GLU B C 1
ATOM 2709 O O . GLU B 1 52 ? 22.191 -9.717 44.347 1.000 34.246 50 GLU B O 1
ATOM 2720 N N . PHE B 1 53 ? 22.285 -7.782 43.167 1.000 31.888 51 PHE B N 1
ATOM 2721 C CA . PHE B 1 53 ? 21.860 -6.939 44.287 1.000 29.093 51 PHE B CA 1
ATOM 2722 C C . PHE B 1 53 ? 20.444 -7.369 44.666 1.000 26.896 51 PHE B C 1
ATOM 2723 O O . PHE B 1 53 ? 20.166 -7.608 45.833 1.000 29.593 51 PHE B O 1
ATOM 2731 N N . LEU B 1 54 ? 19.567 -7.466 43.662 1.000 30.332 52 LEU B N 1
ATOM 2732 C CA . LEU B 1 54 ? 18.163 -7.796 43.884 1.000 29.310 52 LEU B CA 1
ATOM 2733 C C . LEU B 1 54 ? 18.015 -9.182 44.532 1.000 30.520 52 LEU B C 1
ATOM 2734 O O . LEU B 1 54 ? 17.170 -9.367 45.404 1.000 27.461 52 LEU B O 1
ATOM 2739 N N . ARG B 1 55 ? 18.894 -10.134 44.176 1.000 29.422 53 ARG B N 1
ATOM 2740 C CA A ARG B 1 55 ? 18.850 -11.461 44.762 0.700 31.252 53 ARG B CA 1
ATOM 2741 C CA B ARG B 1 55 ? 18.861 -11.463 44.757 0.300 31.220 53 ARG B CA 1
ATOM 2742 C C . ARG B 1 55 ? 19.096 -11.369 46.260 1.000 29.576 53 ARG B C 1
ATOM 2743 O O . ARG B 1 55 ? 18.322 -11.931 47.025 1.000 29.632 53 ARG B O 1
ATOM 2758 N N . ILE B 1 56 ? 20.169 -10.660 46.659 1.000 28.093 54 ILE B N 1
ATOM 2759 C CA . ILE B 1 56 ? 20.527 -10.542 48.065 1.000 27.069 54 ILE B CA 1
ATOM 2760 C C . ILE B 1 56 ? 19.493 -9.687 48.793 1.000 25.017 54 ILE B C 1
ATOM 2761 O O . ILE B 1 56 ? 19.118 -10.027 49.907 1.000 25.211 54 ILE B O 1
ATOM 2766 N N . GLN B 1 57 ? 19.056 -8.599 48.158 1.000 26.336 55 GLN B N 1
ATOM 2767 C CA . GLN B 1 57 ? 18.042 -7.741 48.754 1.000 24.702 55 GLN B CA 1
ATOM 2768 C C . GLN B 1 57 ? 16.783 -8.556 49.033 1.000 23.960 55 GLN B C 1
ATOM 2769 O O . GLN B 1 57 ? 16.197 -8.422 50.104 1.000 22.550 55 GLN B O 1
ATOM 2775 N N . ASP B 1 58 ? 16.342 -9.368 48.062 1.000 25.461 56 ASP B N 1
ATOM 2776 C CA . ASP B 1 58 ? 15.134 -10.163 48.239 1.000 25.759 56 ASP B CA 1
ATOM 2777 C C . ASP B 1 58 ? 15.275 -11.171 49.388 1.000 27.509 56 ASP B C 1
ATOM 2778 O O . ASP B 1 58 ? 14.333 -11.318 50.178 1.000 26.848 56 ASP B O 1
ATOM 2783 N N . GLU B 1 59 ? 16.432 -11.838 49.525 1.000 26.603 57 GLU B N 1
ATOM 2784 C CA . GLU B 1 59 ? 16.619 -12.780 50.626 1.000 25.360 57 GLU B CA 1
ATOM 2785 C C . GLU B 1 59 ? 16.512 -12.068 51.970 1.000 24.774 57 GLU B C 1
ATOM 2786 O O . GLU B 1 59 ? 15.782 -12.498 52.850 1.000 26.636 57 GLU B O 1
ATOM 2792 N N . PHE B 1 60 ? 17.194 -10.934 52.084 1.000 23.144 58 PHE B N 1
ATOM 2793 C CA . PHE B 1 60 ? 17.219 -10.157 53.309 1.000 23.364 58 PHE B CA 1
ATOM 2794 C C . PHE B 1 60 ? 15.824 -9.651 53.684 1.000 23.179 58 PHE B C 1
ATOM 2795 O O . PHE B 1 60 ? 15.395 -9.809 54.820 1.000 23.194 58 PHE B O 1
ATOM 2803 N N . LEU B 1 61 ? 15.146 -9.028 52.726 1.000 23.108 59 LEU B N 1
ATOM 2804 C CA . LEU B 1 61 ? 13.848 -8.408 52.978 1.000 23.205 59 LEU B CA 1
ATOM 2805 C C . LEU B 1 61 ? 12.741 -9.443 53.149 1.000 24.519 59 LEU B C 1
ATOM 2806 O O . LEU B 1 61 ? 11.921 -9.247 54.046 1.000 23.514 59 LEU B O 1
ATOM 2811 N N . SER B 1 62 ? 12.712 -10.503 52.304 1.000 26.281 60 SER B N 1
ATOM 2812 C CA . SER B 1 62 ? 11.796 -11.629 52.491 1.000 26.958 60 SER B CA 1
ATOM 2813 C C . SER B 1 62 ? 12.024 -12.272 53.870 1.000 27.054 60 SER B C 1
ATOM 2814 O O . SER B 1 62 ? 11.060 -12.597 54.535 1.000 26.339 60 SER B O 1
ATOM 2817 N N . ARG B 1 63 ? 13.279 -12.468 54.315 1.000 28.906 61 ARG B N 1
ATOM 2818 C CA A ARG B 1 63 ? 13.566 -13.022 55.634 0.400 29.136 61 ARG B CA 1
ATOM 2819 C CA B ARG B 1 63 ? 13.532 -13.038 55.631 0.600 28.470 61 ARG B CA 1
ATOM 2820 C C . ARG B 1 63 ? 12.983 -12.110 56.709 1.000 27.915 61 ARG B C 1
ATOM 2821 O O . ARG B 1 63 ? 12.379 -12.559 57.680 1.000 28.569 61 ARG B O 1
ATOM 2836 N N . GLU B 1 64 ? 13.161 -10.802 56.504 1.000 28.899 62 GLU B N 1
ATOM 2837 C CA . GLU B 1 64 ? 12.663 -9.821 57.441 1.000 27.275 62 GLU B CA 1
ATOM 2838 C C . GLU B 1 64 ? 11.151 -9.945 57.538 1.000 25.543 62 GLU B C 1
ATOM 2839 O O . GLU B 1 64 ? 10.615 -10.010 58.630 1.000 28.964 62 GLU B O 1
ATOM 2845 N N . THR B 1 65 ? 10.482 -10.015 56.384 1.000 25.726 63 THR B N 1
ATOM 2846 C CA . THR B 1 65 ? 9.047 -10.223 56.337 1.000 27.056 63 THR B CA 1
ATOM 2847 C C . THR B 1 65 ? 8.661 -11.503 57.093 1.000 27.119 63 THR B C 1
ATOM 2848 O O . THR B 1 65 ? 7.782 -11.475 57.953 1.000 26.656 63 THR B O 1
ATOM 2852 N N . ALA B 1 66 ? 9.342 -12.615 56.782 1.000 27.150 64 ALA B N 1
ATOM 2853 C CA . ALA B 1 66 ? 9.016 -13.925 57.334 1.000 29.515 64 ALA B CA 1
ATOM 2854 C C . ALA B 1 66 ? 9.139 -13.954 58.861 1.000 30.109 64 ALA B C 1
ATOM 2855 O O . ALA B 1 66 ? 8.455 -14.746 59.515 1.000 30.936 64 ALA B O 1
ATOM 2857 N N . ASN B 1 67 ? 10.009 -13.109 59.418 1.000 29.662 65 ASN B N 1
ATOM 2858 C CA . ASN B 1 67 ? 10.287 -13.092 60.844 1.000 32.308 65 ASN B CA 1
ATOM 2859 C C . ASN B 1 67 ? 9.319 -12.183 61.596 1.000 32.280 65 ASN B C 1
ATOM 2860 O O . ASN B 1 67 ? 9.339 -12.189 62.827 1.000 34.740 65 ASN B O 1
ATOM 2865 N N . LYS B 1 68 ? 8.489 -11.395 60.887 1.000 32.562 66 LYS B N 1
ATOM 2866 C CA . LYS B 1 68 ? 7.431 -10.652 61.550 1.000 32.374 66 LYS B CA 1
ATOM 2867 C C . LYS B 1 68 ? 6.311 -11.603 61.932 1.000 34.257 66 LYS B C 1
ATOM 2868 O O . LYS B 1 68 ? 6.286 -12.755 61.479 1.000 31.804 66 LYS B O 1
ATOM 2874 N N . ASN B 1 69 ? 5.416 -11.095 62.795 1.000 35.777 67 ASN B N 1
ATOM 2875 C CA A ASN B 1 69 ? 4.152 -11.755 63.089 0.500 35.664 67 ASN B CA 1
ATOM 2876 C CA B ASN B 1 69 ? 4.151 -11.741 63.094 0.500 36.423 67 ASN B CA 1
ATOM 2877 C C . ASN B 1 69 ? 3.181 -11.430 61.955 1.000 35.208 67 ASN B C 1
ATOM 2878 O O . ASN B 1 69 ? 2.640 -10.326 61.913 1.000 33.752 67 ASN B O 1
ATOM 2887 N N . LEU B 1 70 ? 2.994 -12.387 61.025 1.000 33.363 68 LEU B N 1
ATOM 2888 C CA . LEU B 1 70 ? 2.191 -12.192 59.819 1.000 30.868 68 LEU B CA 1
ATOM 2889 C C . LEU B 1 70 ? 0.747 -12.633 60.062 1.000 32.308 68 LEU B C 1
ATOM 2890 O O . LEU B 1 70 ? 0.469 -13.454 60.938 1.000 32.711 68 LEU B O 1
ATOM 2895 N N . THR B 1 71 ? -0.166 -12.116 59.237 1.000 29.672 69 THR B N 1
ATOM 2896 C CA . THR B 1 71 ? -1.588 -12.416 59.341 1.000 31.201 69 THR B CA 1
ATOM 2897 C C . THR B 1 71 ? -2.134 -12.803 57.973 1.000 33.682 69 THR B C 1
ATOM 2898 O O . THR B 1 71 ? -1.956 -12.053 57.009 1.000 31.808 69 THR B O 1
ATOM 2902 N N . SER B 1 72 ? -2.774 -13.985 57.937 1.000 33.525 70 SER B N 1
ATOM 2903 C CA . SER B 1 72 ? -3.534 -14.497 56.807 1.000 35.802 70 SER B CA 1
ATOM 2904 C C . SER B 1 72 ? -4.952 -13.963 56.899 1.000 35.790 70 SER B C 1
ATOM 2905 O O . SER B 1 72 ? -5.435 -13.705 58.000 1.000 34.363 70 SER B O 1
ATOM 2908 N N . VAL B 1 73 ? -5.616 -13.865 55.741 1.000 38.583 71 VAL B N 1
ATOM 2909 C CA . VAL B 1 73 ? -6.992 -13.399 55.654 1.000 36.525 71 VAL B CA 1
ATOM 2910 C C . VAL B 1 73 ? -7.901 -14.303 56.505 1.000 38.997 71 VAL B C 1
ATOM 2911 O O . VAL B 1 73 ? -8.804 -13.811 57.187 1.000 34.082 71 VAL B O 1
ATOM 2915 N N . GLU B 1 74 ? -7.627 -15.623 56.504 1.000 44.875 72 GLU B N 1
ATOM 2916 C CA . GLU B 1 74 ? -8.396 -16.583 57.293 1.000 50.265 72 GLU B CA 1
ATOM 2917 C C . GLU B 1 74 ? -8.233 -16.380 58.810 1.000 49.413 72 GLU B C 1
ATOM 2918 O O . GLU B 1 74 ? -9.103 -16.806 59.569 1.000 49.818 72 GLU B O 1
ATOM 2924 N N . ASP B 1 75 ? -7.123 -15.763 59.257 1.000 44.887 73 ASP B N 1
ATOM 2925 C CA . ASP B 1 75 ? -6.915 -15.435 60.664 1.000 43.986 73 ASP B CA 1
ATOM 2926 C C . ASP B 1 75 ? -7.798 -14.268 61.136 1.000 40.454 73 ASP B C 1
ATOM 2927 O O . ASP B 1 75 ? -7.915 -14.088 62.342 1.000 40.604 73 ASP B O 1
ATOM 2932 N N . ILE B 1 76 ? -8.368 -13.429 60.238 1.000 38.285 74 ILE B N 1
ATOM 2933 C CA . ILE B 1 76 ? -9.035 -12.201 60.664 1.000 34.807 74 ILE B CA 1
ATOM 2934 C C . ILE B 1 76 ? -10.405 -12.571 61.227 1.000 37.537 74 ILE B C 1
ATOM 2935 O O . ILE B 1 76 ? -11.151 -13.287 60.564 1.000 38.359 74 ILE B O 1
ATOM 2940 N N . SER B 1 77 ? -10.707 -12.083 62.446 1.000 39.009 75 SER B N 1
ATOM 2941 C CA . SER B 1 77 ? -11.824 -12.579 63.237 1.000 42.418 75 SER B CA 1
ATOM 2942 C C . SER B 1 77 ? -13.079 -11.724 63.061 1.000 38.207 75 SER B C 1
ATOM 2943 O O . SER B 1 77 ? -14.171 -12.286 63.121 1.000 34.881 75 SER B O 1
ATOM 2946 N N . LEU B 1 78 ? -12.930 -10.395 62.847 1.000 36.685 76 LEU B N 1
ATOM 2947 C CA . LEU B 1 78 ? -14.065 -9.496 62.655 1.000 35.752 76 LEU B CA 1
ATOM 2948 C C . LEU B 1 78 ? -14.462 -9.393 61.184 1.000 36.152 76 LEU B C 1
ATOM 2949 O O . LEU B 1 78 ? -13.681 -8.907 60.355 1.000 32.701 76 LEU B O 1
ATOM 2954 N N . SER B 1 79 ? -15.717 -9.750 60.886 1.000 35.108 77 SER B N 1
ATOM 2955 C CA . SER B 1 79 ? -16.220 -9.607 59.530 1.000 33.522 77 SER B CA 1
ATOM 2956 C C . SER B 1 79 ? -17.710 -9.275 59.533 1.000 35.471 77 SER B C 1
ATOM 2957 O O . SER B 1 79 ? -18.425 -9.634 60.465 1.000 37.033 77 SER B O 1
ATOM 2960 N N . SER B 1 80 ? -18.135 -8.509 58.519 1.000 34.478 78 SER B N 1
ATOM 2961 C CA . SER B 1 80 ? -19.531 -8.259 58.204 1.000 36.021 78 SER B CA 1
ATOM 2962 C C . SER B 1 80 ? -19.721 -8.672 56.748 1.000 36.533 78 SER B C 1
ATOM 2963 O O . SER B 1 80 ? -19.418 -7.886 55.843 1.000 36.060 78 SER B O 1
ATOM 2966 N N . GLY B 1 81 ? -20.113 -9.939 56.538 1.000 36.801 79 GLY B N 1
ATOM 2967 C CA . GLY B 1 81 ? -20.093 -10.543 55.217 1.000 35.964 79 GLY B CA 1
ATOM 2968 C C . GLY B 1 81 ? -18.670 -10.552 54.656 1.000 36.271 79 GLY B C 1
ATOM 2969 O O . GLY B 1 81 ? -17.752 -11.015 55.332 1.000 32.487 79 GLY B O 1
ATOM 2970 N N . LYS B 1 82 ? -18.491 -9.965 53.464 1.000 34.146 80 LYS B N 1
ATOM 2971 C CA . LYS B 1 82 ? -17.196 -9.883 52.806 1.000 30.968 80 LYS B CA 1
ATOM 2972 C C . LYS B 1 82 ? -16.301 -8.784 53.392 1.000 30.874 80 LYS B C 1
ATOM 2973 O O . LYS B 1 82 ? -15.116 -8.768 53.067 1.000 29.271 80 LYS B O 1
ATOM 2979 N N . ILE B 1 83 ? -16.830 -7.875 54.228 1.000 29.457 81 ILE B N 1
ATOM 2980 C CA . ILE B 1 83 ? -16.030 -6.821 54.837 1.000 28.117 81 ILE B CA 1
ATOM 2981 C C . ILE B 1 83 ? -15.324 -7.402 56.056 1.000 28.365 81 ILE B C 1
ATOM 2982 O O . ILE B 1 83 ? -15.918 -8.129 56.830 1.000 29.528 81 ILE B O 1
ATOM 2987 N N . MET B 1 84 ? -14.034 -7.080 56.215 1.000 26.639 82 MET B N 1
ATOM 2988 C CA . MET B 1 84 ? -13.313 -7.435 57.416 1.000 27.586 82 MET B CA 1
ATOM 2989 C C . MET B 1 84 ? -12.744 -6.159 58.011 1.000 27.333 82 MET B C 1
ATOM 2990 O O . MET B 1 84 ? -12.410 -5.243 57.257 1.000 26.714 82 MET B O 1
ATOM 2995 N N . LEU B 1 85 ? -12.660 -6.134 59.361 1.000 25.755 83 LEU B N 1
ATOM 2996 C CA . LEU B 1 85 ? -11.930 -5.089 60.061 1.000 24.461 83 LEU B CA 1
ATOM 2997 C C . LEU B 1 85 ? -10.729 -5.729 60.758 1.000 25.324 83 LEU B C 1
ATOM 2998 O O . LEU B 1 85 ? -10.899 -6.700 61.495 1.000 26.743 83 LEU B O 1
ATOM 3003 N N . TRP B 1 86 ? -9.535 -5.170 60.521 1.000 22.087 84 TRP B N 1
ATOM 3004 C CA . TRP B 1 86 ? -8.303 -5.680 61.093 1.000 24.389 84 TRP B CA 1
ATOM 3005 C C . TRP B 1 86 ? -7.402 -4.506 61.468 1.000 24.757 84 TRP B C 1
ATOM 3006 O O . TRP B 1 86 ? -7.125 -3.675 60.619 1.000 22.450 84 TRP B O 1
ATOM 3017 N N . GLN B 1 87 ? -6.888 -4.489 62.705 1.000 25.088 85 GLN B N 1
ATOM 3018 C CA . GLN B 1 87 ? -5.888 -3.502 63.100 1.000 25.306 85 GLN B CA 1
ATOM 3019 C C . GLN B 1 87 ? -4.501 -4.123 62.985 1.000 25.136 85 GLN B C 1
ATOM 3020 O O . GLN B 1 87 ? -4.242 -5.183 63.563 1.000 24.791 85 GLN B O 1
ATOM 3026 N N . GLY B 1 88 ? -3.619 -3.457 62.240 1.000 24.236 86 GLY B N 1
ATOM 3027 C CA . GLY B 1 88 ? -2.221 -3.845 62.203 1.000 25.444 86 GLY B CA 1
ATOM 3028 C C . GLY B 1 88 ? -1.463 -3.300 61.004 1.000 23.619 86 GLY B C 1
ATOM 3029 O O . GLY B 1 88 ? -1.968 -2.472 60.247 1.000 23.220 86 GLY B O 1
ATOM 3030 N N . ASP B 1 89 ? -0.209 -3.759 60.902 1.000 23.504 87 ASP B N 1
ATOM 3031 C CA . ASP B 1 89 ? 0.745 -3.232 59.943 1.000 22.848 87 ASP B CA 1
ATOM 3032 C C . ASP B 1 89 ? 0.483 -3.928 58.623 1.000 22.706 87 ASP B C 1
ATOM 3033 O O . ASP B 1 89 ? 0.605 -5.154 58.545 1.000 21.868 87 ASP B O 1
ATOM 3038 N N . ILE B 1 90 ? 0.187 -3.124 57.590 1.000 20.142 88 ILE B N 1
ATOM 3039 C CA . ILE B 1 90 ? -0.136 -3.649 56.277 1.000 20.412 88 ILE B CA 1
ATOM 3040 C C . ILE B 1 90 ? 1.007 -4.467 55.672 1.000 20.756 88 ILE B C 1
ATOM 3041 O O . ILE B 1 90 ? 0.764 -5.227 54.746 1.000 20.508 88 ILE B O 1
ATOM 3046 N N . THR B 1 91 ? 2.263 -4.213 56.080 1.000 20.744 89 THR B N 1
ATOM 3047 C CA . THR B 1 91 ? 3.402 -4.944 55.545 1.000 20.547 89 THR B CA 1
ATOM 3048 C C . THR B 1 91 ? 3.469 -6.341 56.167 1.000 23.996 89 THR B C 1
ATOM 3049 O O . THR B 1 91 ? 4.362 -7.087 55.811 1.000 22.198 89 THR B O 1
ATOM 3053 N N . THR B 1 92 ? 2.553 -6.693 57.090 1.000 23.385 90 THR B N 1
ATOM 3054 C CA . THR B 1 92 ? 2.521 -8.017 57.685 1.000 24.430 90 THR B CA 1
ATOM 3055 C C . THR B 1 92 ? 1.281 -8.824 57.273 1.000 25.417 90 THR B C 1
ATOM 3056 O O . THR B 1 92 ? 1.066 -9.929 57.805 1.000 23.881 90 THR B O 1
ATOM 3060 N N . LEU B 1 93 ? 0.470 -8.303 56.337 1.000 23.793 91 LEU B N 1
ATOM 3061 C CA . LEU B 1 93 ? -0.805 -8.903 55.967 1.000 23.567 91 LEU B CA 1
ATOM 3062 C C . LEU B 1 93 ? -0.706 -9.586 54.608 1.000 24.331 91 LEU B C 1
ATOM 3063 O O . LEU B 1 93 ? -0.453 -8.933 53.605 1.000 23.156 91 LEU B O 1
ATOM 3068 N N . SER B 1 94 ? -1.012 -10.905 54.576 1.000 26.891 92 SER B N 1
ATOM 3069 C CA A SER B 1 94 ? -0.904 -11.692 53.352 0.600 28.918 92 SER B CA 1
ATOM 3070 C CA B SER B 1 94 ? -0.920 -11.721 53.374 0.400 28.004 92 SER B CA 1
ATOM 3071 C C . SER B 1 94 ? -2.209 -11.650 52.551 1.000 29.407 92 SER B C 1
ATOM 3072 O O . SER B 1 94 ? -2.755 -12.690 52.181 1.000 30.151 92 SER B O 1
ATOM 3077 N N . ALA B 1 95 ? -2.681 -10.427 52.213 1.000 27.137 93 ALA B N 1
ATOM 3078 C CA . ALA B 1 95 ? -3.789 -10.212 51.293 1.000 25.056 93 ALA B CA 1
ATOM 3079 C C . ALA B 1 95 ? -3.280 -10.298 49.864 1.000 25.624 93 ALA B C 1
ATOM 3080 O O . ALA B 1 95 ? -2.100 -10.112 49.618 1.000 25.055 93 ALA B O 1
ATOM 3082 N N . ASP B 1 96 ? -4.153 -10.608 48.904 1.000 25.188 94 ASP B N 1
ATOM 3083 C CA . ASP B 1 96 ? -3.697 -10.666 47.520 1.000 25.455 94 ASP B CA 1
ATOM 3084 C C . ASP B 1 96 ? -3.169 -9.294 47.105 1.000 24.473 94 ASP B C 1
ATOM 3085 O O . ASP B 1 96 ? -2.115 -9.219 46.475 1.000 25.756 94 ASP B O 1
ATOM 3090 N N . ALA B 1 97 ? -3.901 -8.233 47.487 1.000 23.013 95 ALA B N 1
ATOM 3091 C CA . ALA B 1 97 ? -3.495 -6.862 47.211 1.000 22.752 95 ALA B CA 1
ATOM 3092 C C . ALA B 1 97 ? -3.583 -6.037 48.484 1.000 22.731 95 ALA B C 1
ATOM 3093 O O . ALA B 1 97 ? -4.544 -6.169 49.236 1.000 24.490 95 ALA B O 1
ATOM 3095 N N . ILE B 1 98 ? -2.569 -5.198 48.711 1.000 21.659 96 ILE B N 1
ATOM 3096 C CA . ILE B 1 98 ? -2.660 -4.128 49.686 1.000 19.670 96 ILE B CA 1
ATOM 3097 C C . ILE B 1 98 ? -2.702 -2.812 48.931 1.000 18.126 96 ILE B C 1
ATOM 3098 O O . ILE B 1 98 ? -2.152 -2.721 47.836 1.000 18.977 96 ILE B O 1
ATOM 3103 N N . VAL B 1 99 ? -3.374 -1.825 49.520 1.000 18.254 97 VAL B N 1
ATOM 3104 C CA . VAL B 1 99 ? -3.504 -0.496 48.949 1.000 17.624 97 VAL B CA 1
ATOM 3105 C C . VAL B 1 99 ? -2.523 0.477 49.597 1.000 18.150 97 VAL B C 1
ATOM 3106 O O . VAL B 1 99 ? -2.499 0.649 50.823 1.000 18.841 97 VAL B O 1
ATOM 3110 N N . ASN B 1 100 ? -1.766 1.149 48.718 1.000 16.456 98 ASN B N 1
ATOM 3111 C CA . ASN B 1 100 ? -0.805 2.170 49.075 1.000 16.260 98 ASN B CA 1
ATOM 3112 C C . ASN B 1 100 ? -1.440 3.541 48.789 1.000 16.681 98 ASN B C 1
ATOM 3113 O O . ASN B 1 100 ? -1.948 3.774 47.665 1.000 16.207 98 ASN B O 1
ATOM 3118 N N . ALA B 1 101 ? -1.400 4.438 49.782 1.000 17.151 99 ALA B N 1
ATOM 3119 C CA . ALA B 1 101 ? -1.656 5.860 49.638 1.000 17.682 99 ALA B CA 1
ATOM 3120 C C . ALA B 1 101 ? -0.398 6.508 49.081 1.000 16.649 99 ALA B C 1
ATOM 3121 O O . ALA B 1 101 ? 0.457 7.016 49.817 1.000 17.656 99 ALA B O 1
ATOM 3123 N N . ALA B 1 102 ? -0.236 6.372 47.766 1.000 15.750 100 ALA B N 1
ATOM 3124 C CA . ALA B 1 102 ? 0.895 6.878 47.013 1.000 16.857 100 ALA B CA 1
ATOM 3125 C C . ALA B 1 102 ? 0.780 8.391 46.765 1.000 16.335 100 ALA B C 1
ATOM 3126 O O . ALA B 1 102 ? -0.288 9.014 46.891 1.000 16.558 100 ALA B O 1
ATOM 3128 N N . ASN B 1 103 ? 1.870 8.987 46.271 1.000 16.391 101 ASN B N 1
ATOM 3129 C CA . ASN B 1 103 ? 1.800 10.359 45.800 1.000 16.396 101 ASN B CA 1
ATOM 3130 C C . ASN B 1 103 ? 1.665 10.323 44.283 1.000 16.464 101 ASN B C 1
ATOM 3131 O O . ASN B 1 103 ? 1.880 9.270 43.723 1.000 16.562 101 ASN B O 1
ATOM 3136 N N . SER B 1 104 ? 1.371 11.491 43.681 1.000 18.041 102 SER B N 1
ATOM 3137 C CA . SER B 1 104 ? 1.072 11.605 42.256 1.000 20.864 102 SER B CA 1
ATOM 3138 C C . SER B 1 104 ? 2.222 11.183 41.344 1.000 22.546 102 SER B C 1
ATOM 3139 O O . SER B 1 104 ? 1.963 10.914 40.190 1.000 23.473 102 SER B O 1
ATOM 3142 N N . LYS B 1 105 ? 3.481 11.163 41.791 1.000 21.327 103 LYS B N 1
ATOM 3143 C CA . LYS B 1 105 ? 4.550 10.656 40.929 1.000 21.489 103 LYS B CA 1
ATOM 3144 C C . LYS B 1 105 ? 4.671 9.125 41.005 1.000 21.391 103 LYS B C 1
ATOM 3145 O O . LYS B 1 105 ? 5.358 8.538 40.168 1.000 21.540 103 LYS B O 1
ATOM 3151 N N . LEU B 1 106 ? 4.045 8.455 42.017 1.000 18.499 104 LEU B N 1
ATOM 3152 C CA . LEU B 1 106 ? 3.981 6.999 42.176 1.000 19.119 104 LEU B CA 1
ATOM 3153 C C . LEU B 1 106 ? 5.336 6.331 42.442 1.000 17.950 104 LEU B C 1
ATOM 3154 O O . LEU B 1 106 ? 5.356 5.100 42.542 1.000 21.971 104 LEU B O 1
ATOM 3159 N N . LEU B 1 107 ? 6.424 7.088 42.680 1.000 18.397 105 LEU B N 1
ATOM 3160 C CA . LEU B 1 107 ? 7.747 6.495 42.841 1.000 19.282 105 LEU B CA 1
ATOM 3161 C C . LEU B 1 107 ? 8.045 6.118 44.289 1.000 18.793 105 LEU B C 1
ATOM 3162 O O . LEU B 1 107 ? 9.172 5.694 44.603 1.000 20.905 105 LEU B O 1
ATOM 3167 N N . GLY B 1 108 ? 7.038 6.180 45.164 1.000 16.699 106 GLY B N 1
ATOM 3168 C CA . GLY B 1 108 ? 7.310 6.082 46.582 1.000 16.196 106 GLY B CA 1
ATOM 3169 C C . GLY B 1 108 ? 7.789 7.404 47.163 1.000 17.829 106 GLY B C 1
ATOM 3170 O O . GLY B 1 108 ? 7.571 8.511 46.596 1.000 16.828 106 GLY B O 1
ATOM 3171 N N . CYS B 1 109 ? 8.468 7.256 48.308 1.000 15.159 107 CYS B N 1
ATOM 3172 C CA . CYS B 1 109 ? 8.834 8.406 49.124 1.000 17.807 107 CYS B CA 1
ATOM 3173 C C . CYS B 1 109 ? 10.356 8.531 49.195 1.000 16.908 107 CYS B C 1
ATOM 3174 O O . CYS B 1 109 ? 11.045 7.593 49.610 1.000 17.058 107 CYS B O 1
ATOM 3177 N N . PHE B 1 110 ? 10.878 9.716 48.898 1.000 15.559 108 PHE B N 1
ATOM 3178 C CA . PHE B 1 110 ? 12.318 9.879 48.861 1.000 17.380 108 PHE B CA 1
ATOM 3179 C C . PHE B 1 110 ? 12.808 10.558 50.108 1.000 16.494 108 PHE B C 1
ATOM 3180 O O . PHE B 1 110 ? 13.998 10.833 50.196 1.000 18.916 108 PHE B O 1
ATOM 3188 N N . ILE B 1 111 ? 11.902 10.871 51.032 1.000 16.569 109 ILE B N 1
ATOM 3189 C CA . ILE B 1 111 ? 12.328 11.432 52.286 1.000 17.427 109 ILE B CA 1
ATOM 3190 C C . ILE B 1 111 ? 12.820 10.277 53.141 1.000 16.779 109 ILE B C 1
ATOM 3191 O O . ILE B 1 111 ? 12.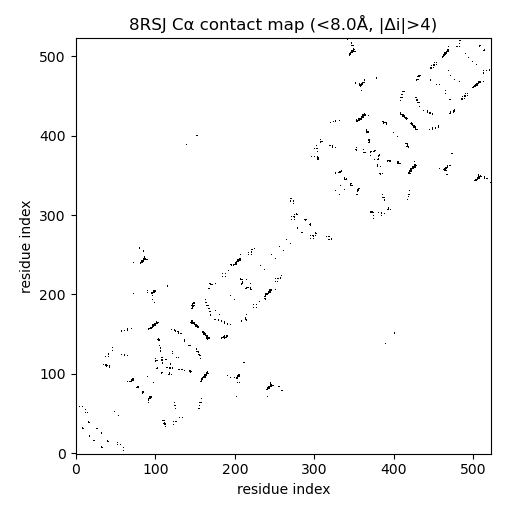011 9.452 53.460 1.000 14.881 109 ILE B O 1
ATOM 3196 N N . PRO B 1 112 ? 14.088 10.256 53.665 1.000 18.346 110 PRO B N 1
ATOM 3197 C CA . PRO B 1 112 ? 14.609 9.073 54.363 1.000 18.725 110 PRO B CA 1
ATOM 3198 C C . PRO B 1 112 ? 13.973 8.958 55.760 1.000 18.109 110 PRO B C 1
ATOM 3199 O O . PRO B 1 112 ? 13.794 9.942 56.471 1.000 18.751 110 PRO B O 1
ATOM 3203 N N . MET B 1 113 ? 13.524 7.735 56.069 1.000 17.914 111 MET B N 1
ATOM 3204 C CA A MET B 1 113 ? 12.917 7.368 57.342 0.500 18.699 111 MET B CA 1
ATOM 3205 C CA B MET B 1 113 ? 12.878 7.296 57.291 0.500 17.454 111 MET B CA 1
ATOM 3206 C C . MET B 1 113 ? 11.538 7.997 57.523 1.000 19.197 111 MET B C 1
ATOM 3207 O O . MET B 1 113 ? 11.013 8.017 58.624 1.000 18.714 111 MET B O 1
ATOM 3216 N N . HIS B 1 114 ? 10.879 8.446 56.449 1.000 17.690 112 HIS B N 1
ATOM 3217 C CA . HIS B 1 114 ? 9.577 9.101 56.608 1.000 18.032 112 HIS B CA 1
ATOM 3218 C C . HIS B 1 114 ? 8.516 8.061 56.953 1.000 18.733 112 HIS B C 1
ATOM 3219 O O . HIS B 1 114 ? 8.553 7.002 56.371 1.000 17.571 112 HIS B O 1
ATOM 3226 N N . ASN B 1 115 ? 7.614 8.351 57.908 1.000 20.352 113 ASN B N 1
ATOM 3227 C CA A ASN B 1 115 ? 6.736 7.282 58.372 0.700 21.168 113 ASN B CA 1
ATOM 3228 C CA B ASN B 1 115 ? 6.687 7.375 58.456 0.300 19.080 113 ASN B CA 1
ATOM 3229 C C . ASN B 1 115 ? 5.382 7.302 57.661 1.000 18.802 113 ASN B C 1
ATOM 3230 O O . ASN B 1 115 ? 4.412 6.713 58.158 1.000 22.365 113 ASN B O 1
ATOM 3239 N N . CYS B 1 116 ? 5.345 7.769 56.399 1.000 17.172 114 CYS B N 1
ATOM 3240 C CA . CYS B 1 116 ? 4.131 7.627 55.631 1.000 17.349 114 CYS B CA 1
ATOM 3241 C C . CYS B 1 116 ? 3.993 6.166 55.190 1.000 17.520 114 CYS B C 1
ATOM 3242 O O . CYS B 1 116 ? 4.976 5.427 55.165 1.000 17.661 114 CYS B O 1
ATOM 3245 N N . ILE B 1 117 ? 2.797 5.755 54.762 1.000 17.128 115 ILE B N 1
ATOM 3246 C CA . ILE B 1 117 ? 2.585 4.337 54.460 1.000 15.623 115 ILE B CA 1
ATOM 3247 C C . ILE B 1 117 ? 3.315 3.992 53.157 1.000 15.186 115 ILE B C 1
ATOM 3248 O O . ILE B 1 117 ? 3.770 2.856 52.960 1.000 15.098 115 ILE B O 1
ATOM 3253 N N . ASP B 1 118 ? 3.423 5.003 52.264 1.000 15.392 116 ASP B N 1
ATOM 3254 C CA . ASP B 1 118 ? 4.151 4.867 51.006 1.000 14.930 116 ASP B CA 1
ATOM 3255 C C . ASP B 1 118 ? 5.597 4.442 51.240 1.000 15.772 116 ASP B C 1
ATOM 3256 O O . ASP B 1 118 ? 6.092 3.489 50.613 1.000 15.218 116 ASP B O 1
ATOM 3261 N N . ASN B 1 119 ? 6.291 5.157 52.148 1.000 14.741 117 ASN B N 1
ATOM 3262 C CA . ASN B 1 119 ? 7.681 4.868 52.466 1.000 15.227 117 ASN B CA 1
ATOM 3263 C C . ASN B 1 119 ? 7.831 3.493 53.116 1.000 16.143 117 ASN B C 1
ATOM 3264 O O . ASN B 1 119 ? 8.724 2.691 52.786 1.000 15.788 117 ASN B O 1
ATOM 3269 N N . ILE B 1 120 ? 6.935 3.227 54.065 1.000 16.189 118 ILE B N 1
ATOM 3270 C CA A ILE B 1 120 ? 6.953 1.966 54.770 0.500 16.444 118 ILE B CA 1
ATOM 3271 C CA B ILE B 1 120 ? 6.881 1.965 54.781 0.500 16.126 118 ILE B CA 1
ATOM 3272 C C . ILE B 1 120 ? 6.730 0.805 53.795 1.000 16.133 118 ILE B C 1
ATOM 3273 O O . ILE B 1 120 ? 7.429 -0.201 53.882 1.000 16.775 118 ILE B O 1
ATOM 3282 N N . ILE B 1 121 ? 5.781 0.941 52.886 1.000 16.110 119 ILE B N 1
ATOM 3283 C CA . ILE B 1 121 ? 5.513 -0.080 51.885 1.000 16.018 119 ILE B CA 1
ATOM 3284 C C . ILE B 1 121 ? 6.724 -0.272 50.971 1.000 17.441 119 ILE B C 1
ATOM 3285 O O . ILE B 1 121 ? 7.130 -1.426 50.732 1.000 16.441 119 ILE B O 1
ATOM 3290 N N . HIS B 1 122 ? 7.209 0.806 50.363 1.000 17.290 120 HIS B N 1
ATOM 3291 C CA . HIS B 1 122 ? 8.355 0.705 49.464 1.000 17.971 120 HIS B CA 1
ATOM 3292 C C . HIS B 1 122 ? 9.559 0.080 50.157 1.000 19.469 120 HIS B C 1
ATOM 3293 O O . HIS B 1 122 ? 10.257 -0.758 49.581 1.000 17.607 120 HIS B O 1
ATOM 3300 N N . SER B 1 123 ? 9.761 0.476 51.420 1.000 16.297 121 SER B N 1
ATOM 3301 C CA . SER B 1 123 ? 10.914 0.055 52.200 1.000 16.401 121 SER B CA 1
ATOM 3302 C C . SER B 1 123 ? 10.923 -1.458 52.480 1.000 18.188 121 SER B C 1
ATOM 3303 O O . SER B 1 123 ? 12.003 -2.055 52.604 1.000 21.370 121 SER B O 1
ATOM 3306 N N . ALA B 1 124 ? 9.738 -2.053 52.671 1.000 16.416 122 ALA B N 1
ATOM 3307 C CA . ALA B 1 124 ? 9.574 -3.465 52.968 1.000 20.853 122 ALA B CA 1
ATOM 3308 C C . ALA B 1 124 ? 9.551 -4.303 51.690 1.000 21.061 122 ALA B C 1
ATOM 3309 O O . ALA B 1 124 ? 9.946 -5.472 51.708 1.000 21.385 122 ALA B O 1
ATOM 3311 N N . SER B 1 125 ? 9.043 -3.704 50.619 1.000 20.045 123 SER B N 1
ATOM 3312 C CA . SER B 1 125 ? 8.801 -4.375 49.351 1.000 21.378 123 SER B CA 1
ATOM 3313 C C . SER B 1 125 ? 10.102 -4.607 48.597 1.000 23.298 123 SER B C 1
ATOM 3314 O O . SER B 1 125 ? 10.319 -5.722 48.128 1.000 21.936 123 SER B O 1
ATOM 3317 N N . GLY B 1 126 ? 10.971 -3.576 48.546 1.000 22.683 124 GLY B N 1
ATOM 3318 C CA . GLY B 1 126 ? 12.211 -3.613 47.769 1.000 21.125 124 GLY B CA 1
ATOM 3319 C C . GLY B 1 126 ? 12.218 -2.582 46.643 1.000 20.308 124 GLY B C 1
ATOM 3320 O O . GLY B 1 126 ? 11.180 -1.989 46.324 1.000 21.972 124 GLY B O 1
ATOM 3321 N N . LEU B 1 127 ? 13.417 -2.292 46.104 1.000 19.269 125 LEU B N 1
ATOM 3322 C CA . LEU B 1 127 ? 13.634 -1.284 45.071 1.000 19.507 125 LEU B CA 1
ATOM 3323 C C . LEU B 1 127 ? 12.799 -1.545 43.811 1.000 19.134 125 LEU B C 1
ATOM 3324 O O . LEU B 1 127 ? 12.563 -0.591 43.066 1.000 18.897 125 LEU B O 1
ATOM 3329 N N . GLN B 1 128 ? 12.345 -2.793 43.623 1.000 19.753 126 GLN B N 1
ATOM 3330 C CA . GLN B 1 128 ? 11.552 -3.195 42.464 1.000 21.024 126 GLN B CA 1
ATOM 3331 C C . GLN B 1 128 ? 10.208 -2.489 42.441 1.000 21.078 126 GLN B C 1
ATOM 3332 O O . GLN B 1 128 ? 9.659 -2.249 41.361 1.000 22.033 126 GLN B O 1
ATOM 3338 N N . LEU B 1 129 ? 9.682 -2.130 43.626 1.000 20.646 127 LEU B N 1
ATOM 3339 C CA . LEU B 1 129 ? 8.383 -1.463 43.644 1.000 20.086 127 LEU B CA 1
ATOM 3340 C C . LEU B 1 129 ? 8.485 -0.107 42.950 1.000 20.332 127 LEU B C 1
ATOM 3341 O O . LEU B 1 129 ? 7.635 0.231 42.131 1.000 21.723 127 LEU B O 1
ATOM 3346 N N . ARG B 1 130 ? 9.526 0.688 43.278 1.000 19.492 128 ARG B N 1
ATOM 3347 C CA . ARG B 1 130 ? 9.759 1.977 42.625 1.000 17.992 128 ARG B CA 1
ATOM 3348 C C . ARG B 1 130 ? 10.049 1.805 41.139 1.000 21.107 128 ARG B C 1
ATOM 3349 O O . ARG B 1 130 ? 9.661 2.663 40.340 1.000 20.942 128 ARG B O 1
ATOM 3357 N N . GLU B 1 131 ? 10.821 0.759 40.802 1.000 23.394 129 GLU B N 1
ATOM 3358 C CA . GLU B 1 131 ? 11.237 0.585 39.418 1.000 22.688 129 GLU B CA 1
ATOM 3359 C C . GLU B 1 131 ? 9.974 0.348 38.576 1.000 23.478 129 GLU B C 1
ATOM 3360 O O . GLU B 1 131 ? 9.803 0.969 37.516 1.000 25.061 129 GLU B O 1
ATOM 3366 N N . GLU B 1 132 ? 9.102 -0.557 39.046 1.000 22.875 130 GLU B N 1
ATOM 3367 C CA . GLU B 1 132 ? 7.901 -0.914 38.301 1.000 22.395 130 GLU B CA 1
ATOM 3368 C C . GLU B 1 132 ? 6.978 0.298 38.193 1.000 23.267 130 GLU B C 1
ATOM 3369 O O . GLU B 1 132 ? 6.486 0.588 37.106 1.000 22.072 130 GLU B O 1
ATOM 3375 N N . CYS B 1 133 ? 6.808 1.030 39.311 1.000 21.316 131 CYS B N 1
ATOM 3376 C CA . CYS B 1 133 ? 5.972 2.228 39.324 1.000 23.005 131 CYS B CA 1
ATOM 3377 C C . CYS B 1 133 ? 6.497 3.296 38.349 1.000 25.249 131 CYS B C 1
ATOM 3378 O O . CYS B 1 133 ? 5.727 3.830 37.563 1.000 28.173 131 CYS B O 1
ATOM 3381 N N . ASN B 1 134 ? 7.822 3.521 38.340 1.000 25.349 132 ASN B N 1
ATOM 3382 C CA . ASN B 1 134 ? 8.462 4.508 37.479 1.000 26.088 132 ASN B CA 1
ATOM 3383 C C . ASN B 1 134 ? 8.278 4.180 36.001 1.000 27.880 132 ASN B C 1
ATOM 3384 O O . ASN B 1 134 ? 7.939 5.069 35.221 1.000 27.988 132 ASN B O 1
ATOM 3389 N N . ARG B 1 135 ? 8.502 2.912 35.638 1.000 26.688 133 ARG B N 1
ATOM 3390 C CA . ARG B 1 135 ? 8.359 2.480 34.261 1.000 29.548 133 ARG B CA 1
ATOM 3391 C C . ARG B 1 135 ? 6.938 2.751 33.771 1.000 30.743 133 ARG B C 1
ATOM 3392 O O . ARG B 1 135 ? 6.771 3.221 32.636 1.000 30.113 133 ARG B O 1
ATOM 3400 N N . MET B 1 136 ? 5.950 2.427 34.630 1.000 29.240 134 MET B N 1
ATOM 3401 C CA . MET B 1 136 ? 4.523 2.592 34.374 1.000 35.489 134 MET B CA 1
ATOM 3402 C C . MET B 1 136 ? 4.140 4.037 34.051 1.000 35.294 134 MET B C 1
ATOM 3403 O O . MET B 1 136 ? 3.473 4.271 33.052 1.000 37.381 134 MET B O 1
ATOM 3408 N N . ILE B 1 137 ? 4.489 4.974 34.945 1.000 32.185 135 ILE B N 1
ATOM 3409 C CA A ILE B 1 137 ? 3.956 6.329 34.919 0.300 31.686 135 ILE B CA 1
ATOM 3410 C CA B ILE B 1 137 ? 3.934 6.320 34.893 0.700 31.744 135 ILE B CA 1
ATOM 3411 C C . ILE B 1 137 ? 4.753 7.207 33.953 1.000 32.140 135 ILE B C 1
ATOM 3412 O O . ILE B 1 137 ? 4.179 8.129 33.352 1.000 32.321 135 ILE B O 1
ATOM 3421 N N . MET B 1 138 ? 6.069 6.931 33.820 1.000 29.126 136 MET B N 1
ATOM 3422 C CA . MET B 1 138 ? 6.942 7.801 33.053 1.000 33.087 136 MET B CA 1
ATOM 3423 C C . MET B 1 138 ? 6.490 7.881 31.594 1.000 33.535 136 MET B C 1
ATOM 3424 O O . MET B 1 138 ? 6.563 8.959 31.006 1.000 34.422 136 MET B O 1
ATOM 3429 N N . LEU B 1 139 ? 5.976 6.785 31.032 1.000 34.068 137 LEU B N 1
ATOM 3430 C CA . LEU B 1 139 ? 5.467 6.836 29.654 1.000 37.797 137 LEU B CA 1
ATOM 3431 C C . LEU B 1 139 ? 4.075 7.475 29.535 1.000 35.655 137 LEU B C 1
ATOM 3432 O O . LEU B 1 139 ? 3.646 7.812 28.435 1.000 36.092 137 LEU B O 1
ATOM 3437 N N . GLN B 1 140 ? 3.370 7.659 30.658 1.000 35.549 138 GLN B N 1
ATOM 3438 C CA . GLN B 1 140 ? 2.073 8.317 30.699 1.000 37.856 138 GLN B CA 1
ATOM 3439 C C . GLN B 1 140 ? 2.180 9.787 31.143 1.000 39.164 138 GLN B C 1
ATOM 3440 O O . GLN B 1 140 ? 1.150 10.365 31.498 1.000 41.990 138 GLN B O 1
ATOM 3446 N N . GLY B 1 141 ? 3.390 10.389 31.139 1.000 39.619 139 GLY B N 1
ATOM 3447 C CA . GLY B 1 141 ? 3.586 11.808 31.444 1.000 39.151 139 GLY B CA 1
ATOM 3448 C C . GLY B 1 141 ? 4.044 12.086 32.881 1.000 36.652 139 GLY B C 1
ATOM 3449 O O . GLY B 1 141 ? 4.227 13.238 33.264 1.000 39.850 139 GLY B O 1
ATOM 3450 N N . GLY B 1 142 ? 4.185 11.044 33.706 1.000 35.403 140 GLY B N 1
ATOM 3451 C CA . GLY B 1 142 ? 4.871 11.172 34.980 1.000 33.523 140 GLY B CA 1
ATOM 3452 C C . GLY B 1 142 ? 3.967 11.566 36.149 1.000 30.537 140 GLY B C 1
ATOM 3453 O O . GLY B 1 142 ? 4.469 11.531 37.276 1.000 31.958 140 GLY B O 1
ATOM 3454 N N . ASP B 1 143 ? 2.664 11.829 35.911 1.000 31.600 141 ASP B N 1
ATOM 3455 C CA . ASP B 1 143 ? 1.787 12.462 36.891 1.000 32.393 141 ASP B CA 1
ATOM 3456 C C . ASP B 1 143 ? 0.434 11.766 36.992 1.000 30.913 141 ASP B C 1
ATOM 3457 O O . ASP B 1 143 ? -0.344 11.789 36.038 1.000 33.069 141 ASP B O 1
ATOM 3462 N N . GLU B 1 144 ? 0.135 11.198 38.175 1.000 25.245 142 GLU B N 1
ATOM 3463 C CA . GLU B 1 144 ? -1.054 10.383 38.328 1.000 24.298 142 GLU B CA 1
ATOM 3464 C C . GLU B 1 144 ? -2.185 11.222 38.908 1.000 24.211 142 GLU B C 1
ATOM 3465 O O . GLU B 1 144 ? -1.935 11.931 39.875 1.000 28.107 142 GLU B O 1
ATOM 3471 N N . ASP B 1 145 ? -3.409 10.995 38.396 1.000 22.782 143 ASP B N 1
ATOM 3472 C CA . ASP B 1 145 ? -4.604 11.700 38.810 1.000 23.814 143 ASP B CA 1
ATOM 3473 C C . ASP B 1 145 ? -5.028 11.159 40.159 1.000 21.369 143 ASP B C 1
ATOM 3474 O O . ASP B 1 145 ? -4.758 9.995 40.419 1.000 19.739 143 ASP B O 1
ATOM 3479 N N . VAL B 1 146 ? -5.687 11.986 40.985 1.000 22.888 144 VAL B N 1
ATOM 3480 C CA . VAL B 1 146 ? -6.331 11.497 42.200 1.000 20.548 144 VAL B CA 1
ATOM 3481 C C . VAL B 1 146 ? -7.474 10.555 41.814 1.000 20.014 144 VAL B C 1
ATOM 3482 O O . VAL B 1 146 ? -8.180 10.776 40.809 1.000 22.461 144 VAL B O 1
ATOM 3486 N N . GLY B 1 147 ? -7.656 9.477 42.590 1.000 19.952 145 GLY B N 1
ATOM 3487 C CA . GLY B 1 147 ? -8.863 8.682 42.514 1.000 19.901 145 GLY B CA 1
ATOM 3488 C C . GLY B 1 147 ? -8.790 7.556 41.493 1.000 22.078 145 GLY B C 1
ATOM 3489 O O . GLY B 1 147 ? -9.832 7.004 41.127 1.000 23.537 145 GLY B O 1
ATOM 3490 N N . LYS B 1 148 ? -7.561 7.191 41.085 1.000 20.542 146 LYS B N 1
ATOM 3491 C CA . LYS B 1 148 ? -7.331 6.045 40.228 1.000 21.661 146 LYS B CA 1
ATOM 3492 C C . LYS B 1 148 ? -6.667 4.932 41.033 1.000 21.074 146 LYS B C 1
ATOM 3493 O O . LYS B 1 148 ? -6.478 5.038 42.255 1.000 21.845 146 LYS B O 1
ATOM 3499 N N . ALA B 1 149 ? -6.325 3.845 40.339 1.000 20.730 147 ALA B N 1
ATOM 3500 C CA . ALA B 1 149 ? -5.609 2.723 40.934 1.000 21.316 147 ALA B CA 1
ATOM 3501 C C . ALA B 1 149 ? -4.687 2.119 39.874 1.000 22.428 147 ALA B C 1
ATOM 3502 O O . ALA B 1 149 ? -5.111 1.942 38.706 1.000 23.609 147 ALA B O 1
ATOM 3504 N N . LYS B 1 150 ? -3.443 1.840 40.281 1.000 23.132 148 LYS B N 1
ATOM 3505 C CA . LYS B 1 150 ? -2.455 1.150 39.454 1.000 23.638 148 LYS B CA 1
ATOM 3506 C C . LYS B 1 150 ? -1.909 -0.026 40.245 1.000 23.829 148 LYS B C 1
ATOM 3507 O O . LYS B 1 150 ? -1.581 0.120 41.431 1.000 19.535 148 LYS B O 1
ATOM 3513 N N . ILE B 1 151 ? -1.810 -1.194 39.597 1.000 23.738 149 ILE B N 1
ATOM 3514 C CA . ILE B 1 151 ? -1.382 -2.406 40.284 1.000 23.096 149 ILE B CA 1
ATOM 3515 C C . ILE B 1 151 ? 0.064 -2.748 39.911 1.000 23.576 149 ILE B C 1
ATOM 3516 O O . ILE B 1 151 ? 0.452 -2.651 38.742 1.000 24.177 149 ILE B O 1
ATOM 3521 N N . THR B 1 152 ? 0.852 -3.160 40.938 1.000 22.407 150 THR B N 1
ATOM 3522 C CA . THR B 1 152 ? 2.207 -3.677 40.777 1.000 22.210 150 THR B CA 1
ATOM 3523 C C . THR B 1 152 ? 2.352 -4.966 41.595 1.000 22.896 150 THR B C 1
ATOM 3524 O O . THR B 1 152 ? 1.500 -5.304 42.414 1.000 20.833 150 THR B O 1
ATOM 3528 N N . ASN B 1 153 ? 3.446 -5.710 41.361 1.000 25.438 151 ASN B N 1
ATOM 3529 C CA . ASN B 1 153 ? 3.818 -6.811 42.247 1.000 23.197 151 ASN B CA 1
ATOM 3530 C C . ASN B 1 153 ? 4.135 -6.201 43.610 1.000 21.787 151 ASN B C 1
ATOM 3531 O O . ASN B 1 153 ? 4.378 -4.996 43.701 1.000 19.689 151 ASN B O 1
ATOM 3536 N N . ALA B 1 154 ? 4.127 -7.037 44.647 1.000 21.607 152 ALA B N 1
ATOM 3537 C CA . ALA B 1 154 ? 4.466 -6.597 45.991 1.000 20.417 152 ALA B CA 1
ATOM 3538 C C . ALA B 1 154 ? 5.867 -7.061 46.422 1.000 22.524 152 ALA B C 1
ATOM 3539 O O . ALA B 1 154 ? 6.274 -6.677 47.502 1.000 21.587 152 ALA B O 1
ATOM 3541 N N . TYR B 1 155 ? 6.592 -7.867 45.610 1.000 21.952 153 TYR B N 1
ATOM 3542 C CA . TYR B 1 155 ? 7.970 -8.270 45.874 1.000 21.552 153 TYR B CA 1
ATOM 3543 C C . TYR B 1 155 ? 8.045 -8.889 47.274 1.000 21.859 153 TYR B C 1
ATOM 3544 O O . TYR B 1 155 ? 7.413 -9.901 47.553 1.000 23.951 153 TYR B O 1
ATOM 3553 N N . ASN B 1 156 ? 8.798 -8.262 48.177 1.000 21.865 154 ASN B N 1
ATOM 3554 C CA . ASN B 1 156 ? 9.193 -8.906 49.412 1.000 22.057 154 ASN B CA 1
ATOM 3555 C C . ASN B 1 156 ? 8.133 -8.731 50.495 1.000 22.269 154 ASN B C 1
ATOM 3556 O O . ASN B 1 156 ? 8.332 -9.195 51.605 1.000 21.240 154 ASN B O 1
ATOM 3561 N N . LEU B 1 157 ? 7.051 -7.970 50.222 1.000 22.687 155 LEU B N 1
ATOM 3562 C CA . LEU B 1 157 ? 5.869 -8.037 51.069 1.000 23.461 155 LEU B CA 1
ATOM 3563 C C . LEU B 1 157 ? 5.226 -9.432 51.078 1.000 23.678 155 LEU B C 1
ATOM 3564 O O . LEU B 1 157 ? 5.417 -10.221 50.157 1.000 22.749 155 LEU B O 1
ATOM 3569 N N . PRO B 1 158 ? 4.431 -9.770 52.119 1.000 23.806 156 PRO B N 1
ATOM 3570 C CA . PRO B 1 158 ? 3.660 -11.013 52.119 1.000 25.673 156 PRO B CA 1
ATOM 3571 C C . PRO B 1 158 ? 2.394 -11.022 51.256 1.000 24.888 156 PRO B C 1
ATOM 3572 O O . PRO B 1 158 ? 1.786 -12.085 51.072 1.000 27.645 156 PRO B O 1
ATOM 3576 N N . SER B 1 159 ? 1.980 -9.848 50.758 1.000 23.747 157 SER B N 1
ATOM 3577 C CA . SER B 1 159 ? 0.910 -9.734 49.783 1.000 22.575 157 SER B CA 1
ATOM 3578 C C . SER B 1 159 ? 1.464 -10.066 48.397 1.000 23.354 157 SER B C 1
ATOM 3579 O O . SER B 1 159 ? 2.667 -10.201 48.234 1.000 23.322 157 SER B O 1
ATOM 3582 N N . LYS B 1 160 ? 0.591 -10.276 47.417 1.000 26.269 158 LYS B N 1
ATOM 3583 C CA . LYS B 1 160 ? 1.009 -10.598 46.054 1.000 27.898 158 LYS B CA 1
ATOM 3584 C C . LYS B 1 160 ? 1.158 -9.342 45.199 1.000 26.742 158 LYS B C 1
ATOM 3585 O O . LYS B 1 160 ? 2.035 -9.296 44.339 1.000 27.089 158 LYS B O 1
ATOM 3591 N N . TYR B 1 161 ? 0.309 -8.327 45.447 1.000 26.288 159 TYR B N 1
ATOM 3592 C CA . TYR B 1 161 ? 0.270 -7.111 44.650 1.000 24.748 159 TYR B CA 1
ATOM 3593 C C . TYR B 1 161 ? 0.111 -5.898 45.555 1.000 22.736 159 TYR B C 1
ATOM 3594 O O . TYR B 1 161 ? -0.413 -6.045 46.638 1.000 23.429 159 TYR B O 1
ATOM 3603 N N . VAL B 1 162 ? 0.573 -4.742 45.072 1.000 22.114 160 VAL B N 1
ATOM 3604 C CA . VAL B 1 162 ? 0.260 -3.444 45.662 1.000 21.657 160 VAL B CA 1
ATOM 3605 C C . VAL B 1 162 ? -0.581 -2.665 44.666 1.000 20.743 160 VAL B C 1
ATOM 3606 O O . VAL B 1 162 ? -0.262 -2.649 43.477 1.000 19.739 160 VAL B O 1
ATOM 3610 N N . VAL B 1 163 ? -1.699 -2.100 45.147 1.000 20.972 161 VAL B N 1
ATOM 3611 C CA . VAL B 1 163 ? -2.526 -1.226 44.333 1.000 19.415 161 VAL B CA 1
ATOM 3612 C C . VAL B 1 163 ? -2.275 0.180 44.847 1.000 20.872 161 VAL B C 1
ATOM 3613 O O . VAL B 1 163 ? -2.489 0.417 46.030 1.000 19.878 161 VAL B O 1
ATOM 3617 N N . HIS B 1 164 ? -1.757 1.056 43.984 1.000 18.790 162 HIS B N 1
ATOM 3618 C CA . HIS B 1 164 ? -1.381 2.403 44.376 1.000 17.931 162 HIS B CA 1
ATOM 3619 C C . HIS B 1 164 ? -2.492 3.359 43.957 1.000 17.733 162 HIS B C 1
ATOM 3620 O O . HIS B 1 164 ? -2.899 3.382 42.800 1.000 18.016 162 HIS B O 1
ATOM 3627 N N . THR B 1 165 ? -2.947 4.176 44.916 1.000 19.086 163 THR B N 1
ATOM 3628 C CA . THR B 1 165 ? -3.962 5.198 44.677 1.000 18.103 163 THR B CA 1
ATOM 3629 C C . THR B 1 165 ? -3.467 6.509 45.289 1.000 17.891 163 THR B C 1
ATOM 3630 O O . THR B 1 165 ? -2.750 6.499 46.301 1.000 18.251 163 THR B O 1
ATOM 3634 N N . VAL B 1 166 ? -3.928 7.619 44.709 1.000 19.487 164 VAL B N 1
ATOM 3635 C CA . VAL B 1 166 ? -3.624 8.955 45.213 1.000 20.272 164 VAL B CA 1
ATOM 3636 C C . VAL B 1 166 ? -4.943 9.543 45.693 1.000 18.602 164 VAL B C 1
ATOM 3637 O O . VAL B 1 166 ? -5.835 9.698 44.890 1.000 17.505 164 VAL B O 1
ATOM 3641 N N . GLY B 1 167 ? -5.056 9.833 46.995 1.000 18.770 165 GLY B N 1
ATOM 3642 C CA . GLY B 1 167 ? -6.272 10.407 47.529 1.000 18.868 165 GLY B CA 1
ATOM 3643 C C . GLY B 1 167 ? -6.295 11.942 47.586 1.000 19.770 165 GLY B C 1
ATOM 3644 O O . GLY B 1 167 ? -5.288 12.630 47.329 1.000 18.629 165 GLY B O 1
ATOM 3645 N N . PRO B 1 168 ? -7.465 12.526 47.943 1.000 18.889 166 PRO B N 1
ATOM 3646 C CA . PRO B 1 168 ? -7.566 13.962 48.163 1.000 18.726 166 PRO B CA 1
ATOM 3647 C C . PRO B 1 168 ? -6.800 14.361 49.409 1.000 19.763 166 PRO B C 1
ATOM 3648 O O . PRO B 1 168 ? -6.758 13.624 50.397 1.000 19.892 166 PRO B O 1
ATOM 3652 N N . SER B 1 169 ? -6.277 15.598 49.378 1.000 22.338 167 SER B N 1
ATOM 3653 C CA A SER B 1 169 ? -5.644 16.197 50.538 0.700 23.455 167 SER B CA 1
ATOM 3654 C CA B SER B 1 169 ? -5.613 16.243 50.504 0.300 22.206 167 SER B CA 1
ATOM 3655 C C . SER B 1 169 ? -6.519 17.354 51.030 1.000 22.567 167 SER B C 1
ATOM 3656 O O . SER B 1 169 ? -7.065 18.115 50.230 1.000 21.879 167 SER B O 1
ATOM 3661 N N . ILE B 1 170 ? -6.653 17.474 52.356 1.000 21.207 168 ILE B N 1
ATOM 3662 C CA . ILE B 1 170 ? -7.422 18.535 52.987 1.000 21.980 168 ILE B CA 1
ATOM 3663 C C . ILE B 1 170 ? -6.415 19.473 53.652 1.000 26.496 168 ILE B C 1
ATOM 3664 O O . ILE B 1 170 ? -5.550 19.019 54.412 1.000 26.204 168 ILE B O 1
ATOM 3669 N N . GLU B 1 171 ? -6.562 20.777 53.399 1.000 27.407 169 GLU B N 1
ATOM 3670 C CA . GLU B 1 171 ? -5.714 21.788 54.015 1.000 34.804 169 GLU B CA 1
ATOM 3671 C C . GLU B 1 171 ? -5.962 21.812 55.521 1.000 37.174 169 GLU B C 1
ATOM 3672 O O . GLU B 1 171 ? -7.082 21.568 55.969 1.000 37.111 169 GLU B O 1
ATOM 3678 N N . ARG B 1 172 ? -4.909 22.135 56.289 1.000 41.543 170 ARG B N 1
ATOM 3679 C CA . ARG B 1 172 ? -4.975 22.230 57.742 1.000 45.116 170 ARG B CA 1
ATOM 3680 C C . ARG B 1 172 ? -6.121 23.157 58.146 1.000 43.572 170 ARG B C 1
ATOM 3681 O O . ARG B 1 172 ? -6.216 24.260 57.603 1.000 46.925 170 ARG B O 1
ATOM 3689 N N A GLY B 1 173 ? -6.995 22.669 59.040 0.500 44.109 171 GLY B N 1
ATOM 3690 N N B GLY B 1 173 ? -6.979 22.694 59.069 0.500 43.473 171 GLY B N 1
ATOM 3691 C CA A GLY B 1 173 ? -8.095 23.444 59.600 0.500 43.742 171 GLY B CA 1
ATOM 3692 C CA B GLY B 1 173 ? -8.096 23.480 59.582 0.500 42.723 171 GLY B CA 1
ATOM 3693 C C A GLY B 1 173 ? -9.228 23.774 58.624 0.500 43.281 171 GLY B C 1
ATOM 3694 C C B GLY B 1 173 ? -9.387 23.356 58.769 0.500 41.439 171 GLY B C 1
ATOM 3695 O O A GLY B 1 173 ? -10.040 24.653 58.924 0.500 45.031 171 GLY B O 1
ATOM 3696 O O B GLY B 1 173 ? -10.469 23.415 59.351 0.500 42.313 171 GLY B O 1
ATOM 3697 N N . MET B 1 174 ? -9.270 23.119 57.451 1.000 40.544 172 MET B N 1
ATOM 3698 C CA A MET B 1 174 ? -10.327 23.350 56.473 0.600 39.481 172 MET B CA 1
ATOM 3699 C CA B MET B 1 174 ? -10.339 23.361 56.499 0.400 38.515 172 MET B CA 1
ATOM 3700 C C . MET B 1 174 ? -11.269 22.153 56.435 1.000 35.303 172 MET B C 1
ATOM 3701 O O . MET B 1 174 ? -10.890 21.054 56.784 1.000 33.581 172 MET B O 1
ATOM 3710 N N . ARG B 1 175 ? -12.494 22.402 55.968 1.000 35.558 173 ARG B N 1
ATOM 3711 C CA A ARG B 1 175 ? -13.510 21.360 55.899 0.700 32.515 173 ARG B CA 1
ATOM 3712 C CA B ARG B 1 175 ? -13.566 21.429 55.846 0.300 32.772 173 ARG B CA 1
ATOM 3713 C C . ARG B 1 175 ? -13.367 20.621 54.571 1.000 30.919 173 ARG B C 1
ATOM 3714 O O . ARG B 1 175 ? -12.759 21.105 53.629 1.000 30.498 173 ARG B O 1
ATOM 3729 N N . VAL B 1 176 ? -13.998 19.449 54.521 1.000 27.384 174 VAL B N 1
ATOM 3730 C CA . VAL B 1 176 ? -14.085 18.639 53.326 1.000 26.214 174 VAL B CA 1
ATOM 3731 C C . VAL B 1 176 ? -15.167 19.211 52.419 1.000 24.624 174 VAL B C 1
ATOM 3732 O O . VAL B 1 176 ? -16.257 19.525 52.886 1.000 24.582 174 VAL B O 1
ATOM 3736 N N . SER B 1 177 ? -14.905 19.164 51.107 1.000 22.428 175 SER B N 1
ATOM 3737 C CA . SER B 1 177 ? -15.872 19.578 50.106 1.000 21.350 175 SER B CA 1
ATOM 3738 C C . SER B 1 177 ? -16.516 18.348 49.484 1.000 20.771 175 SER B C 1
ATOM 3739 O O . SER B 1 177 ? -16.036 17.218 49.640 1.000 22.189 175 SER B O 1
ATOM 3742 N N . SER B 1 178 ? -17.634 18.556 48.791 1.000 23.557 176 SER B N 1
ATOM 3743 C CA . SER B 1 178 ? -18.241 17.503 48.004 1.000 24.498 176 SER B CA 1
ATOM 3744 C C . SER B 1 178 ? -17.243 16.893 47.022 1.000 22.504 176 SER B C 1
ATOM 3745 O O . SER B 1 178 ? -17.259 15.685 46.865 1.000 23.076 176 SER B O 1
ATOM 3748 N N . ASP B 1 179 ? -16.430 17.732 46.368 1.000 23.008 177 ASP B N 1
ATOM 3749 C CA A ASP B 1 179 ? -15.405 17.250 45.455 0.600 22.181 177 ASP B CA 1
ATOM 3750 C CA B ASP B 1 179 ? -15.435 17.204 45.445 0.400 23.033 177 ASP B CA 1
ATOM 3751 C C . ASP B 1 179 ? -14.414 16.347 46.182 1.000 21.492 177 ASP B C 1
ATOM 3752 O O . ASP B 1 179 ? -13.974 15.335 45.635 1.000 22.259 177 ASP B O 1
ATOM 3761 N N . ASP B 1 180 ? -14.026 16.741 47.402 1.000 20.731 178 ASP B N 1
ATOM 3762 C CA . ASP B 1 180 ? -13.087 15.914 48.142 1.000 20.754 178 ASP B CA 1
ATOM 3763 C C . ASP B 1 180 ? -13.685 14.534 48.420 1.000 19.880 178 ASP B C 1
ATOM 3764 O O . ASP B 1 180 ? -12.974 13.557 48.316 1.000 17.741 178 ASP B O 1
ATOM 3769 N N . VAL B 1 181 ? -14.949 14.487 48.838 1.000 19.679 179 VAL B N 1
ATOM 3770 C CA . VAL B 1 181 ? -15.627 13.221 49.097 1.000 19.124 179 VAL B CA 1
ATOM 3771 C C . VAL B 1 181 ? -15.684 12.391 47.827 1.000 18.836 179 VAL B C 1
ATOM 3772 O O . VAL B 1 181 ? -15.446 11.183 47.860 1.000 18.134 179 VAL B O 1
ATOM 3776 N N . LYS B 1 182 ? -15.950 13.047 46.699 1.000 20.965 180 LYS B N 1
ATOM 3777 C CA A LYS B 1 182 ? -16.076 12.311 45.456 0.500 21.225 180 LYS B CA 1
ATOM 3778 C CA B LYS B 1 182 ? -16.043 12.391 45.403 0.500 20.604 180 LYS B CA 1
ATOM 3779 C C . LYS B 1 182 ? -14.724 11.708 45.057 1.000 20.509 180 LYS B C 1
ATOM 3780 O O . LYS B 1 182 ? -14.715 10.555 44.613 1.000 20.934 180 LYS B O 1
ATOM 3791 N N . LYS B 1 183 ? -13.611 12.426 45.284 1.000 20.063 181 LYS B N 1
ATOM 3792 C CA A LYS B 1 183 ? -12.275 11.899 45.043 0.500 20.415 181 LYS B CA 1
ATOM 3793 C CA B LYS B 1 183 ? -12.265 11.909 45.053 0.500 21.145 181 LYS B CA 1
ATOM 3794 C C . LYS B 1 183 ? -11.983 10.676 45.914 1.000 20.243 181 LYS B C 1
ATOM 3795 O O . LYS B 1 183 ? -11.438 9.694 45.449 1.000 19.795 181 LYS B O 1
ATOM 3806 N N . LEU B 1 184 ? -12.305 10.726 47.209 1.000 19.818 182 LEU B N 1
ATOM 3807 C CA . LEU B 1 184 ? -12.014 9.580 48.041 1.000 17.123 182 LEU B CA 1
ATOM 3808 C C . LEU B 1 184 ? -12.836 8.371 47.632 1.000 17.766 182 LEU B C 1
ATOM 3809 O O . LEU B 1 184 ? -12.298 7.271 47.545 1.000 17.463 182 LEU B O 1
ATOM 3814 N N . GLU B 1 185 ? -14.138 8.595 47.359 1.000 18.315 183 GLU B N 1
ATOM 3815 C CA A GLU B 1 185 ? -14.992 7.544 46.832 0.600 18.735 183 GLU B CA 1
ATOM 3816 C CA B GLU B 1 185 ? -14.996 7.549 46.829 0.400 18.289 183 GLU B CA 1
ATOM 3817 C C . GLU B 1 185 ? -14.326 6.933 45.604 1.000 18.879 183 GLU B C 1
ATOM 3818 O O . GLU B 1 185 ? -14.311 5.714 45.468 1.000 18.570 183 GLU B O 1
ATOM 3829 N N . ARG B 1 186 ? -13.771 7.762 44.718 1.000 20.839 184 ARG B N 1
ATOM 3830 C CA . ARG B 1 186 ? -13.198 7.249 43.462 1.000 20.958 184 ARG B CA 1
ATOM 3831 C C . ARG B 1 186 ? -12.006 6.323 43.753 1.000 20.468 184 ARG B C 1
ATOM 3832 O O . ARG B 1 186 ? -11.803 5.327 43.057 1.000 20.000 184 ARG B O 1
ATOM 3840 N N . CYS B 1 187 ? -11.191 6.671 44.761 1.000 19.131 185 CYS B N 1
ATOM 3841 C CA . CYS B 1 187 ? -10.040 5.874 45.152 1.000 19.019 185 CYS B CA 1
ATOM 3842 C C . CYS B 1 187 ? -10.524 4.473 45.506 1.000 19.706 185 CYS B C 1
ATOM 3843 O O . CYS B 1 187 ? -9.993 3.487 45.018 1.000 21.505 185 CYS B O 1
ATOM 3846 N N . TYR B 1 188 ? -11.510 4.385 46.412 1.000 19.788 186 TYR B N 1
ATOM 3847 C CA . TYR B 1 188 ? -12.040 3.095 46.812 1.000 19.246 186 TYR B CA 1
ATOM 3848 C C . TYR B 1 188 ? -12.632 2.371 45.600 1.000 21.793 186 TYR B C 1
ATOM 3849 O O . TYR B 1 188 ? -12.351 1.207 45.438 1.000 19.431 186 TYR B O 1
ATOM 3858 N N . ASN B 1 189 ? -13.420 3.056 44.756 1.000 23.681 187 ASN B N 1
ATOM 3859 C CA . ASN B 1 189 ? -14.036 2.391 43.606 1.000 22.532 187 ASN B CA 1
ATOM 3860 C C . ASN B 1 189 ? -12.978 1.854 42.647 1.000 23.630 187 ASN B C 1
ATOM 3861 O O . ASN B 1 189 ? -13.100 0.716 42.165 1.000 22.956 187 ASN B O 1
ATOM 3866 N N . SER B 1 190 ? -11.976 2.678 42.329 1.000 23.165 188 SER B N 1
ATOM 3867 C CA . SER B 1 190 ? -10.959 2.299 41.356 1.000 20.987 188 SER B CA 1
ATOM 3868 C C . SER B 1 190 ? -10.172 1.075 41.802 1.000 22.745 188 SER B C 1
ATOM 3869 O O . SER B 1 190 ? -9.827 0.236 40.962 1.000 21.336 188 SER B O 1
ATOM 3872 N N . CYS B 1 191 ? -9.868 1.004 43.106 1.000 22.142 189 CYS B N 1
ATOM 3873 C CA . CYS B 1 191 ? -9.129 -0.093 43.695 1.000 22.057 189 CYS B CA 1
ATOM 3874 C C . CYS B 1 191 ? -9.959 -1.373 43.613 1.000 22.269 189 CYS B C 1
ATOM 3875 O O . CYS B 1 191 ? -9.418 -2.440 43.290 1.000 21.341 189 CYS B O 1
ATOM 3878 N N . LEU B 1 192 ? -11.247 -1.274 43.970 1.000 22.688 190 LEU B N 1
ATOM 3879 C CA . LEU B 1 192 ? -12.127 -2.441 43.944 1.000 22.512 190 LEU B CA 1
ATOM 3880 C C . LEU B 1 192 ? -12.284 -2.983 42.526 1.000 24.899 190 LEU B C 1
ATOM 3881 O O . LEU B 1 192 ? -12.265 -4.203 42.366 1.000 23.392 190 LEU B O 1
ATOM 3886 N N . GLU B 1 193 ? -12.455 -2.071 41.557 1.000 23.806 191 GLU B N 1
ATOM 3887 C CA . GLU B 1 193 ? -12.613 -2.411 40.146 1.000 25.190 191 GLU B CA 1
ATOM 3888 C C . GLU B 1 193 ? -11.361 -3.140 39.662 1.000 25.533 191 GLU B C 1
ATOM 3889 O O . GLU B 1 193 ? -11.477 -4.161 39.012 1.000 26.164 191 GLU B O 1
ATOM 3895 N N . LEU B 1 194 ? -10.182 -2.571 39.950 1.000 26.029 192 LEU B N 1
ATOM 3896 C CA . LEU B 1 194 ? -8.919 -3.129 39.474 1.000 26.062 192 LEU B CA 1
ATOM 3897 C C . LEU B 1 194 ? -8.671 -4.514 40.051 1.000 26.169 192 LEU B C 1
ATOM 3898 O O . LEU B 1 194 ? -8.273 -5.412 39.302 1.000 26.617 192 LEU B O 1
ATOM 3903 N N . ALA B 1 195 ? -8.888 -4.665 41.367 1.000 24.280 193 ALA B N 1
ATOM 3904 C CA . ALA B 1 195 ? -8.712 -5.952 42.009 1.000 24.971 193 ALA B CA 1
ATOM 3905 C C . ALA B 1 195 ? -9.667 -6.991 41.425 1.000 26.130 193 ALA B C 1
ATOM 3906 O O . ALA B 1 195 ? -9.258 -8.144 41.286 1.000 28.213 193 ALA B O 1
ATOM 3908 N N . SER B 1 196 ? -10.907 -6.575 41.104 1.000 27.078 194 SER B N 1
ATOM 3909 C CA . SER B 1 196 ? -11.908 -7.443 40.493 1.000 28.772 194 SER B CA 1
ATOM 3910 C C . SER B 1 196 ? -11.471 -7.845 39.082 1.000 29.041 194 SER B C 1
ATOM 3911 O O . SER B 1 196 ? -11.558 -9.030 38.736 1.000 31.941 194 SER B O 1
ATOM 3914 N N . GLU B 1 197 ? -10.897 -6.905 38.314 1.000 28.594 195 GLU B N 1
ATOM 3915 C CA . GLU B 1 197 ? -10.349 -7.190 36.986 1.000 31.345 195 GLU B CA 1
ATOM 3916 C C . GLU B 1 197 ? -9.220 -8.229 37.039 1.000 31.293 195 GLU B C 1
ATOM 3917 O O . GLU B 1 197 ? -9.113 -9.052 36.120 1.000 32.131 195 GLU B O 1
ATOM 3923 N N . TYR B 1 198 ? -8.410 -8.220 38.115 1.000 30.291 196 TYR B N 1
ATOM 3924 C CA . TYR B 1 198 ? -7.304 -9.159 38.302 1.000 30.825 196 TYR B CA 1
ATOM 3925 C C . TYR B 1 198 ? -7.769 -10.442 38.994 1.000 30.538 196 TYR B C 1
ATOM 3926 O O . TYR B 1 198 ? -6.958 -11.326 39.250 1.000 31.659 196 TYR B O 1
ATOM 3935 N N . LYS B 1 199 ? -9.070 -10.577 39.269 1.000 30.951 197 LYS B N 1
ATOM 3936 C CA . LYS B 1 199 ? -9.679 -11.789 39.800 1.000 33.486 197 LYS B CA 1
ATOM 3937 C C . LYS B 1 199 ? -9.084 -12.143 41.161 1.000 33.473 197 LYS B C 1
ATOM 3938 O O . LYS B 1 199 ? -8.872 -13.322 41.446 1.000 33.700 197 LYS B O 1
ATOM 3944 N N . LEU B 1 200 ? -8.852 -11.117 42.007 1.000 30.236 198 LEU B N 1
ATOM 3945 C CA . LEU B 1 200 ? -8.245 -11.341 43.308 1.000 29.467 198 LEU B CA 1
ATOM 3946 C C . LEU B 1 200 ? -9.314 -11.801 44.288 1.000 29.891 198 LEU B C 1
ATOM 3947 O O . LEU B 1 200 ? -10.492 -11.494 44.106 1.000 29.236 198 LEU B O 1
ATOM 3952 N N . ASN B 1 201 ? -8.852 -12.480 45.336 1.000 29.960 199 ASN B N 1
ATOM 3953 C CA . ASN B 1 201 ? -9.678 -12.967 46.425 1.000 30.228 199 ASN B CA 1
ATOM 3954 C C . ASN B 1 201 ? -9.816 -11.919 47.529 1.000 28.870 199 ASN B C 1
ATOM 3955 O O . ASN B 1 201 ? -10.889 -11.787 48.124 1.000 31.175 199 ASN B O 1
ATOM 3960 N N . SER B 1 202 ? -8.754 -11.141 47.785 1.000 26.392 200 SER B N 1
ATOM 3961 C CA . SER B 1 202 ? -8.702 -10.291 48.970 1.000 26.135 200 SER B CA 1
ATOM 3962 C C . SER B 1 202 ? -7.951 -9.000 48.645 1.000 24.969 200 SER B C 1
ATOM 3963 O O . SER B 1 202 ? -6.975 -9.015 47.921 1.000 26.408 200 SER B O 1
ATOM 3966 N N . ILE B 1 203 ? -8.451 -7.884 49.163 1.000 23.516 201 ILE B N 1
ATOM 3967 C CA . ILE B 1 203 ? -7.790 -6.586 49.104 1.000 22.350 201 ILE B CA 1
ATOM 3968 C C . ILE B 1 203 ? -7.908 -5.958 50.496 1.000 21.678 201 ILE B C 1
ATOM 3969 O O . ILE B 1 203 ? -8.965 -6.051 51.110 1.000 23.301 201 ILE B O 1
ATOM 3974 N N . ALA B 1 204 ? -6.805 -5.347 50.974 1.000 20.103 202 ALA B N 1
ATOM 3975 C CA . ALA B 1 204 ? -6.745 -4.659 52.239 1.000 21.238 202 ALA B CA 1
ATOM 3976 C C . ALA B 1 204 ? -6.474 -3.168 51.977 1.000 19.762 202 ALA B C 1
ATOM 3977 O O . ALA B 1 204 ? -5.477 -2.835 51.332 1.000 20.505 202 ALA B O 1
ATOM 3979 N N . PHE B 1 205 ? -7.388 -2.286 52.421 1.000 20.467 203 PHE B N 1
ATOM 3980 C CA . PHE B 1 205 ? -7.250 -0.841 52.317 1.000 17.518 203 PHE B CA 1
ATOM 3981 C C . PHE B 1 205 ? -6.574 -0.290 53.570 1.000 17.640 203 PHE B C 1
ATOM 3982 O O . PHE B 1 205 ? -6.898 -0.712 54.680 1.000 18.751 203 PHE B O 1
ATOM 3990 N N . CYS B 1 206 ? -5.686 0.690 53.390 1.000 17.892 204 CYS B N 1
ATOM 3991 C CA . CYS B 1 206 ? -5.330 1.616 54.472 1.000 15.180 204 CYS B CA 1
ATOM 3992 C C . CYS B 1 206 ? -6.361 2.718 54.569 1.000 17.058 204 CYS B C 1
ATOM 3993 O O . CYS B 1 206 ? -7.216 2.848 53.702 1.000 18.073 204 CYS B O 1
ATOM 3996 N N . CYS B 1 207 ? -6.271 3.540 55.626 1.000 17.828 205 CYS B N 1
ATOM 3997 C CA . CYS B 1 207 ? -7.192 4.659 55.828 1.000 18.131 205 CYS B CA 1
ATOM 3998 C C . CYS B 1 207 ? -6.763 5.850 54.968 1.000 16.175 205 CYS B C 1
ATOM 3999 O O . CYS B 1 207 ? -6.223 6.834 55.471 1.000 16.912 205 CYS B O 1
ATOM 4002 N N . ILE B 1 208 ? -7.006 5.737 53.664 1.000 17.272 206 ILE B N 1
ATOM 4003 C CA . ILE B 1 208 ? -6.527 6.677 52.661 1.000 16.987 206 ILE B CA 1
ATOM 4004 C C . ILE B 1 208 ? -6.868 8.093 53.097 1.000 17.867 206 ILE B C 1
ATOM 4005 O O . ILE B 1 208 ? -8.018 8.340 53.451 1.000 18.983 206 ILE B O 1
ATOM 4010 N N . SER B 1 209 ? -5.873 8.999 53.030 1.000 16.186 207 SER B N 1
ATOM 4011 C CA . SER B 1 209 ? -6.025 10.447 53.147 1.000 15.413 207 SER B CA 1
ATOM 4012 C C . SER B 1 209 ? -6.201 10.907 54.599 1.000 16.427 207 SER B C 1
ATOM 4013 O O . SER B 1 209 ? -6.275 12.141 54.813 1.000 17.617 207 SER B O 1
ATOM 4016 N N . THR B 1 210 ? -6.203 9.956 55.557 1.000 16.883 208 THR B N 1
ATOM 4017 C CA . THR B 1 210 ? -6.484 10.348 56.934 1.000 18.223 208 THR B CA 1
ATOM 4018 C C . THR B 1 210 ? -5.212 10.555 57.744 1.000 19.988 208 THR B C 1
ATOM 4019 O O . THR B 1 210 ? -5.320 10.878 58.941 1.000 21.228 208 THR B O 1
ATOM 4023 N N . GLY B 1 211 ? -4.032 10.347 57.158 1.000 20.017 209 GLY B N 1
ATOM 4024 C CA . GLY B 1 211 ? -2.771 10.628 57.834 1.000 21.778 209 GLY B CA 1
ATOM 4025 C C . GLY B 1 211 ? -2.363 12.084 57.606 1.000 23.400 209 GLY B C 1
ATOM 4026 O O . GLY B 1 211 ? -3.098 13.039 57.933 1.000 20.006 209 GLY B O 1
ATOM 4027 N N . VAL B 1 212 ? -1.279 12.254 56.846 1.000 23.788 210 VAL B N 1
ATOM 4028 C CA . VAL B 1 212 ? -0.769 13.585 56.559 1.000 23.136 210 VAL B CA 1
ATOM 4029 C C . VAL B 1 212 ? -1.770 14.410 55.739 1.000 20.891 210 VAL B C 1
ATOM 4030 O O . VAL B 1 212 ? -1.768 15.646 55.861 1.000 22.044 210 VAL B O 1
ATOM 4034 N N . PHE B 1 213 ? -2.650 13.735 54.978 1.000 19.454 211 PHE B N 1
ATOM 4035 C CA . PHE B 1 213 ? -3.620 14.433 54.145 1.000 20.143 211 PHE B CA 1
ATOM 4036 C C . PHE B 1 213 ? -4.851 14.906 54.902 1.000 21.563 211 PHE B C 1
ATOM 4037 O O . PHE B 1 213 ? -5.694 15.511 54.272 1.000 23.030 211 PHE B O 1
ATOM 4045 N N . ASN B 1 214 ? -4.971 14.609 56.206 1.000 19.840 212 ASN B N 1
ATOM 4046 C CA . ASN B 1 214 ? -5.854 15.385 57.099 1.000 22.533 212 ASN B CA 1
ATOM 4047 C C . ASN B 1 214 ? -7.349 15.249 56.736 1.000 22.189 212 ASN B C 1
ATOM 4048 O O . ASN B 1 214 ? -8.176 16.064 57.128 1.000 22.859 212 ASN B O 1
ATOM 4053 N N . PHE B 1 215 ? -7.748 14.168 56.042 1.000 21.869 213 PHE B N 1
ATOM 4054 C CA . PHE B 1 215 ? -9.159 13.894 55.851 1.000 19.791 213 PHE B CA 1
ATOM 4055 C C . PHE B 1 215 ? -9.737 13.450 57.199 1.000 22.907 213 PHE B C 1
ATOM 4056 O O . PHE B 1 215 ? -9.187 12.565 57.843 1.000 20.350 213 PHE B O 1
ATOM 4064 N N . PRO B 1 216 ? -10.816 14.086 57.702 1.000 23.176 214 PRO B N 1
ATOM 4065 C CA . PRO B 1 216 ? -11.408 13.673 58.979 1.000 23.463 214 PRO B CA 1
ATOM 4066 C C . PRO B 1 216 ? -11.750 12.191 59.036 1.000 22.489 214 PRO B C 1
ATOM 4067 O O . PRO B 1 216 ? -12.297 11.592 58.096 1.000 22.659 214 PRO B O 1
ATOM 4071 N N . GLN B 1 217 ? -11.320 11.563 60.133 1.000 22.977 215 GLN B N 1
ATOM 4072 C CA . GLN B 1 217 ? -11.237 10.113 60.207 1.000 22.400 215 GLN B CA 1
ATOM 4073 C C . GLN B 1 217 ? -12.624 9.476 60.165 1.000 21.555 215 GLN B C 1
ATOM 4074 O O . GLN B 1 217 ? -12.794 8.434 59.533 1.000 21.339 215 GLN B O 1
ATOM 4080 N N . LYS B 1 218 ? -13.627 10.059 60.843 1.000 20.253 216 LYS B N 1
ATOM 4081 C CA . LYS B 1 218 ? -14.951 9.466 60.840 1.000 22.917 216 LYS B CA 1
ATOM 4082 C C . LYS B 1 218 ? -15.581 9.540 59.453 1.000 21.808 216 LYS B C 1
ATOM 4083 O O . LYS B 1 218 ? -16.154 8.569 58.998 1.000 24.501 216 LYS B O 1
ATOM 4089 N N . LYS B 1 219 ? -15.558 10.728 58.846 1.000 22.031 217 LYS B N 1
ATOM 4090 C CA A LYS B 1 219 ? -16.113 10.957 57.518 0.500 21.270 217 LYS B CA 1
ATOM 4091 C CA B LYS B 1 219 ? -16.162 10.918 57.528 0.500 21.754 217 LYS B CA 1
ATOM 4092 C C . LYS B 1 219 ? -15.441 10.027 56.517 1.000 20.532 217 LYS B C 1
ATOM 4093 O O . LYS B 1 219 ? -16.127 9.403 55.712 1.000 18.890 217 LYS B O 1
ATOM 4104 N N . ALA B 1 220 ? -14.088 9.953 56.590 1.000 20.680 218 ALA B N 1
ATOM 4105 C CA . ALA B 1 220 ? -13.349 9.056 55.695 1.000 20.346 218 ALA B CA 1
ATOM 4106 C C . ALA B 1 220 ? -13.866 7.619 55.815 1.000 20.154 218 ALA B C 1
ATOM 4107 O O . ALA B 1 220 ? -14.142 6.990 54.819 1.000 18.690 218 ALA B O 1
ATOM 4109 N N . ALA B 1 221 ? -14.077 7.132 57.047 1.000 19.905 219 ALA B N 1
ATOM 4110 C CA . ALA B 1 221 ? -14.519 5.773 57.280 1.000 20.679 219 ALA B CA 1
ATOM 4111 C C . ALA B 1 221 ? -15.931 5.555 56.735 1.000 19.188 219 ALA B C 1
ATOM 4112 O O . ALA B 1 221 ? -16.216 4.508 56.154 1.000 23.583 219 ALA B O 1
ATOM 4114 N N . GLU B 1 222 ? -16.816 6.529 56.948 1.000 20.685 220 GLU B N 1
ATOM 4115 C CA . GLU B 1 222 ? -18.167 6.474 56.399 1.000 22.224 220 GLU B CA 1
ATOM 4116 C C . GLU B 1 222 ? -18.117 6.360 54.876 1.000 21.394 220 GLU B C 1
ATOM 4117 O O . GLU B 1 222 ? -18.856 5.556 54.305 1.000 20.322 220 GLU B O 1
ATOM 4123 N N . ILE B 1 223 ? -17.218 7.125 54.228 1.000 20.535 221 ILE B N 1
ATOM 4124 C CA . ILE B 1 223 ? -17.108 7.091 52.765 1.000 20.113 221 ILE B CA 1
ATOM 4125 C C . ILE B 1 223 ? -16.603 5.722 52.311 1.000 19.401 221 ILE B C 1
ATOM 4126 O O . ILE B 1 223 ? -17.115 5.147 51.357 1.000 18.397 221 ILE B O 1
ATOM 4131 N N . ALA B 1 224 ? -15.562 5.222 52.972 1.000 19.626 222 ALA B N 1
ATOM 4132 C CA . ALA B 1 224 ? -14.934 3.965 52.643 1.000 19.193 222 ALA B CA 1
ATOM 4133 C C . ALA B 1 224 ? -15.969 2.846 52.742 1.000 21.268 222 ALA B C 1
ATOM 4134 O O . ALA B 1 224 ? -16.148 2.092 51.790 1.000 20.421 222 ALA B O 1
ATOM 4136 N N . ILE B 1 225 ? -16.643 2.768 53.892 1.000 18.929 223 ILE B N 1
ATOM 4137 C CA . ILE B 1 225 ? -17.634 1.723 54.076 1.000 19.908 223 ILE B CA 1
ATOM 4138 C C . ILE B 1 225 ? -18.758 1.794 53.043 1.000 21.026 223 ILE B C 1
ATOM 4139 O O . ILE B 1 225 ? -19.176 0.756 52.508 1.000 23.587 223 ILE B O 1
ATOM 4144 N N . ARG B 1 226 ? -19.295 3.007 52.837 1.000 19.938 224 ARG B N 1
ATOM 4145 C CA . ARG B 1 226 ? -20.430 3.210 51.954 1.000 21.085 224 ARG B CA 1
ATOM 4146 C C . ARG B 1 226 ? -20.027 2.786 50.540 1.000 18.862 224 ARG B C 1
ATOM 4147 O O . ARG B 1 226 ? -20.794 2.121 49.828 1.000 19.205 224 ARG B O 1
ATOM 4155 N N . THR B 1 227 ? -18.821 3.180 50.123 1.000 18.513 225 THR B N 1
ATOM 4156 C CA . THR B 1 227 ? -18.341 2.870 48.779 1.000 19.656 225 THR B CA 1
ATOM 4157 C C . THR B 1 227 ? -18.167 1.359 48.625 1.000 19.996 225 THR B C 1
ATOM 4158 O O . THR B 1 227 ? -18.570 0.799 47.603 1.000 21.543 225 THR B O 1
ATOM 4162 N N . VAL B 1 228 ? -17.583 0.685 49.620 1.000 19.761 226 VAL B N 1
ATOM 4163 C CA . VAL B 1 228 ? -17.364 -0.764 49.530 1.000 20.206 226 VAL B CA 1
ATOM 4164 C C . VAL B 1 228 ? -18.722 -1.477 49.468 1.000 21.960 226 VAL B C 1
ATOM 4165 O O . VAL B 1 228 ? -18.911 -2.347 48.628 1.000 23.027 226 VAL B O 1
ATOM 4169 N N . LYS B 1 229 ? -19.664 -1.095 50.343 1.000 21.501 227 LYS B N 1
ATOM 4170 C CA . LYS B 1 229 ? -20.960 -1.767 50.409 1.000 22.414 227 LYS B CA 1
ATOM 4171 C C . LYS B 1 229 ? -21.766 -1.519 49.132 1.000 22.707 227 LYS B C 1
ATOM 4172 O O . LYS B 1 229 ? -22.379 -2.452 48.615 1.000 25.569 227 LYS B O 1
ATOM 4178 N N . ASP B 1 230 ? -21.747 -0.295 48.621 1.000 24.156 228 ASP B N 1
ATOM 4179 C CA . ASP B 1 230 ? -22.344 -0.020 47.315 1.000 24.739 228 ASP B CA 1
ATOM 4180 C C . ASP B 1 230 ? -21.739 -0.895 46.209 1.000 24.748 228 ASP B C 1
ATOM 4181 O O . ASP B 1 230 ? -22.478 -1.463 45.357 1.000 24.709 228 ASP B O 1
ATOM 4186 N N . PHE B 1 231 ? -20.399 -1.010 46.205 1.000 21.976 229 PHE B N 1
ATOM 4187 C CA . PHE B 1 231 ? -19.726 -1.821 45.206 1.000 23.501 229 PHE B CA 1
ATOM 4188 C C . PHE B 1 231 ? -20.235 -3.264 45.296 1.000 25.807 229 PHE B C 1
ATOM 4189 O O . PHE B 1 231 ? -20.579 -3.860 44.265 1.000 27.640 229 PHE B O 1
ATOM 4197 N N . LEU B 1 232 ? -20.266 -3.821 46.521 1.000 25.622 230 LEU B N 1
ATOM 4198 C CA . LEU B 1 232 ? -20.607 -5.230 46.699 1.000 30.391 230 LEU B CA 1
ATOM 4199 C C . LEU B 1 232 ? -22.077 -5.455 46.316 1.000 31.725 230 LEU B C 1
ATOM 4200 O O . LEU B 1 232 ? -22.396 -6.479 45.711 1.000 33.936 230 LEU B O 1
ATOM 4205 N N . ASN B 1 233 ? -22.955 -4.479 46.619 1.000 32.100 231 ASN B N 1
ATOM 4206 C CA A ASN B 1 233 ? -24.373 -4.604 46.333 0.600 33.078 231 ASN B CA 1
ATOM 4207 C CA B ASN B 1 233 ? -24.381 -4.604 46.335 0.400 33.726 231 ASN B CA 1
ATOM 4208 C C . ASN B 1 233 ? -24.649 -4.591 44.829 1.000 34.879 231 ASN B C 1
ATOM 4209 O O . ASN B 1 233 ? -25.655 -5.155 44.403 1.000 40.164 231 ASN B O 1
ATOM 4218 N N . SER B 1 234 ? -23.769 -3.943 44.043 1.000 33.798 232 SER B N 1
ATOM 4219 C CA A SER B 1 234 ? -24.048 -3.594 42.656 0.400 33.958 232 SER B CA 1
ATOM 4220 C CA B SER B 1 234 ? -24.057 -3.601 42.656 0.600 35.161 232 SER B CA 1
ATOM 4221 C C . SER B 1 234 ? -23.165 -4.361 41.673 1.000 36.464 232 SER B C 1
ATOM 4222 O O . SER B 1 234 ? -23.410 -4.302 40.470 1.000 37.338 232 SER B O 1
ATOM 4227 N N . ASN B 1 235 ? -22.127 -5.080 42.158 1.000 37.452 233 ASN B N 1
ATOM 4228 C CA . ASN B 1 235 ? -21.173 -5.713 41.250 1.000 39.071 233 ASN B CA 1
ATOM 4229 C C . ASN B 1 235 ? -20.921 -7.166 41.648 1.000 37.409 233 ASN B C 1
ATOM 4230 O O . ASN B 1 235 ? -20.748 -7.505 42.820 1.000 36.717 233 ASN B O 1
ATOM 4235 N N . GLU B 1 236 ? -20.882 -8.026 40.625 1.000 36.547 234 GLU B N 1
ATOM 4236 C CA . GLU B 1 236 ? -20.216 -9.310 40.717 1.000 38.336 234 GLU B CA 1
ATOM 4237 C C . GLU B 1 236 ? -18.715 -9.078 40.895 1.000 37.417 234 GLU B C 1
ATOM 4238 O O . GLU B 1 236 ? -18.136 -8.203 40.246 1.000 38.084 234 GLU B O 1
ATOM 4244 N N . THR B 1 237 ? -18.090 -9.862 41.777 1.000 34.432 235 THR B N 1
ATOM 4245 C CA . THR B 1 237 ? -16.657 -9.733 42.032 1.000 33.447 235 THR B CA 1
ATOM 4246 C C . THR B 1 237 ? -16.065 -11.068 42.479 1.000 31.278 235 THR B C 1
ATOM 4247 O O . THR B 1 237 ? -16.712 -11.821 43.195 1.000 35.484 235 THR B O 1
ATOM 4251 N N . SER B 1 238 ? -14.785 -11.257 42.142 1.000 29.392 236 SER B N 1
ATOM 4252 C CA . SER B 1 238 ? -13.968 -12.340 42.646 1.000 33.095 236 SER B CA 1
ATOM 4253 C C . SER B 1 238 ? -13.644 -12.106 44.112 1.000 32.645 236 SER B C 1
ATOM 4254 O O . SER B 1 238 ? -13.286 -13.048 44.801 1.000 32.958 236 SER B O 1
ATOM 4257 N N . LEU B 1 239 ? -13.691 -10.833 44.551 1.000 30.424 237 LEU B N 1
ATOM 4258 C CA . LEU B 1 239 ? -13.328 -10.502 45.912 1.000 30.696 237 LEU B CA 1
ATOM 4259 C C . LEU B 1 239 ? -14.277 -11.176 46.890 1.000 29.576 237 LEU B C 1
ATOM 4260 O O . LEU B 1 239 ? -15.495 -11.006 46.786 1.000 28.529 237 LEU B O 1
ATOM 4265 N N . ASN B 1 240 ? -13.692 -11.952 47.799 1.000 29.224 238 ASN B N 1
ATOM 4266 C CA . ASN B 1 240 ? -14.414 -12.567 48.899 1.000 32.008 238 ASN B CA 1
ATOM 4267 C C . ASN B 1 240 ? -14.130 -11.831 50.203 1.000 29.543 238 ASN B C 1
ATOM 4268 O O . ASN B 1 240 ? -14.875 -12.012 51.162 1.000 31.406 238 ASN B O 1
ATOM 4273 N N . HIS B 1 241 ? -13.045 -11.048 50.267 1.000 28.396 239 HIS B N 1
ATOM 4274 C CA . HIS B 1 241 ? -12.690 -10.355 51.499 1.000 28.223 239 HIS B CA 1
ATOM 4275 C C . HIS B 1 241 ? -12.208 -8.948 51.163 1.000 27.193 239 HIS B C 1
ATOM 4276 O O . HIS B 1 241 ? -11.257 -8.799 50.413 1.000 29.585 239 HIS B O 1
ATOM 4283 N N . ILE B 1 242 ? -12.854 -7.943 51.738 1.000 25.306 240 ILE B N 1
ATOM 4284 C CA . ILE B 1 242 ? -12.436 -6.559 51.588 1.000 25.343 240 ILE B CA 1
ATOM 4285 C C . ILE B 1 242 ? -12.065 -6.096 52.985 1.000 24.016 240 ILE B C 1
ATOM 4286 O O . ILE B 1 242 ? -12.942 -5.931 53.833 1.000 24.481 240 ILE B O 1
ATOM 4291 N N . ILE B 1 243 ? -10.764 -5.897 53.219 1.000 25.574 241 ILE B N 1
ATOM 4292 C CA . ILE B 1 243 ? -10.270 -5.698 54.577 1.000 25.095 241 ILE B CA 1
ATOM 4293 C C . ILE B 1 243 ? -10.021 -4.215 54.785 1.000 24.392 241 ILE B C 1
ATOM 4294 O O . ILE B 1 243 ? -9.231 -3.635 54.045 1.000 22.589 241 ILE B O 1
ATOM 4299 N N . PHE B 1 244 ? -10.577 -3.668 55.874 1.000 22.564 242 PHE B N 1
ATOM 4300 C CA . PHE B 1 244 ? -10.182 -2.361 56.343 1.000 21.871 242 PHE B CA 1
ATOM 4301 C C . PHE B 1 244 ? -9.035 -2.569 57.312 1.000 21.264 242 PHE B C 1
ATOM 4302 O O . PHE B 1 244 ? -9.278 -2.922 58.471 1.000 21.587 242 PHE B O 1
ATOM 4310 N N . ASP B 1 245 ? -7.812 -2.348 56.807 1.000 20.260 243 ASP B N 1
ATOM 4311 C CA . ASP B 1 245 ? -6.621 -2.391 57.622 1.000 20.890 243 ASP B CA 1
ATOM 4312 C C . ASP B 1 245 ? -6.442 -1.006 58.254 1.000 20.159 243 ASP B C 1
ATOM 4313 O O . ASP B 1 245 ? -5.885 -0.114 57.654 1.000 18.116 243 ASP B O 1
ATOM 4318 N N . VAL B 1 246 ? -6.854 -0.872 59.515 1.000 20.725 244 VAL B N 1
ATOM 4319 C CA . VAL B 1 246 ? -6.629 0.314 60.316 1.000 20.210 244 VAL B CA 1
ATOM 4320 C C . VAL B 1 246 ? -5.316 0.154 61.094 1.000 21.888 244 VAL B C 1
ATOM 4321 O O . VAL B 1 246 ? -4.979 -0.944 61.572 1.000 20.808 244 VAL B O 1
ATOM 4325 N N . PHE B 1 247 ? -4.626 1.280 61.265 1.000 22.917 245 PHE B N 1
ATOM 4326 C CA . PHE B 1 247 ? -3.376 1.353 61.993 1.000 23.531 245 PHE B CA 1
ATOM 4327 C C . PHE B 1 247 ? -3.627 1.867 63.402 1.000 24.021 245 PHE B C 1
ATOM 4328 O O . PHE B 1 247 ? -3.164 1.234 64.366 1.000 25.594 245 PHE B O 1
ATOM 4336 N N . THR B 1 248 ? -4.391 2.959 63.539 1.000 22.439 246 THR B N 1
ATOM 4337 C CA . THR B 1 248 ? -4.566 3.610 64.833 1.000 23.257 246 THR B CA 1
ATOM 4338 C C . THR B 1 248 ? -5.756 3.012 65.573 1.000 21.748 246 THR B C 1
ATOM 4339 O O . THR B 1 248 ? -6.752 2.585 64.976 1.000 22.559 246 THR B O 1
ATOM 4343 N N . ASP B 1 249 ? -5.640 2.985 66.894 1.000 25.507 247 ASP B N 1
ATOM 4344 C CA . ASP B 1 249 ? -6.742 2.568 67.731 1.000 22.883 247 ASP B CA 1
ATOM 4345 C C . ASP B 1 249 ? -7.999 3.383 67.446 1.000 22.650 247 ASP B C 1
ATOM 4346 O O . ASP B 1 249 ? -9.097 2.829 67.506 1.000 22.196 247 ASP B O 1
ATOM 4351 N N . LYS B 1 250 ? -7.833 4.685 67.171 1.000 22.865 248 LYS B N 1
ATOM 4352 C CA . LYS B 1 250 ? -8.950 5.575 66.873 1.000 22.826 248 LYS B CA 1
ATOM 4353 C C . LYS B 1 250 ? -9.701 5.131 65.606 1.000 21.748 248 LYS B C 1
ATOM 4354 O O . LYS B 1 250 ? -10.919 5.111 65.607 1.000 20.412 248 LYS B O 1
ATOM 4360 N N . ASP B 1 251 ? -8.961 4.787 64.549 1.000 22.052 249 ASP B N 1
ATOM 4361 C CA . ASP B 1 251 ? -9.589 4.289 63.341 1.000 21.659 249 ASP B CA 1
ATOM 4362 C C . ASP B 1 251 ? -10.264 2.939 63.590 1.000 20.581 249 ASP B C 1
ATOM 4363 O O . ASP B 1 251 ? -11.361 2.737 63.111 1.000 21.761 249 ASP B O 1
ATOM 4368 N N . TYR B 1 252 ? -9.664 2.061 64.388 1.000 23.631 250 TYR B N 1
ATOM 4369 C CA . TYR B 1 252 ? -10.306 0.815 64.768 1.000 23.978 250 TYR B CA 1
ATOM 4370 C C . TYR B 1 252 ? -11.649 1.087 65.437 1.000 24.923 250 TYR B C 1
ATOM 4371 O O . TYR B 1 252 ? -12.633 0.452 65.081 1.000 24.546 250 TYR B O 1
ATOM 4380 N N . ASP B 1 253 ? -11.683 1.991 66.424 1.000 27.048 251 ASP B N 1
ATOM 4381 C CA . ASP B 1 253 ? -12.917 2.298 67.130 1.000 26.800 251 ASP B CA 1
ATOM 4382 C C . ASP B 1 253 ? -13.989 2.882 66.189 1.000 26.530 251 ASP B C 1
ATOM 4383 O O . ASP B 1 253 ? -15.169 2.512 66.244 1.000 23.759 251 ASP B O 1
ATOM 4388 N N . ILE B 1 254 ? -13.574 3.784 65.296 1.000 24.267 252 ILE B N 1
ATOM 4389 C CA . ILE B 1 254 ? -14.483 4.382 64.338 1.000 23.797 252 ILE B CA 1
ATOM 4390 C C . ILE B 1 254 ? -15.088 3.257 63.490 1.000 22.225 252 ILE B C 1
ATOM 4391 O O . ILE B 1 254 ? -16.311 3.137 63.390 1.000 23.248 252 ILE B O 1
ATOM 4396 N N . TYR B 1 255 ? -14.239 2.416 62.893 1.000 21.199 253 TYR B N 1
ATOM 4397 C CA . TYR B 1 255 ? -14.725 1.427 61.939 1.000 22.055 253 TYR B CA 1
ATOM 4398 C C . TYR B 1 255 ? -15.560 0.367 62.655 1.000 23.463 253 TYR B C 1
ATOM 4399 O O . TYR B 1 255 ? -16.550 -0.078 62.099 1.000 25.549 253 TYR B O 1
ATOM 4408 N N . LYS B 1 256 ? -15.180 -0.007 63.894 1.000 25.081 254 LYS B N 1
ATOM 4409 C CA . LYS B 1 256 ? -15.919 -1.034 64.625 1.000 27.094 254 LYS B CA 1
ATOM 4410 C C . LYS B 1 256 ? -17.355 -0.552 64.857 1.000 28.268 254 LYS B C 1
ATOM 4411 O O . LYS B 1 256 ? -18.325 -1.298 64.650 1.000 28.331 254 LYS B O 1
ATOM 4417 N N . LYS B 1 257 ? -17.463 0.706 65.289 1.000 25.846 255 LYS B N 1
ATOM 4418 C CA A LYS B 1 257 ? -18.756 1.301 65.570 0.500 27.030 255 LYS B CA 1
ATOM 4419 C CA B LYS B 1 257 ? -18.750 1.320 65.562 0.500 27.700 255 LYS B CA 1
ATOM 4420 C C . LYS B 1 257 ? -19.609 1.360 64.297 1.000 27.234 255 LYS B C 1
ATOM 4421 O O . LYS B 1 257 ? -20.780 0.957 64.323 1.000 26.943 255 LYS B O 1
ATOM 4432 N N . LEU B 1 258 ? -19.041 1.873 63.192 1.000 25.196 256 LEU B N 1
ATOM 4433 C CA . LEU B 1 258 ? -19.809 2.043 61.969 1.000 26.055 256 LEU B CA 1
ATOM 4434 C C . LEU B 1 258 ? -20.290 0.711 61.421 1.000 28.415 256 LEU B C 1
ATOM 4435 O O . LEU B 1 258 ? -21.422 0.646 60.927 1.000 30.667 256 LEU B O 1
ATOM 4440 N N . LEU B 1 259 ? -19.441 -0.324 61.512 1.000 25.966 257 LEU B N 1
ATOM 4441 C CA . LEU B 1 259 ? -19.731 -1.607 60.896 1.000 28.040 257 LEU B CA 1
ATOM 4442 C C . LEU B 1 259 ? -20.597 -2.481 61.806 1.000 32.165 257 LEU B C 1
ATOM 4443 O O . LEU B 1 259 ? -21.385 -3.264 61.286 1.000 30.934 257 LEU B O 1
ATOM 4448 N N . PHE B 1 260 ? -20.394 -2.407 63.133 1.000 31.489 258 PHE B N 1
ATOM 4449 C CA . PHE B 1 260 ? -20.982 -3.361 64.067 1.000 37.498 258 PHE B CA 1
ATOM 4450 C C . PHE B 1 260 ? -21.830 -2.662 65.138 1.000 44.058 258 PHE B C 1
ATOM 4451 O O . PHE B 1 260 ? -22.170 -3.288 66.145 1.000 49.746 258 PHE B O 1
ATOM 4459 N N . GLY B 1 261 ? -22.224 -1.398 64.907 1.000 48.159 259 GLY B N 1
ATOM 4460 C CA . GLY B 1 261 ? -23.165 -0.687 65.762 1.000 52.632 259 GLY B CA 1
ATOM 4461 C C . GLY B 1 261 ? -24.601 -1.138 65.523 1.000 57.462 259 GLY B C 1
ATOM 4462 O O . GLY B 1 261 ? -24.991 -1.258 64.333 1.000 62.668 259 GLY B O 1
#

GO terms:
  GO:0008270 zinc ion binding (F, IDA)
  GO:0004553 hydrolase activity, hydrolyzing O-glycosyl compounds (F, IDA)
  GO:0051725 protein de-ADP-ribosylation (P, IDA)

B-factor: mean 28.01, std 8.97, range [12.74, 74.04]

Sequence (523 aa):
GPMMNNDEQLEEFLINYLLDERSSSESSIIDIIPKKTFSEKRNLLRSLMNMRHPSNISEEFLRRIQDEFLSRETANKNLTSVEDISLSSGKIMLWQGDITTLSSADAIVNAANSKLLGCFIPMMHNNCIDNIIHSASGLQLREEECNRMMIMMMLQGGDEDVGKAKITNNAYNLPSKYVVHTVGPSSIEERRGMMRRVSSSDDDVKKKLEERCYNNSCLELASEYKKLNSSIAFCCISTGVVFNFPQKKAAEIAIRTVKDFLNNSSNETSLNNHIIIFDVFTDKDYDIYKKKLLFGNGPMMNNDEQLEEFLINYLLDDERSSESSIDDIPKTFSEKRNLLRSLMNMRHPSNISEEEFLRRIQDEFLSRRETANKNNLTSVEDISLSSGKIMLWQGDITTLSSADAIVNAANSKLLGCFIPMMHNNCIDNIIIHSASGLQLREECNRMIIMLQGGDEDVGKAKITNAYNLPSKYVVHTVGPSSIERGGMMRRVSSDDDVKKKKLEERCYNSCLELASEYKLNSIAFCCISTGVFNFPQKKKAAEIAIRTVKDFLNNSSNETSLNHIIFDVFTDKDYDIYKKKLLFG

Solvent-accessible surface area: 24866 Å² total; per-residue (Å²): 108,140,61,88,65,72,82,5,1,57,49,0,0,66,59,3,27,126,86,79,115,89,117,73,136,82,30,173,73,117,69,86,27,30,71,25,0,42,16,5,5,3,53,24,121,34,64,150,36,39,155,93,0,47,125,1,0,44,71,2,2,52,83,50,11,72,122,66,141,68,20,43,16,161,90,15,111,47,52,42,75,72,5,10,3,39,70,18,53,6,2,17,0,41,1,19,0,0,0,0,31,6,61,37,116,0,24,2,9,55,102,60,56,75,110,34,46,6,0,44,0,10,7,11,0,1,18,26,0,7,56,20,0,29,11,26,25,47,17,64,70,32,74,6,86,45,6,95,23,38,9,0,47,0,81,11,10,31,7,129,35,0,0,0,0,7,4,5,61,11,129,213,83,126,190,19,37,68,70,25,36,107,59,0,41,110,0,1,53,26,0,0,96,27,0,20,89,28,165,12,66,2,0,0,2,13,24,1,7,21,61,132,73,70,2,47,36,130,102,3,0,81,7,0,13,112,7,0,92,84,12,44,139,82,67,178,30,39,0,65,55,0,0,4,7,0,144,61,104,124,6,51,90,19,5,100,145,60,10,69,37,202,113,137,65,88,61,87,85,2,2,71,51,0,2,69,66,3,22,127,83,71,114,86,115,63,130,80,38,190,67,98,65,75,50,34,73,21,1,42,14,2,5,3,49,26,131,52,70,77,7,46,121,102,0,14,123,2,1,46,74,2,2,50,79,52,9,72,122,73,138,66,17,42,18,161,92,14,108,47,54,45,73,72,3,11,3,38,68,20,54,6,2,14,0,42,1,21,0,0,0,0,33,6,60,41,113,1,28,3,11,62,98,59,62,71,118,35,46,6,0,51,0,11,8,12,0,1,15,8,0,11,18,38,0,23,33,37,10,110,27,59,68,17,85,18,82,52,4,89,14,26,21,2,41,0,50,9,9,30,7,136,60,0,0,0,1,8,4,5,66,12,133,230,79,112,188,20,38,72,97,24,30,104,73,0,40,120,0,1,53,26,0,0,99,27,0,20,128,108,161,11,65,3,0,0,2,12,23,1,8,21,60,131,71,62,3,46,40,120,104,2,0,67,6,0,14,112,8,0,90,87,11,44,135,87,72,174,31,37,0,72,53,0,0,4,7,0,146,60,108,124,7,62,65,25,4,92,135,63,17,75,103

Foldseek 3Di:
DDDDLVRLLVVQLVQLCVVDPDDDDQDDDPVRSLLSSLLSLLQDADDDDDPVNLVSQLVNLLVVLVPDPAAEPVNFDADDFQEGEAEDQQLRYQFQEEEAQAAQLQLFHNPRPDPHNRSVQDSSQDNVSSVVSNVVQVVVVGTHDFLAWDKDASRSGSHGIYIYGHAAADPPPHDQDPVNLVRLLSNLLNVQVVCQVVLGAEYEYELHCVPNSVDPLLSSLVSNVVSVVCDVVPDDGSYRHYYHHYHDPVNSVSNCCVSVVD/DDDDLVRLLVVQLVVLQVVDPDHDPQDDDPVSSLLSSLLSLLQDDQDDDDPVSLVSVLVNLLVVLVPDDADEPVNQDADDFQEGEAEDQPLRYQFQEEEAQAAFLQQFHN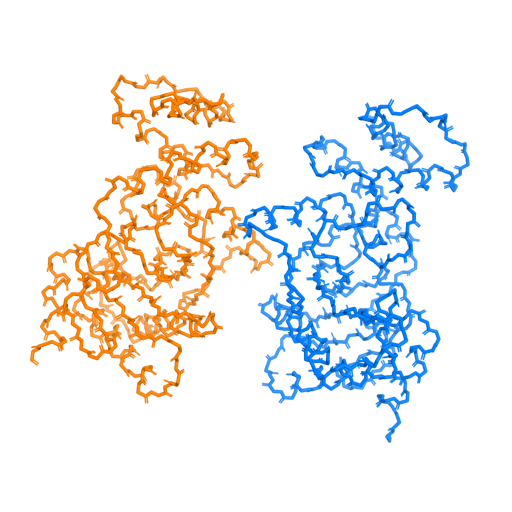HRPDPHNSSVQDSSQDSVSNNVRNVVCVVVVRTHDQLAWDKDASHSRNHGIYIYGHAAADPPPDDDDPVNLVRLLSNLVNVQVVCQVVLGAEYEYELHCVPNSPHDLLVSLVSNVVSVVVCVVPDDGSYRHYYHHYHDPVSSVSNCVVSPD

Organism: Methanobrevibacter oralis (NCBI:txid66851)

Radius of gyration: 25.94 Å; Cα contacts (8 Å, |Δi|>4): 972; chains: 2; bounding box: 62×53×69 Å